Protein AF-0000000073386609 (afdb_homodimer)

InterPro domains:
  IPR027417 P-loop containing nucleoside triphosphate hydrolase [G3DSA:3.40.50.300] (13-223)
  IPR027417 P-loop containing nucleoside triphosphate hydrolase [SSF52540] (8-275)

Organism: NCBI:txid537011

Secondary structure (DSSP, 8-state):
-------SS--SS---STT--STHHHHHHHHHHHHHT--EEEE--TTSSHHHHHHHHHHHH-SSSEEEEEEEGGG--SHHHHHHHHHHHHHHHH-SSHHHHHHHHHHH-TT-EEEEEE-SSTTT-EEEEEE----TTHHHHHHHHHHHHHHHHT-EEEEEEETGGGGGGSTTHHHHHHHHHHHHTT-SSEEEEEEES-HHHHHHHHH-TTSTTTT-SEEEEPPPPPHHHHHHHHHHHHHHTT-B--HHHHHHHHHHHTT-HHHHHHHHHHHHHHSPTT-B--HHHHHHHHHHHHHHHHHHHHHHHTT--HHHHHHHHHHHTT--S-TTSHHHHHHHT---HHHHHHHHHHHHHTTSEEEEETTEEEES-HHHHHHIIIII--/-------SS-SSS---STT--STHHHHHHHHHHHHHT--EEEE--TTSSHHHHHHHHHHHH-SSSEEEEEEEGGG--SHHHHHHHHHHHHHHHH-SSHHHHHHHHHHH-TT-EEEEEE-SSTTT-EEEEEE----TTHHHHHHHHHHHHHHHHT-EEEEEEETGGGGGGSTTHHHHHHHHHHHHTT-SSEEEEEEES-HHHHHHHHH-TTSTTTT-SEEEEPPPPPHHHHHHHHHHHHHHTT-B--HHHHHHHHHHHTT-HHHHHHHHHHHHHHSPTT-B--HHHHHHHHHHHHHHHHHHHHHHHTT--HHHHHHHHHHHTT--S-TTSHHHHHHHT---HHHHHHHHHHHHHTTSEEEEETTEEEES-HHHHHHIIIII--

Structure (mmCIF, N/CA/C/O backbone):
data_AF-0000000073386609-model_v1
#
loop_
_entity.id
_entity.type
_entity.pdbx_description
1 polymer 'Uncharacterized protein'
#
loop_
_atom_site.group_PDB
_atom_site.id
_atom_site.type_symbol
_atom_site.label_atom_id
_atom_site.label_alt_id
_atom_site.label_comp_id
_atom_site.label_asym_id
_atom_site.label_entity_id
_atom_site.label_seq_id
_atom_site.pdbx_PDB_ins_code
_atom_site.Cartn_x
_atom_site.Cartn_y
_atom_site.Cartn_z
_atom_site.occupancy
_atom_site.B_iso_or_equiv
_atom_site.auth_seq_id
_atom_site.auth_comp_id
_atom_site.auth_asym_id
_atom_site.auth_atom_id
_atom_site.pdbx_PDB_model_num
ATOM 1 N N . MET A 1 1 ? -9.312 28 -28.734 1 21.03 1 MET A N 1
ATOM 2 C CA . MET A 1 1 ? -8.961 28.109 -27.328 1 21.03 1 MET A CA 1
ATOM 3 C C . MET A 1 1 ? -8.656 26.734 -26.734 1 21.03 1 MET A C 1
ATOM 5 O O . MET A 1 1 ? -9.562 25.906 -26.594 1 21.03 1 MET A O 1
ATOM 9 N N . ARG A 1 2 ? -7.5 26.078 -26.938 1 28.75 2 ARG A N 1
ATOM 10 C CA . ARG A 1 2 ? -7.066 24.75 -26.516 1 28.75 2 ARG A CA 1
ATOM 11 C C . ARG A 1 2 ? -7.285 24.562 -25.016 1 28.75 2 ARG A C 1
ATOM 13 O O . ARG A 1 2 ? -6.68 25.25 -24.203 1 28.75 2 ARG A O 1
ATOM 20 N N . LYS A 1 3 ? -8.523 24.172 -24.562 1 36.38 3 LYS A N 1
ATOM 21 C CA . LYS A 1 3 ? -8.938 23.922 -23.188 1 36.38 3 LYS A CA 1
ATOM 22 C C . LYS A 1 3 ? -7.859 23.156 -22.422 1 36.38 3 LYS A C 1
ATOM 24 O O . LYS A 1 3 ? -7.312 22.172 -22.922 1 36.38 3 LYS A O 1
ATOM 29 N N . SER A 1 4 ? -7.148 23.844 -21.672 1 39.84 4 SER A N 1
ATOM 30 C CA . SER A 1 4 ? -6.078 23.312 -20.828 1 39.84 4 SER A CA 1
ATOM 31 C C . SER A 1 4 ? -6.473 21.984 -20.203 1 39.84 4 SER A C 1
ATOM 33 O O . SER A 1 4 ? -7.52 21.875 -19.562 1 39.84 4 SER A O 1
ATOM 35 N N . LYS A 1 5 ? -6.309 20.844 -20.906 1 46.59 5 LYS A N 1
ATOM 36 C CA . LYS A 1 5 ? -6.633 19.453 -20.594 1 46.59 5 LYS A CA 1
ATOM 37 C C . LYS A 1 5 ? -6.27 19.125 -19.156 1 46.59 5 LYS A C 1
ATOM 39 O O . LYS A 1 5 ? -5.188 18.594 -18.875 1 46.59 5 LYS A O 1
ATOM 44 N N . GLU A 1 6 ? -6.668 20.047 -18.203 1 48.38 6 GLU A N 1
ATOM 45 C CA . GLU A 1 6 ? -6.516 19.688 -16.797 1 48.38 6 GLU A CA 1
ATOM 46 C C . GLU A 1 6 ? -7.203 18.359 -16.5 1 48.38 6 GLU A C 1
ATOM 48 O O . GLU A 1 6 ? -8.211 18.016 -17.125 1 48.38 6 GLU A O 1
ATOM 53 N N . ALA A 1 7 ? -6.531 17.5 -15.766 1 57.91 7 ALA A N 1
ATOM 54 C CA . ALA A 1 7 ? -7.062 16.188 -15.414 1 57.91 7 ALA A CA 1
ATOM 55 C C . ALA A 1 7 ? -8.414 16.312 -14.711 1 57.91 7 ALA A C 1
ATOM 57 O O . ALA A 1 7 ? -8.547 17.062 -13.742 1 57.91 7 ALA A O 1
ATOM 58 N N . PRO A 1 8 ? -9.445 15.82 -15.32 1 60.69 8 PRO A N 1
ATOM 59 C CA . PRO A 1 8 ? -10.797 15.945 -14.766 1 60.69 8 PRO A CA 1
ATOM 60 C C . PRO A 1 8 ? -10.898 15.414 -13.336 1 60.69 8 PRO A C 1
ATOM 62 O O . PRO A 1 8 ? -11.789 15.828 -12.586 1 60.69 8 PRO A O 1
ATOM 65 N N . PHE A 1 9 ? -10.109 14.422 -13.047 1 66.81 9 PHE A N 1
ATOM 66 C CA . PHE A 1 9 ? -10.125 13.844 -11.711 1 66.81 9 PHE A CA 1
ATOM 67 C C . PHE A 1 9 ? -8.742 13.891 -11.086 1 66.81 9 PHE A C 1
ATOM 69 O O . PHE A 1 9 ? -7.73 13.75 -11.773 1 66.81 9 PHE A O 1
ATOM 76 N N . VAL A 1 10 ? -8.672 14.492 -9.938 1 52.25 10 VAL A N 1
ATOM 77 C CA . VAL A 1 10 ? -7.383 14.578 -9.266 1 52.25 10 VAL A CA 1
ATOM 78 C C . VAL A 1 10 ? -7.273 13.484 -8.211 1 52.25 10 VAL A C 1
ATOM 80 O O . VAL A 1 10 ? -8.148 13.359 -7.344 1 52.25 10 VAL A O 1
ATOM 83 N N . PHE A 1 11 ? -6.629 12.453 -8.5 1 48.38 11 PHE A N 1
ATOM 84 C CA . PHE A 1 11 ? -6.387 11.422 -7.496 1 48.38 11 PHE A CA 1
ATOM 85 C C . PHE A 1 11 ? -4.945 11.477 -7 1 48.38 11 PHE A C 1
ATOM 87 O O . PHE A 1 11 ? -4.023 11.711 -7.785 1 48.38 11 PHE A O 1
ATOM 94 N N . GLY A 1 12 ? -4.797 11.359 -5.781 1 44.56 12 GLY A N 1
ATOM 95 C CA . GLY A 1 12 ? -3.498 11.391 -5.125 1 44.56 12 GLY A CA 1
ATOM 96 C C . GLY A 1 12 ? -2.965 12.797 -4.922 1 44.56 12 GLY A C 1
ATOM 97 O O . GLY A 1 12 ? -1.848 12.977 -4.434 1 44.56 12 GLY A O 1
ATOM 98 N N . VAL A 1 13 ? -3.609 13.75 -5.754 1 40.84 13 VAL A N 1
ATOM 99 C CA . VAL A 1 13 ? -3.162 15.133 -5.598 1 40.84 13 VAL A CA 1
ATOM 100 C C . VAL A 1 13 ? -4.188 15.914 -4.781 1 40.84 13 VAL A C 1
ATOM 102 O O . VAL A 1 13 ? -5.375 15.578 -4.777 1 40.84 13 VAL A O 1
ATOM 105 N N . ARG A 1 14 ? -3.562 16.75 -3.924 1 42.47 14 ARG A N 1
ATOM 106 C CA . ARG A 1 14 ? -4.363 17.75 -3.232 1 42.47 14 ARG A CA 1
ATOM 107 C C . ARG A 1 14 ? -5.25 18.516 -4.211 1 42.47 14 ARG A C 1
ATOM 109 O O . ARG A 1 14 ? -4.773 19.016 -5.23 1 42.47 14 ARG A O 1
ATOM 116 N N . VAL A 1 15 ? -6.508 18.109 -4.371 1 41.47 15 VAL A N 1
ATOM 117 C CA . VAL A 1 15 ? -7.473 18.75 -5.266 1 41.47 15 VAL A CA 1
ATOM 118 C C . VAL A 1 15 ? -7.48 20.25 -5.035 1 41.47 15 VAL A C 1
ATOM 120 O O . VAL A 1 15 ? -7.691 20.719 -3.91 1 41.47 15 VAL A O 1
ATOM 123 N N . GLU A 1 16 ? -6.781 20.906 -5.879 1 43.5 16 GLU A N 1
ATOM 124 C CA . GLU A 1 16 ? -6.914 22.359 -5.875 1 43.5 16 GLU A CA 1
ATOM 125 C C . GLU A 1 16 ? -8.086 22.812 -6.742 1 43.5 16 GLU A C 1
ATOM 127 O O . GLU A 1 16 ? -8.445 22.141 -7.707 1 43.5 16 GLU A O 1
ATOM 132 N N . GLY A 1 17 ? -8.945 23.781 -6.246 1 43.62 17 GLY A N 1
ATOM 133 C CA . GLY A 1 17 ? -9.969 24.547 -6.945 1 43.62 17 GLY A CA 1
ATOM 134 C C . GLY A 1 17 ? -11.375 24.047 -6.672 1 43.62 17 GLY A C 1
ATOM 135 O O . GLY A 1 17 ? -11.633 23.422 -5.637 1 43.62 17 GLY A O 1
ATOM 136 N N . ASP A 1 18 ? -12.297 24.359 -7.766 1 45.06 18 ASP A N 1
ATOM 137 C CA . ASP A 1 18 ? -13.75 24.219 -7.77 1 45.06 18 ASP A CA 1
ATOM 138 C C . ASP A 1 18 ? -14.148 22.734 -7.703 1 45.06 18 ASP A C 1
ATOM 140 O O . ASP A 1 18 ? -15.312 22.391 -7.918 1 45.06 18 ASP A O 1
ATOM 144 N N . SER A 1 19 ? -13.211 21.953 -7.613 1 46.84 19 SER A N 1
ATOM 145 C CA . SER A 1 19 ? -13.594 20.562 -7.902 1 46.84 19 SER A CA 1
ATOM 146 C C . SER A 1 19 ? -14.219 19.906 -6.68 1 46.84 19 SER A C 1
ATOM 148 O O . SER A 1 19 ? -14.523 18.703 -6.707 1 46.84 19 SER A O 1
ATOM 150 N N . PHE A 1 20 ? -13.961 20.516 -5.496 1 51.19 20 PHE A N 1
ATOM 151 C CA . PHE A 1 20 ? -14.562 19.781 -4.383 1 51.19 20 PHE A CA 1
ATOM 152 C C . PHE A 1 20 ? -16.078 19.984 -4.359 1 51.19 20 PHE A C 1
ATOM 154 O O . PHE A 1 20 ? -16.562 21.094 -4.113 1 51.19 20 PHE A O 1
ATOM 161 N N . THR A 1 21 ? -16.781 19.234 -5.125 1 54.78 21 THR A N 1
ATOM 162 C CA . THR A 1 21 ? -18.219 19.406 -5.355 1 54.78 21 THR A CA 1
ATOM 163 C C . THR A 1 21 ? -18.906 19.938 -4.102 1 54.78 21 THR A C 1
ATOM 165 O O . THR A 1 21 ? -19.703 20.875 -4.176 1 54.78 21 THR A O 1
ATOM 168 N N . ASP A 1 22 ? -19.047 19 -2.775 1 62.47 22 ASP A N 1
ATOM 169 C CA . ASP A 1 22 ? -20.266 19.016 -1.972 1 62.47 22 ASP A CA 1
ATOM 170 C C . ASP A 1 22 ? -19.953 19.297 -0.504 1 62.47 22 ASP A C 1
ATOM 172 O O . ASP A 1 22 ? -20.859 19.406 0.323 1 62.47 22 ASP A O 1
ATOM 176 N N . ARG A 1 23 ? -18.812 19.625 -0.14 1 83.88 23 ARG A N 1
ATOM 177 C CA . ARG A 1 23 ? -18.703 19.781 1.307 1 83.88 23 ARG A CA 1
ATOM 178 C C . ARG A 1 23 ? -18.906 21.234 1.723 1 83.88 23 ARG A C 1
ATOM 180 O O . ARG A 1 23 ? -18.094 21.797 2.471 1 83.88 23 ARG A O 1
ATOM 187 N N . ARG A 1 24 ? -20.047 21.734 1.227 1 84.75 24 ARG A N 1
ATOM 188 C CA . ARG A 1 24 ? -20.328 23.141 1.502 1 84.75 24 ARG A CA 1
ATOM 189 C C . ARG A 1 24 ? -20.547 23.375 2.994 1 84.75 24 ARG A C 1
ATOM 191 O O . ARG A 1 24 ? -19.938 24.266 3.584 1 84.75 24 ARG A O 1
ATOM 198 N N . GLU A 1 25 ? -21.375 22.516 3.559 1 88.38 25 GLU A N 1
ATOM 199 C CA . GLU A 1 25 ? -21.672 22.672 4.98 1 88.38 25 GLU A CA 1
ATOM 200 C C . GLU A 1 25 ? -20.422 22.469 5.832 1 88.38 25 GLU A C 1
ATOM 202 O O . GLU A 1 25 ? -20.156 23.234 6.762 1 88.38 25 GLU A O 1
ATOM 207 N N . GLU A 1 26 ? -19.656 21.422 5.52 1 92.5 26 GLU A N 1
ATOM 208 C CA . GLU A 1 26 ? -18.438 21.125 6.266 1 92.5 26 GLU A CA 1
ATOM 209 C C . GLU A 1 26 ? -17.406 22.25 6.102 1 92.5 26 GLU A C 1
ATOM 211 O O . GLU A 1 26 ? -16.734 22.625 7.062 1 92.5 26 GLU A O 1
ATOM 216 N N . THR A 1 27 ? -17.375 22.797 4.938 1 93.31 27 THR A N 1
ATOM 217 C CA . THR A 1 27 ? -16.453 23.875 4.656 1 93.31 27 THR A CA 1
ATOM 218 C C . THR A 1 27 ? -16.812 25.125 5.461 1 93.31 27 THR A C 1
ATOM 220 O O . THR A 1 27 ? -15.953 25.734 6.09 1 93.31 27 THR A O 1
ATOM 223 N N . GLU A 1 28 ? -18.094 25.422 5.484 1 92.69 28 GLU A N 1
ATOM 224 C CA . GLU A 1 28 ? -18.547 26.609 6.195 1 92.69 28 GLU A CA 1
ATOM 225 C C . GLU A 1 28 ? -18.328 26.469 7.703 1 92.69 28 GLU A C 1
ATOM 227 O O . GLU A 1 28 ? -17.938 27.422 8.375 1 92.69 28 GLU A O 1
ATOM 232 N N . ARG A 1 29 ? -18.562 25.328 8.117 1 93.31 29 ARG A N 1
ATOM 233 C CA . ARG A 1 29 ? -18.391 25.094 9.547 1 93.31 29 ARG A CA 1
ATOM 234 C C . ARG A 1 29 ? -16.938 25.188 9.953 1 93.31 29 ARG A C 1
ATOM 236 O O . ARG A 1 29 ? -16.594 25.859 10.938 1 93.31 29 ARG A O 1
ATOM 243 N N . LEU A 1 30 ? -16.094 24.547 9.219 1 95.31 30 LEU A N 1
ATOM 244 C CA . LEU A 1 30 ? -14.672 24.594 9.523 1 95.31 30 LEU A CA 1
ATOM 245 C C . LEU A 1 30 ? -14.117 26 9.367 1 95.31 30 LEU A C 1
ATOM 247 O O . LEU A 1 30 ? -13.273 26.438 10.148 1 95.31 30 LEU A O 1
ATOM 251 N N . LYS A 1 31 ? -14.625 26.688 8.383 1 95.31 31 LYS A N 1
ATOM 252 C CA . LYS A 1 31 ? -14.25 28.078 8.172 1 95.31 31 LYS A CA 1
ATOM 253 C C . LYS A 1 31 ? -14.617 28.938 9.383 1 95.31 31 LYS A C 1
ATOM 255 O O . LYS A 1 31 ? -13.828 29.781 9.812 1 95.31 31 LYS A O 1
ATOM 260 N N . ALA A 1 32 ? -15.758 28.703 9.852 1 94.44 32 ALA A N 1
ATOM 261 C CA . ALA A 1 32 ? -16.203 29.422 11.031 1 94.44 32 ALA A CA 1
ATOM 262 C C . ALA A 1 32 ? -15.297 29.156 12.227 1 94.44 32 ALA A C 1
ATOM 264 O O . ALA A 1 32 ? -14.922 30.062 12.961 1 94.44 32 ALA A O 1
ATOM 265 N N . ASN A 1 33 ? -14.953 27.891 12.391 1 95 33 ASN A N 1
ATOM 266 C CA . ASN A 1 33 ? -14.062 27.531 13.484 1 95 33 ASN A CA 1
ATOM 267 C C . ASN A 1 33 ? -12.719 28.234 13.383 1 95 33 ASN A C 1
ATOM 269 O O . ASN A 1 33 ? -12.211 28.766 14.375 1 95 33 ASN A O 1
ATOM 273 N N . PHE A 1 34 ? -12.18 28.266 12.188 1 95.44 34 PHE A N 1
ATOM 274 C CA . PHE A 1 34 ? -10.891 28.906 11.961 1 95.44 34 PHE A CA 1
ATOM 275 C C . PHE A 1 34 ? -10.992 30.422 12.195 1 95.44 34 PHE A C 1
ATOM 277 O O . PHE A 1 34 ? -10.117 31.016 12.836 1 95.44 34 PHE A O 1
ATOM 284 N N . THR A 1 35 ? -12.07 31.016 11.781 1 94.19 35 THR A N 1
ATOM 285 C CA . THR A 1 35 ? -12.266 32.469 11.844 1 94.19 35 THR A CA 1
ATOM 286 C C . THR A 1 35 ? -12.484 32.906 13.281 1 94.19 35 THR A C 1
ATOM 288 O O . THR A 1 35 ? -11.969 33.969 13.695 1 94.19 35 THR A O 1
ATOM 291 N N . TYR A 1 36 ? -13.172 32.094 14 1 92.75 36 TYR A N 1
ATOM 292 C CA . TYR A 1 36 ? -13.547 32.5 15.344 1 92.75 36 TYR A CA 1
ATOM 293 C C . TYR A 1 36 ? -12.602 31.906 16.391 1 92.75 36 TYR A C 1
ATOM 295 O O . TYR A 1 36 ? -12.82 32.062 17.594 1 92.75 36 TYR A O 1
ATOM 303 N N . GLY A 1 37 ? -11.586 31.188 15.945 1 92.88 37 GLY A N 1
ATOM 304 C CA . GLY A 1 37 ? -10.531 30.703 16.828 1 92.88 37 GLY A CA 1
ATOM 305 C C . GLY A 1 37 ? -10.953 29.516 17.672 1 92.88 37 GLY A C 1
ATOM 306 O O . GLY A 1 37 ? -10.562 29.406 18.828 1 92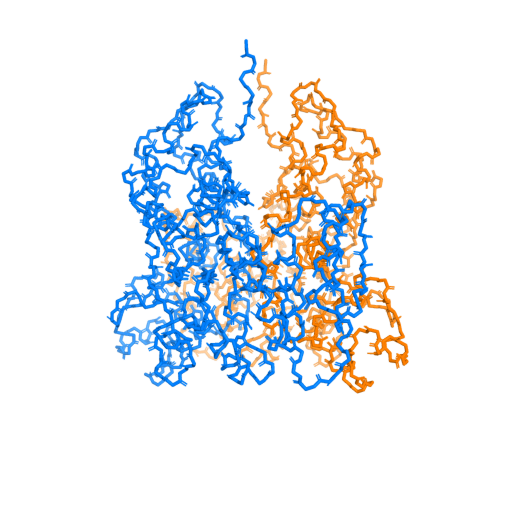.88 37 GLY A O 1
ATOM 307 N N . VAL A 1 38 ? -11.789 28.688 17.109 1 93.81 38 VAL A N 1
ATOM 308 C CA . VAL A 1 38 ? -12.258 27.5 17.828 1 93.81 38 VAL A CA 1
ATOM 309 C C . VAL A 1 38 ? -11.336 26.312 17.516 1 93.81 38 VAL A C 1
ATOM 311 O O . VAL A 1 38 ? -11.078 26 16.359 1 93.81 38 VAL A O 1
ATOM 314 N N . ASN A 1 39 ? -10.766 25.703 18.609 1 96.5 39 ASN A N 1
ATOM 315 C CA . ASN A 1 39 ? -10.023 24.469 18.406 1 96.5 39 ASN A CA 1
ATOM 316 C C . ASN A 1 39 ? -10.898 23.375 17.797 1 96.5 39 ASN A C 1
ATOM 318 O O . ASN A 1 39 ? -12.047 23.203 18.203 1 96.5 39 ASN A O 1
ATOM 322 N N . THR A 1 40 ? -10.383 22.719 16.781 1 96.75 40 THR A N 1
ATOM 323 C CA . THR A 1 40 ? -11.172 21.734 16.047 1 96.75 40 THR A CA 1
ATOM 324 C C . THR A 1 40 ? -10.438 20.391 15.977 1 96.75 40 THR A C 1
ATOM 326 O O . THR A 1 40 ? -9.25 20.344 15.664 1 96.75 40 THR A O 1
ATOM 329 N N . ILE A 1 41 ? -11.148 19.344 16.344 1 96.56 41 ILE A N 1
ATOM 330 C CA . ILE A 1 41 ? -10.664 17.969 16.203 1 96.56 41 ILE A CA 1
ATOM 331 C C . ILE A 1 41 ? -11.414 17.297 15.055 1 96.56 41 ILE A C 1
ATOM 333 O O . ILE A 1 41 ? -12.609 17 15.172 1 96.56 41 ILE A O 1
ATOM 337 N N . LEU A 1 42 ? -10.727 17.078 13.977 1 94.69 42 LEU A N 1
ATOM 338 C CA . LEU A 1 42 ? -11.336 16.484 12.797 1 94.69 42 LEU A CA 1
ATOM 339 C C . LEU A 1 42 ? -11.016 14.992 12.727 1 94.69 42 LEU A C 1
ATOM 341 O O . LEU A 1 42 ? -9.852 14.602 12.633 1 94.69 42 LEU A O 1
ATOM 345 N N . ILE A 1 43 ? -12.047 14.18 12.805 1 89.56 43 ILE A N 1
ATOM 346 C CA . ILE A 1 43 ? -11.898 12.727 12.875 1 89.56 43 ILE A CA 1
ATOM 347 C C . ILE A 1 43 ? -12.625 12.078 11.703 1 89.56 43 ILE A C 1
ATOM 349 O O . ILE A 1 43 ? -13.82 12.32 11.5 1 89.56 43 ILE A O 1
ATOM 353 N N . SER A 1 44 ? -11.891 11.32 10.961 1 87.62 44 SER A N 1
ATOM 354 C CA . SER A 1 44 ? -12.484 10.547 9.883 1 87.62 44 SER A CA 1
ATOM 355 C C . SER A 1 44 ? -11.57 9.406 9.453 1 87.62 44 SER A C 1
ATOM 357 O O . SER A 1 44 ? -10.359 9.445 9.688 1 87.62 44 SER A O 1
ATOM 359 N N . PRO A 1 45 ? -12.172 8.367 8.828 1 83.81 45 PRO A N 1
ATOM 360 C CA . PRO A 1 45 ? -11.32 7.324 8.25 1 83.81 45 PRO A CA 1
ATOM 361 C C . PRO A 1 45 ? -10.414 7.848 7.141 1 83.81 45 PRO A C 1
ATOM 363 O O . PRO A 1 45 ? -10.594 8.977 6.668 1 83.81 45 PRO A O 1
ATOM 366 N N . ARG A 1 46 ? -9.469 6.973 6.816 1 81.44 46 ARG A N 1
ATOM 367 C CA . ARG A 1 46 ? -8.578 7.316 5.711 1 81.44 46 ARG A CA 1
ATOM 368 C C . ARG A 1 46 ? -9.352 7.418 4.398 1 81.44 46 ARG A C 1
ATOM 370 O O . ARG A 1 46 ? -10.344 6.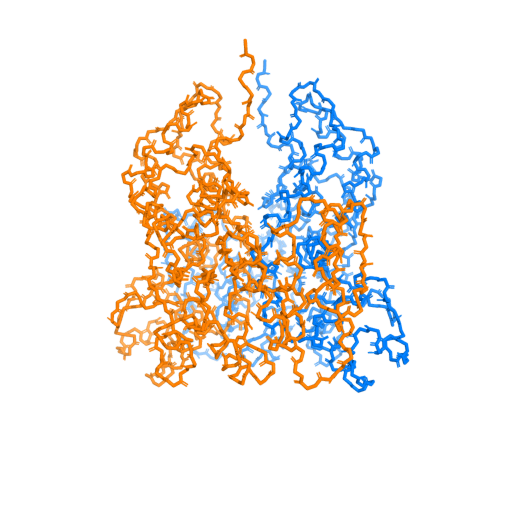711 4.195 1 81.44 46 ARG A O 1
ATOM 377 N N . ARG A 1 47 ? -8.93 8.344 3.59 1 84.88 47 ARG A N 1
ATOM 378 C CA . ARG A 1 47 ? -9.367 8.461 2.205 1 84.88 47 ARG A CA 1
ATOM 379 C C . ARG A 1 47 ? -10.727 9.156 2.119 1 84.88 47 ARG A C 1
ATOM 381 O O . ARG A 1 47 ? -11.422 9.039 1.112 1 84.88 47 ARG A O 1
ATOM 388 N N . MET A 1 48 ? -11.07 9.922 3.186 1 88.12 48 MET A N 1
ATOM 389 C CA . MET A 1 48 ? -12.367 10.602 3.203 1 88.12 48 MET A CA 1
ATOM 390 C C . MET A 1 48 ? -12.227 12.055 2.746 1 88.12 48 MET A C 1
ATOM 392 O O . MET A 1 48 ? -13.227 12.734 2.527 1 88.12 48 MET A O 1
ATOM 396 N N . GLY A 1 49 ? -10.977 12.523 2.688 1 87 49 GLY A N 1
ATOM 397 C CA . GLY A 1 49 ? -10.773 13.867 2.168 1 87 49 GLY A CA 1
ATOM 398 C C . GLY A 1 49 ? -10.516 14.898 3.254 1 87 49 GLY A C 1
ATOM 399 O O . GLY A 1 49 ? -10.703 16.094 3.041 1 87 49 GLY A O 1
ATOM 400 N N . LYS A 1 50 ? -10.094 14.492 4.406 1 89.88 50 LYS A N 1
ATOM 401 C CA . LYS A 1 50 ? -9.828 15.391 5.523 1 89.88 50 LYS A CA 1
ATOM 402 C C . LYS A 1 50 ? -8.789 16.438 5.145 1 89.88 50 LYS A C 1
ATOM 404 O O . LYS A 1 50 ? -9.008 17.641 5.352 1 89.88 50 LYS A O 1
ATOM 409 N N . THR A 1 51 ? -7.68 15.961 4.652 1 88.44 51 THR A N 1
ATOM 410 C CA . THR A 1 51 ? -6.578 16.859 4.309 1 88.44 51 THR A CA 1
ATOM 411 C C . THR A 1 51 ? -7.012 17.844 3.238 1 88.44 51 THR A C 1
ATOM 413 O O . THR A 1 51 ? -6.695 19.047 3.326 1 88.44 51 THR A O 1
ATOM 416 N N . SER A 1 52 ? -7.809 17.406 2.316 1 87.06 52 SER A N 1
ATOM 417 C CA . SER A 1 52 ? -8.297 18.281 1.253 1 87.06 52 SER A CA 1
ATOM 418 C C . SER A 1 52 ? -9.234 19.344 1.803 1 87.06 52 SER A C 1
ATOM 420 O O . SER A 1 52 ? -9.188 20.5 1.372 1 87.06 52 SER A O 1
ATOM 422 N N . LEU A 1 53 ? -10.102 18.953 2.707 1 91.62 53 LEU A N 1
ATOM 423 C CA . LEU A 1 53 ? -11.031 19.906 3.318 1 91.62 53 LEU A CA 1
ATOM 424 C C . LEU A 1 53 ? -10.273 20.984 4.082 1 91.62 53 LEU A C 1
ATOM 426 O O . LEU A 1 53 ? -10.539 22.172 3.908 1 91.62 53 LEU A O 1
ATOM 430 N N . VAL A 1 54 ? -9.297 20.547 4.859 1 94.06 54 VAL A N 1
ATOM 431 C CA . VAL A 1 54 ? -8.508 21.484 5.656 1 94.06 54 VAL A CA 1
ATOM 432 C C . VAL A 1 54 ? -7.738 22.422 4.73 1 94.06 54 VAL A C 1
ATOM 434 O O . VAL A 1 54 ? -7.707 23.641 4.957 1 94.06 54 VAL A O 1
ATOM 437 N N . ASP A 1 55 ? -7.184 21.891 3.695 1 92.44 55 ASP A N 1
ATOM 438 C CA . ASP A 1 55 ? -6.434 22.703 2.736 1 92.44 55 ASP A CA 1
ATOM 439 C C . ASP A 1 55 ? -7.332 23.75 2.086 1 92.44 55 ASP A C 1
ATOM 441 O O . ASP A 1 55 ? -6.938 24.906 1.938 1 92.44 55 ASP A O 1
ATOM 445 N N . LYS A 1 56 ? -8.477 23.359 1.718 1 91.31 56 LYS A N 1
ATOM 446 C CA . LYS A 1 56 ? -9.43 24.266 1.103 1 91.31 56 LYS A CA 1
ATOM 447 C C . LYS A 1 56 ? -9.805 25.406 2.057 1 91.31 56 LYS A C 1
ATOM 449 O O . LYS A 1 56 ? -9.766 26.578 1.68 1 91.31 56 LYS A O 1
ATOM 454 N N . VAL A 1 57 ? -10.125 25.062 3.213 1 94.5 57 VAL A N 1
ATOM 455 C CA . VAL A 1 57 ? -10.547 26.047 4.195 1 94.5 57 VAL A CA 1
ATOM 456 C C . VAL A 1 57 ? -9.375 26.984 4.516 1 94.5 57 VAL A C 1
ATOM 458 O O . VAL A 1 57 ? -9.562 28.203 4.656 1 94.5 57 VAL A O 1
ATOM 461 N N . CYS A 1 58 ? -8.18 26.406 4.605 1 95.12 58 CYS A N 1
ATOM 462 C CA . CYS A 1 58 ? -6.992 27.234 4.832 1 95.12 58 CYS A CA 1
ATOM 463 C C . CYS A 1 58 ? -6.836 28.281 3.738 1 95.12 58 CYS A C 1
ATOM 465 O O . CYS A 1 58 ? -6.566 29.453 4.023 1 95.12 58 CYS A O 1
ATOM 467 N N . SER A 1 59 ? -7.074 27.891 2.531 1 93 59 SER A N 1
ATOM 468 C CA . SER A 1 59 ? -6.938 28.812 1.403 1 93 59 SER A CA 1
ATOM 469 C C . SER A 1 59 ? -8.008 29.906 1.438 1 93 59 SER A C 1
ATOM 471 O O . SER A 1 59 ? -7.781 31.016 0.978 1 93 59 SER A O 1
ATOM 473 N N . LEU A 1 60 ? -9.109 29.641 1.984 1 92.19 60 LEU A N 1
ATOM 474 C CA . LEU A 1 60 ? -10.234 30.562 2.031 1 92.19 60 LEU A CA 1
ATOM 475 C C . LEU A 1 60 ? -10.055 31.578 3.154 1 92.19 60 LEU A C 1
ATOM 477 O O . LEU A 1 60 ? -10.516 32.719 3.045 1 92.19 60 LEU A O 1
ATOM 481 N N . VAL A 1 61 ? -9.383 31.172 4.18 1 94.44 61 VAL A N 1
ATOM 482 C CA . VAL A 1 61 ? -9.398 32 5.375 1 94.44 61 VAL A CA 1
ATOM 483 C C . VAL A 1 61 ? -8.062 32.75 5.504 1 94.44 61 VAL A C 1
ATOM 485 O O . VAL A 1 61 ? -7.965 33.75 6.207 1 94.44 61 VAL A O 1
ATOM 488 N N . GLU A 1 62 ? -7.039 32.188 4.91 1 93.69 62 GLU A N 1
ATOM 489 C CA . GLU A 1 62 ? -5.711 32.75 5.062 1 93.69 62 GLU A CA 1
ATOM 490 C C . GLU A 1 62 ? -5.699 34.219 4.645 1 93.69 62 GLU A C 1
ATOM 492 O O . GLU A 1 62 ? -6.227 34.562 3.586 1 93.69 62 GLU A O 1
ATOM 497 N N . SER A 1 63 ? -5.207 35.125 5.461 1 92.81 63 SER A N 1
ATOM 498 C CA . SER A 1 63 ? -5.117 36.562 5.281 1 92.81 63 SER A CA 1
ATOM 499 C C . SER A 1 63 ? -4.07 37.188 6.207 1 92.81 63 SER A C 1
ATOM 501 O O . SER A 1 63 ? -3.326 36.438 6.871 1 92.81 63 SER A O 1
ATOM 503 N N . GLU A 1 64 ? -3.996 38.438 6.195 1 90.44 64 GLU A N 1
ATOM 504 C CA . GLU A 1 64 ? -3.084 39.125 7.102 1 90.44 64 GLU A CA 1
ATOM 505 C C . GLU A 1 64 ? -3.551 39 8.555 1 90.44 64 GLU A C 1
ATOM 507 O O . GLU A 1 64 ? -2.73 38.969 9.469 1 90.44 64 GLU A O 1
ATOM 512 N N . ASP A 1 65 ? -4.809 38.844 8.68 1 93.62 65 ASP A N 1
ATOM 513 C CA . ASP A 1 65 ? -5.391 38.75 10.023 1 93.62 65 ASP A CA 1
ATOM 514 C C . ASP A 1 65 ? -5.375 37.312 10.547 1 93.62 65 ASP A C 1
ATOM 516 O O . ASP A 1 65 ? -5.418 37.094 11.758 1 93.62 65 ASP A O 1
ATOM 520 N N . ILE A 1 66 ? -5.359 36.406 9.555 1 96.62 66 ILE A N 1
ATOM 521 C CA . ILE A 1 66 ? -5.348 35 9.93 1 96.62 66 ILE A CA 1
ATOM 522 C C . ILE A 1 66 ? -4.215 34.281 9.203 1 96.62 66 ILE A C 1
ATOM 524 O O . ILE A 1 66 ? -4.25 34.125 7.977 1 96.62 66 ILE A O 1
ATOM 528 N N . ARG A 1 67 ? -3.258 33.812 9.961 1 95.31 67 ARG A N 1
ATOM 529 C CA . ARG A 1 67 ? -2.133 33.062 9.414 1 95.31 67 ARG A CA 1
ATOM 530 C C . ARG A 1 67 ? -2.275 31.578 9.711 1 95.31 67 ARG A C 1
ATOM 532 O O . ARG A 1 67 ? -2.768 31.188 10.773 1 95.31 67 ARG A O 1
ATOM 539 N N . ILE A 1 68 ? -1.816 30.75 8.75 1 96.88 68 ILE A N 1
ATOM 540 C CA . ILE A 1 68 ? -1.985 29.312 8.883 1 96.88 68 ILE A CA 1
ATOM 541 C C . ILE A 1 68 ? -0.619 28.641 9 1 96.88 68 ILE A C 1
ATOM 543 O O . ILE A 1 68 ? 0.248 28.828 8.148 1 96.88 68 ILE A O 1
ATOM 547 N N . ALA A 1 69 ? -0.379 27.938 10.055 1 95.31 69 ALA A N 1
ATOM 548 C CA . ALA A 1 69 ? 0.79 27.078 10.195 1 95.31 69 ALA A CA 1
ATOM 549 C C . ALA A 1 69 ? 0.416 25.609 10 1 95.31 69 ALA A C 1
ATOM 551 O O . ALA A 1 69 ? -0.422 25.078 10.734 1 95.31 69 ALA A O 1
ATOM 552 N N . ARG A 1 70 ? 1.035 24.984 9.078 1 95 70 ARG A N 1
ATOM 553 C CA . ARG A 1 70 ? 0.718 23.594 8.766 1 95 70 ARG A CA 1
ATOM 554 C C . ARG A 1 70 ? 1.854 22.672 9.188 1 95 70 ARG A C 1
ATOM 556 O O . ARG A 1 70 ? 3.018 22.922 8.867 1 95 70 ARG A O 1
ATOM 563 N N . ILE A 1 71 ? 1.477 21.641 9.898 1 94.5 71 ILE A N 1
ATOM 564 C CA . ILE A 1 71 ? 2.439 20.656 10.367 1 94.5 71 ILE A CA 1
ATOM 565 C C . ILE A 1 71 ? 1.949 19.25 10.016 1 94.5 71 ILE A C 1
ATOM 567 O O . ILE A 1 71 ? 0.773 18.938 10.203 1 94.5 71 ILE A O 1
ATOM 571 N N . ASP A 1 72 ? 2.771 18.438 9.43 1 92.44 72 ASP A N 1
ATOM 572 C CA . ASP A 1 72 ? 2.533 17.016 9.281 1 92.44 72 ASP A CA 1
ATOM 573 C C . ASP A 1 72 ? 3.324 16.219 10.32 1 92.44 72 ASP A C 1
ATOM 575 O O . ASP A 1 72 ? 4.551 16.125 10.227 1 92.44 72 ASP A O 1
ATOM 579 N N . ALA A 1 73 ? 2.611 15.625 11.203 1 94.25 73 ALA A N 1
ATOM 580 C CA . ALA A 1 73 ? 3.27 14.945 12.312 1 94.25 73 ALA A CA 1
ATOM 581 C C . ALA A 1 73 ? 3.623 13.508 11.945 1 94.25 73 ALA A C 1
ATOM 583 O O . ALA A 1 73 ? 4.242 12.789 12.727 1 94.25 73 ALA A O 1
ATOM 584 N N . PHE A 1 74 ? 3.354 13.062 10.797 1 91 74 PHE A N 1
ATOM 585 C CA . PHE A 1 74 ? 3.551 11.672 10.406 1 91 74 PHE A CA 1
ATOM 586 C C . PHE A 1 74 ? 4.996 11.25 10.633 1 91 74 PHE A C 1
ATOM 588 O O . PHE A 1 74 ? 5.258 10.148 11.125 1 91 74 PHE A O 1
ATOM 595 N N . GLY A 1 75 ? 5.922 12.141 10.281 1 90.06 75 GLY A N 1
ATOM 596 C CA . GLY A 1 75 ? 7.336 11.805 10.352 1 90.06 75 GLY A CA 1
ATOM 597 C C . GLY A 1 75 ? 7.922 11.961 11.734 1 90.06 75 GLY A C 1
ATOM 598 O O . GLY A 1 75 ? 9.062 11.562 11.984 1 90.06 75 GLY A O 1
ATOM 599 N N . CYS A 1 76 ? 7.188 12.484 12.664 1 91.69 76 CYS A N 1
ATOM 600 C CA . CYS A 1 76 ? 7.684 12.727 14.016 1 91.69 76 CYS A CA 1
ATOM 601 C C . CYS A 1 76 ? 7.641 11.453 14.852 1 91.69 76 CYS A C 1
ATOM 603 O O . CYS A 1 76 ? 6.656 10.711 14.812 1 91.69 76 CYS A O 1
ATOM 605 N N . ARG A 1 77 ? 8.781 11.258 15.562 1 92.31 77 ARG A N 1
ATOM 606 C CA . ARG A 1 77 ? 8.836 10.078 16.422 1 92.31 77 ARG A CA 1
ATOM 607 C C . ARG A 1 77 ? 9.227 10.453 17.844 1 92.31 77 ARG A C 1
ATOM 609 O O . ARG A 1 77 ? 9.336 9.586 18.719 1 92.31 77 ARG A O 1
ATOM 616 N N . SER A 1 78 ? 9.398 11.719 18.094 1 89.31 78 SER A N 1
ATOM 617 C CA . SER A 1 78 ? 9.781 12.188 19.422 1 89.31 78 SER A CA 1
ATOM 618 C C . SER A 1 78 ? 9.297 13.617 19.672 1 89.31 78 SER A C 1
ATOM 620 O O . SER A 1 78 ? 8.891 14.305 18.734 1 89.31 78 SER A O 1
ATOM 622 N N . GLU A 1 79 ? 9.359 13.953 20.938 1 90.94 79 GLU A N 1
ATOM 623 C CA . GLU A 1 79 ? 9.047 15.328 21.312 1 90.94 79 GLU A CA 1
ATOM 624 C C . GLU A 1 79 ? 9.914 16.328 20.562 1 90.94 79 GLU A C 1
ATOM 626 O O . GLU A 1 79 ? 9.414 17.328 20.062 1 90.94 79 GLU A O 1
ATOM 631 N N . ASN A 1 80 ? 11.117 15.953 20.422 1 85.12 80 ASN A N 1
ATOM 632 C CA . ASN A 1 80 ? 12.055 16.844 19.734 1 85.12 80 ASN A CA 1
ATOM 633 C C . ASN A 1 80 ? 11.695 17.016 18.266 1 85.12 80 ASN A C 1
ATOM 635 O O . ASN A 1 80 ? 11.742 18.125 17.734 1 85.12 80 ASN A O 1
ATOM 639 N N . ASP A 1 81 ? 11.359 15.938 17.609 1 86.81 81 ASP A N 1
ATOM 640 C CA . ASP A 1 81 ? 10.93 16 16.219 1 86.81 81 ASP A CA 1
ATOM 641 C C . ASP A 1 81 ? 9.734 16.938 16.047 1 86.81 81 ASP A C 1
ATOM 643 O O . ASP A 1 81 ? 9.703 17.766 15.133 1 86.81 81 ASP A O 1
ATOM 647 N N . PHE A 1 82 ? 8.82 16.797 16.953 1 92.5 82 PHE A N 1
ATOM 648 C CA . PHE A 1 82 ? 7.57 17.547 16.891 1 92.5 82 PHE A CA 1
ATOM 649 C C . PHE A 1 82 ? 7.82 19.031 17.109 1 92.5 82 PHE A C 1
ATOM 651 O O . PHE A 1 82 ? 7.32 19.875 16.375 1 92.5 82 PHE A O 1
ATOM 658 N N . ILE A 1 83 ? 8.609 19.297 18.125 1 90.44 83 ILE A N 1
ATOM 659 C CA . ILE A 1 83 ? 8.844 20.672 18.5 1 90.44 83 ILE A CA 1
ATOM 660 C C . ILE A 1 83 ? 9.602 21.391 17.391 1 90.44 83 ILE A C 1
ATOM 662 O O . ILE A 1 83 ? 9.344 22.578 17.109 1 90.44 83 ILE A O 1
ATOM 666 N N . ASN A 1 84 ? 10.469 20.75 16.734 1 84.94 84 ASN A N 1
ATOM 667 C CA . ASN A 1 84 ? 11.18 21.328 15.602 1 84.94 84 ASN A CA 1
ATOM 668 C C . ASN A 1 84 ? 10.25 21.609 14.43 1 84.94 84 ASN A C 1
ATOM 670 O O . ASN A 1 84 ? 10.305 22.672 13.812 1 84.94 84 ASN A O 1
ATOM 674 N N . ALA A 1 85 ? 9.438 20.641 14.164 1 89.19 85 ALA A N 1
ATOM 675 C CA . ALA A 1 85 ? 8.469 20.812 13.086 1 89.19 85 ALA A CA 1
ATOM 676 C C . ALA A 1 85 ? 7.492 21.938 13.406 1 89.19 85 ALA A C 1
ATOM 678 O O . ALA A 1 85 ? 7.145 22.734 12.531 1 89.19 85 ALA A O 1
ATOM 679 N N . PHE A 1 86 ? 7.102 21.984 14.656 1 92.69 86 PHE A N 1
ATOM 680 C CA . PHE A 1 86 ? 6.168 23 15.148 1 92.69 86 PHE A CA 1
ATOM 681 C C . PHE A 1 86 ? 6.758 24.391 15 1 92.69 86 PHE A C 1
ATOM 683 O O . PHE A 1 86 ? 6.129 25.281 14.422 1 92.69 86 PHE A O 1
ATOM 690 N N . ALA A 1 87 ? 7.934 24.531 15.461 1 86.06 87 ALA A N 1
ATOM 691 C CA . ALA A 1 87 ? 8.609 25.828 15.398 1 86.06 87 ALA A CA 1
ATOM 692 C C . ALA A 1 87 ? 8.789 26.281 13.953 1 86.06 87 ALA A C 1
ATOM 694 O O . ALA A 1 87 ? 8.523 27.438 13.625 1 86.06 87 ALA A O 1
ATOM 695 N N . THR A 1 88 ? 9.211 25.391 13.133 1 83.75 88 THR A N 1
ATOM 696 C CA . THR A 1 88 ? 9.445 25.688 11.719 1 83.75 88 THR A CA 1
ATOM 697 C C . THR A 1 88 ? 8.156 26.156 11.047 1 83.75 88 THR A C 1
ATOM 699 O O . THR A 1 88 ? 8.148 27.156 10.328 1 83.75 88 THR A O 1
ATOM 702 N N . ALA A 1 89 ? 7.098 25.438 11.297 1 89.62 89 ALA A N 1
ATOM 703 C CA . ALA A 1 89 ? 5.82 25.75 10.656 1 89.62 89 ALA A CA 1
ATOM 704 C C . ALA A 1 89 ? 5.293 27.109 11.109 1 89.62 89 ALA A C 1
ATOM 706 O O . ALA A 1 89 ? 4.785 27.875 10.297 1 89.62 89 ALA A O 1
ATOM 707 N N . VAL A 1 90 ? 5.422 27.391 12.359 1 89.56 90 VAL A N 1
ATOM 708 C CA . VAL A 1 90 ? 4.895 28.625 12.93 1 89.56 90 VAL A CA 1
ATOM 709 C C . VAL A 1 90 ? 5.684 29.812 12.391 1 89.56 90 VAL A C 1
ATOM 711 O O . VAL A 1 90 ? 5.098 30.828 11.992 1 89.56 90 VAL A O 1
ATOM 714 N N . VAL A 1 91 ? 6.938 29.641 12.352 1 81.62 91 VAL A N 1
ATOM 715 C CA . VAL A 1 91 ? 7.785 30.734 11.883 1 81.62 91 VAL A CA 1
ATOM 716 C C . VAL A 1 91 ? 7.547 30.969 10.391 1 81.62 91 VAL A C 1
ATOM 718 O O . VAL A 1 91 ? 7.461 32.125 9.945 1 81.62 91 VAL A O 1
ATOM 721 N N . ARG A 1 92 ? 7.383 29.938 9.672 1 82 92 ARG A N 1
ATOM 722 C CA . ARG A 1 92 ? 7.152 30.047 8.234 1 82 92 ARG A CA 1
ATOM 723 C C . ARG A 1 92 ? 5.809 30.703 7.938 1 82 92 ARG A C 1
ATOM 725 O O . ARG A 1 92 ? 5.664 31.422 6.949 1 82 92 ARG A O 1
ATOM 732 N N . ALA A 1 93 ? 4.867 30.422 8.711 1 86.31 93 ALA A N 1
ATOM 733 C CA . ALA A 1 93 ? 3.51 30.922 8.508 1 86.31 93 ALA A CA 1
ATOM 734 C C . ALA A 1 93 ? 3.443 32.438 8.75 1 86.31 93 ALA A C 1
ATOM 736 O O . ALA A 1 93 ? 2.533 33.094 8.258 1 86.31 93 ALA A O 1
ATOM 737 N N . THR A 1 94 ? 4.316 33.062 9.469 1 79.81 94 THR A N 1
ATOM 738 C CA . THR A 1 94 ? 4.168 34.438 9.93 1 79.81 94 THR A CA 1
ATOM 739 C C . THR A 1 94 ? 5.227 35.312 9.305 1 79.81 94 THR A C 1
ATOM 741 O O . THR A 1 94 ? 5.266 36.531 9.57 1 79.81 94 THR A O 1
ATOM 744 N N . SER A 1 95 ? 6.078 34.688 8.57 1 70.12 95 SER A N 1
ATOM 745 C CA . SER A 1 95 ? 7.125 35.5 7.98 1 70.12 95 SER A CA 1
ATOM 746 C C . SER A 1 95 ? 7.254 35.25 6.484 1 70.12 95 SER A C 1
ATOM 748 O O . SER A 1 95 ? 7.273 34.094 6.047 1 70.12 95 SER A O 1
ATOM 750 N N . SER A 1 96 ? 6.957 36.281 5.629 1 62.56 96 SER A N 1
ATOM 751 C CA . SER A 1 96 ? 7.098 36.156 4.184 1 62.56 96 SER A CA 1
ATOM 752 C C . SER A 1 96 ? 8.562 36.125 3.77 1 62.56 96 SER A C 1
ATOM 754 O O . SER A 1 96 ? 8.922 35.562 2.746 1 62.56 96 SER A O 1
ATOM 756 N N . LYS A 1 97 ? 9.445 36.938 4.488 1 62.06 97 LYS A N 1
ATOM 757 C CA . LYS A 1 97 ? 10.836 37.062 4.086 1 62.06 97 LYS A CA 1
ATOM 758 C C . LYS A 1 97 ? 11.766 36.375 5.086 1 62.06 97 LYS A C 1
ATOM 760 O O . LYS A 1 97 ? 11.492 36.375 6.289 1 62.06 97 LYS A O 1
ATOM 765 N N . TRP A 1 98 ? 12.68 35.688 4.566 1 58.28 98 TRP A N 1
ATOM 766 C CA . TRP A 1 98 ? 13.672 34.938 5.34 1 58.28 98 TRP A CA 1
ATOM 767 C C . TRP A 1 98 ? 14.25 35.812 6.453 1 58.28 98 TRP A C 1
ATOM 769 O O . TRP A 1 98 ? 14.484 35.312 7.566 1 58.28 98 TRP A O 1
ATOM 779 N N . GLU A 1 99 ? 14.492 37.031 6.203 1 57.38 99 GLU A N 1
ATOM 780 C CA . GLU A 1 99 ? 15.07 37.938 7.176 1 57.38 99 GLU A CA 1
ATOM 781 C C . GLU A 1 99 ? 14.141 38.156 8.367 1 57.38 99 GLU A C 1
ATOM 783 O O . GLU A 1 99 ? 14.586 38.156 9.516 1 57.38 99 GLU A O 1
ATOM 788 N N . GLU A 1 100 ? 12.938 38.188 8.078 1 62.16 100 GLU A N 1
ATOM 789 C CA . GLU A 1 100 ? 11.953 38.344 9.141 1 62.16 100 GLU A CA 1
ATOM 790 C C . GLU A 1 100 ? 11.82 37.094 9.984 1 62.16 100 GLU A C 1
ATOM 792 O O . GLU A 1 100 ? 11.609 37.156 11.195 1 62.16 100 GLU A O 1
ATOM 797 N N . TRP A 1 101 ? 12.07 36 9.352 1 61.5 101 TRP A N 1
ATOM 798 C CA . TRP A 1 101 ? 12.055 34.719 10.062 1 61.5 101 TRP A CA 1
ATOM 799 C C . TRP A 1 101 ? 13.156 34.688 11.117 1 61.5 101 TRP A C 1
ATOM 801 O O . TRP A 1 101 ? 12.914 34.281 12.266 1 61.5 101 TRP A O 1
ATOM 811 N N . MET A 1 102 ? 14.297 35.094 10.602 1 60.41 102 MET A N 1
ATOM 812 C CA . MET A 1 102 ? 15.469 35.094 11.477 1 60.41 102 MET A CA 1
ATOM 813 C C . MET A 1 102 ? 15.273 36.062 12.633 1 60.41 102 MET A C 1
ATOM 815 O O . MET A 1 102 ? 15.664 35.781 13.766 1 60.41 102 MET A O 1
ATOM 819 N N . GLU A 1 103 ? 14.734 37.156 12.305 1 63.5 103 GLU A N 1
ATOM 820 C CA . GLU A 1 103 ? 14.508 38.156 13.344 1 63.5 103 GLU A CA 1
ATOM 821 C C . GLU A 1 103 ? 13.492 37.656 14.375 1 63.5 103 GLU A C 1
ATOM 823 O O . GLU A 1 103 ? 13.695 37.812 15.578 1 63.5 103 GLU A O 1
ATOM 828 N N . ASN A 1 104 ? 12.492 37.031 13.891 1 63.72 104 ASN A N 1
ATOM 829 C CA . ASN A 1 104 ? 11.469 36.5 14.781 1 63.72 104 ASN A CA 1
ATOM 830 C C . ASN A 1 104 ? 12.023 35.344 15.641 1 63.72 104 ASN A C 1
ATOM 832 O O . ASN A 1 104 ? 11.734 35.281 16.844 1 63.72 104 ASN A O 1
ATOM 836 N N . ALA A 1 105 ? 12.727 34.5 14.961 1 62.06 105 ALA A N 1
ATOM 837 C CA . ALA A 1 105 ? 13.328 33.406 15.695 1 62.06 105 ALA A CA 1
ATOM 838 C C . ALA A 1 105 ? 14.281 33.906 16.766 1 62.06 105 ALA A C 1
ATOM 840 O O . ALA A 1 105 ? 14.305 33.375 17.891 1 62.06 105 ALA A O 1
ATOM 841 N N . LYS A 1 106 ? 15.023 34.906 16.406 1 62.28 106 LYS A N 1
ATOM 842 C CA . LYS A 1 106 ? 15.977 35.469 17.344 1 62.28 106 LYS A CA 1
ATOM 843 C C . LYS A 1 106 ? 15.258 36.156 18.516 1 62.28 106 LYS A C 1
ATOM 845 O O . LYS A 1 106 ? 15.688 36.031 19.672 1 62.28 106 LYS A O 1
ATOM 850 N N . VAL A 1 107 ? 14.281 36.781 18.141 1 63.12 107 VAL A N 1
ATOM 851 C CA . VAL A 1 107 ? 13.57 37.562 19.141 1 63.12 107 VAL A CA 1
ATOM 852 C C . VAL A 1 107 ? 12.805 36.656 20.078 1 63.12 107 VAL A C 1
ATOM 854 O O . VAL A 1 107 ? 12.789 36.844 21.297 1 63.12 107 VAL A O 1
ATOM 857 N N . PHE A 1 108 ? 12.297 35.562 19.406 1 61.62 108 PHE A N 1
ATOM 858 C CA . PHE A 1 108 ? 11.375 34.781 20.219 1 61.62 108 PHE A CA 1
ATOM 859 C C . PHE A 1 108 ? 12.047 33.531 20.719 1 61.62 108 PHE A C 1
ATOM 861 O O . PHE A 1 108 ? 11.617 32.938 21.719 1 61.62 108 PHE A O 1
ATOM 868 N N . LEU A 1 109 ? 13.078 33.125 19.891 1 60.66 109 LEU A N 1
ATOM 869 C CA . LEU A 1 109 ? 13.742 31.875 20.281 1 60.66 109 LEU A CA 1
ATOM 870 C C . LEU A 1 109 ? 15.195 32.156 20.656 1 60.66 109 LEU A C 1
ATOM 872 O O . LEU A 1 109 ? 16.094 31.391 20.266 1 60.66 109 LEU A O 1
ATOM 876 N N . SER A 1 110 ? 15.492 33.281 21.203 1 55.72 110 SER A N 1
ATOM 877 C CA . SER A 1 110 ? 16.875 33.656 21.484 1 55.72 110 SER A CA 1
ATOM 878 C C . SER A 1 110 ? 17.672 32.469 22.031 1 55.72 110 SER A C 1
ATOM 880 O O . SER A 1 110 ? 18.891 32.406 21.844 1 55.72 110 SER A O 1
ATOM 882 N N . ARG A 1 111 ? 16.969 31.594 22.547 1 53.03 111 ARG A N 1
ATOM 883 C CA . ARG A 1 111 ? 17.688 30.484 23.156 1 53.03 111 ARG A CA 1
ATOM 884 C C . ARG A 1 111 ? 17.906 29.359 22.141 1 53.03 111 ARG A C 1
ATOM 886 O O . ARG A 1 111 ? 18.484 28.328 22.484 1 53.03 111 ARG A O 1
ATOM 893 N N . PHE A 1 112 ? 17.359 29.578 20.953 1 52.38 112 PHE A N 1
ATOM 894 C CA . PHE A 1 112 ? 17.453 28.469 20 1 52.38 112 PHE A CA 1
ATOM 895 C C . PHE A 1 112 ? 18.453 28.766 18.906 1 52.38 112 PHE A C 1
ATOM 897 O O . PHE A 1 112 ? 18.453 29.859 18.344 1 52.38 112 PHE A O 1
ATOM 904 N N . VAL A 1 113 ? 19.609 28.219 19.062 1 51.62 113 VAL A N 1
ATOM 905 C CA . VAL A 1 113 ? 20.547 28.359 17.953 1 51.62 113 VAL A CA 1
ATOM 906 C C . VAL A 1 113 ? 19.984 27.672 16.719 1 51.62 113 VAL A C 1
ATOM 908 O O . VAL A 1 113 ? 19.844 26.453 16.703 1 51.62 113 VAL A O 1
ATOM 911 N N . PRO A 1 114 ? 19.328 28.391 15.859 1 52.53 114 PRO A N 1
ATOM 912 C CA . PRO A 1 114 ? 18.75 27.797 14.648 1 52.53 114 PRO A CA 1
ATOM 913 C C . PRO A 1 114 ? 19.797 27.172 13.734 1 52.53 114 PRO A C 1
ATOM 915 O O . PRO A 1 114 ? 20.812 27.797 13.438 1 52.53 114 PRO A O 1
ATOM 918 N N . LYS A 1 115 ? 20.078 25.984 13.883 1 57.41 115 LYS A N 1
ATOM 919 C CA . LYS A 1 115 ? 20.797 25.438 12.742 1 57.41 115 LYS A CA 1
ATOM 920 C C . LYS A 1 115 ? 19.891 25.297 11.523 1 57.41 115 LYS A C 1
ATOM 922 O O . LYS A 1 115 ? 18.906 24.562 11.562 1 57.41 115 LYS A O 1
ATOM 927 N N . ILE A 1 116 ? 20 26.312 10.719 1 53.66 116 ILE A N 1
ATOM 928 C CA . ILE A 1 116 ? 19.125 26.391 9.555 1 53.66 116 ILE A CA 1
ATOM 929 C C . ILE A 1 116 ? 19.734 25.594 8.406 1 53.66 116 ILE A C 1
ATOM 931 O O . ILE A 1 116 ? 20.891 25.797 8.031 1 53.66 116 ILE A O 1
ATOM 935 N N . SER A 1 117 ? 19.219 24.469 8.164 1 55.72 117 SER A N 1
ATOM 936 C CA . SER A 1 117 ? 19.609 23.781 6.934 1 55.72 117 SER A CA 1
ATOM 937 C C . SER A 1 117 ? 18.719 24.219 5.766 1 55.72 117 SER A C 1
ATOM 939 O O . SER A 1 117 ? 17.5 24.188 5.855 1 55.72 117 SER A O 1
ATOM 941 N N . ILE A 1 118 ? 19.359 24.984 4.852 1 51.97 118 ILE A N 1
ATOM 942 C CA . ILE A 1 118 ? 18.641 25.516 3.695 1 51.97 118 ILE A CA 1
ATOM 943 C C . ILE A 1 118 ? 18.797 24.562 2.514 1 51.97 118 ILE A C 1
ATOM 945 O O . ILE A 1 118 ? 19.922 24.188 2.158 1 51.97 118 ILE A O 1
ATOM 949 N N . GLY A 1 119 ? 17.781 23.938 2.125 1 53.31 119 GLY A N 1
ATOM 950 C CA . GLY A 1 119 ? 17.828 23.125 0.924 1 53.31 119 GLY A CA 1
ATOM 951 C C . GLY A 1 119 ? 17.922 23.938 -0.351 1 53.31 119 GLY A C 1
ATOM 952 O O . GLY A 1 119 ? 18.391 25.078 -0.332 1 53.31 119 GLY A O 1
ATOM 953 N N . GLN A 1 120 ? 17.656 23.453 -1.523 1 51.78 120 GLN A N 1
ATOM 954 C CA . GLN A 1 120 ? 17.828 24.062 -2.836 1 51.78 120 GLN A CA 1
ATOM 955 C C . GLN A 1 120 ? 16.984 25.328 -2.977 1 51.78 120 GLN A C 1
ATOM 957 O O . GLN A 1 120 ? 17.438 26.312 -3.557 1 51.78 120 GLN A O 1
ATOM 962 N N . ASP A 1 121 ? 15.758 25.25 -2.477 1 50.19 121 ASP A N 1
ATOM 963 C CA . ASP A 1 121 ? 14.906 26.438 -2.469 1 50.19 121 ASP A CA 1
ATOM 964 C C . ASP A 1 121 ? 14.789 27.016 -1.061 1 50.19 121 ASP A C 1
ATOM 966 O O . ASP A 1 121 ? 14.133 26.422 -0.197 1 50.19 121 ASP A O 1
ATOM 970 N N . PRO A 1 122 ? 15.516 28 -0.818 1 50.53 122 PRO A N 1
ATOM 971 C CA . PRO A 1 122 ? 15.578 28.594 0.521 1 50.53 122 PRO A CA 1
ATOM 972 C C . PRO A 1 122 ? 14.203 28.906 1.098 1 50.53 122 PRO A C 1
ATOM 974 O O . PRO A 1 122 ? 14.031 28.922 2.318 1 50.53 122 PRO A O 1
ATOM 977 N N . LEU A 1 123 ? 13.344 29.203 0.234 1 49.06 123 LEU A N 1
ATOM 978 C CA . LEU A 1 123 ? 12.023 29.609 0.701 1 49.06 123 LEU A CA 1
ATOM 979 C C . LEU A 1 123 ? 11.227 28.406 1.177 1 49.06 123 LEU A C 1
ATOM 981 O O . LEU A 1 123 ? 10.375 28.516 2.061 1 49.06 123 LEU A O 1
ATOM 985 N N . THR A 1 124 ? 11.625 27.375 0.562 1 51.59 124 THR A N 1
ATOM 986 C CA . THR A 1 124 ? 10.766 26.219 0.804 1 51.59 124 THR A CA 1
ATOM 987 C C . THR A 1 124 ? 11.531 25.125 1.565 1 51.59 124 THR A C 1
ATOM 989 O O . THR A 1 124 ? 10.922 24.312 2.27 1 51.59 124 THR A O 1
ATOM 992 N N . ASP A 1 125 ? 12.828 25.266 1.494 1 55.22 125 ASP A N 1
ATOM 993 C CA . ASP A 1 125 ? 13.602 24.109 1.958 1 55.22 125 ASP A CA 1
ATOM 994 C C . ASP A 1 125 ? 14.453 24.484 3.172 1 55.22 125 ASP A C 1
ATOM 996 O O . ASP A 1 125 ? 15.68 24.531 3.086 1 55.22 125 ASP A O 1
ATOM 1000 N N . PHE A 1 126 ? 13.852 25.109 4.184 1 52.91 126 PHE A N 1
ATOM 1001 C CA . PHE A 1 126 ? 14.656 25.359 5.375 1 52.91 126 PHE A CA 1
ATOM 1002 C C . PHE A 1 126 ? 14.094 24.609 6.574 1 52.91 126 PHE A C 1
ATOM 1004 O O . PHE A 1 126 ? 12.883 24.359 6.656 1 52.91 126 PHE A O 1
ATOM 1011 N N . SER A 1 127 ? 14.961 23.922 7.23 1 58.75 127 SER A N 1
ATOM 1012 C CA . SER A 1 127 ? 14.586 23.281 8.484 1 58.75 127 SER A CA 1
ATOM 1013 C C . SER A 1 127 ? 15.352 23.875 9.664 1 58.75 127 SER A C 1
ATOM 1015 O O . SER A 1 127 ? 16.484 24.328 9.5 1 58.75 127 SER A O 1
ATOM 1017 N N . LEU A 1 128 ? 14.672 24.281 10.703 1 55.94 128 LEU A N 1
ATOM 1018 C CA . LEU A 1 128 ? 15.273 24.766 11.945 1 55.94 128 LEU A CA 1
ATOM 1019 C C . LEU A 1 128 ? 15.664 23.594 12.852 1 55.94 128 LEU A C 1
ATOM 1021 O O . LEU A 1 128 ? 14.859 22.688 13.086 1 55.94 128 LEU A O 1
ATOM 1025 N N . ALA A 1 129 ? 16.891 23.281 12.836 1 56.75 129 ALA A N 1
ATOM 1026 C CA . ALA A 1 129 ? 17.312 22.344 13.875 1 56.75 129 ALA A CA 1
ATOM 1027 C C . ALA A 1 129 ? 17.594 23.078 15.188 1 56.75 129 ALA A C 1
ATOM 1029 O O . ALA A 1 129 ? 18.469 23.938 15.25 1 56.75 129 ALA A O 1
ATOM 1030 N N . LEU A 1 130 ? 16.625 23.188 16.016 1 52.84 130 LEU A N 1
ATOM 1031 C CA . LEU A 1 130 ? 16.812 23.781 17.328 1 52.84 130 LEU A CA 1
ATOM 1032 C C . LEU A 1 130 ? 17.672 22.891 18.219 1 52.84 130 LEU A C 1
ATOM 1034 O O . LEU A 1 130 ? 17.359 21.719 18.406 1 52.84 130 LEU A O 1
ATOM 1038 N N . GLU A 1 131 ? 19.016 22.969 17.938 1 50.59 131 GLU A N 1
ATOM 1039 C CA . GLU A 1 131 ? 19.812 22.219 18.891 1 50.59 131 GLU A CA 1
ATOM 1040 C C . GLU A 1 131 ? 19.422 22.547 20.328 1 50.59 131 GLU A C 1
ATOM 1042 O O . GLU A 1 131 ? 19.422 23.719 20.719 1 50.59 131 GLU A O 1
ATOM 1047 N N . TYR A 1 132 ? 18.547 21.781 20.656 1 47.22 132 TYR A N 1
ATOM 1048 C CA . TYR A 1 132 ? 18.078 21.828 22.031 1 47.22 132 TYR A CA 1
ATOM 1049 C C . TYR A 1 132 ? 19.25 21.859 23.016 1 47.22 132 TYR A C 1
ATOM 1051 O O . TYR A 1 132 ? 20.062 20.938 23.031 1 47.22 132 TYR A O 1
ATOM 1059 N N . ASN A 1 133 ? 19.797 22.875 23.266 1 43.31 133 ASN A N 1
ATOM 1060 C CA . ASN A 1 133 ? 20.469 22.672 24.547 1 43.31 133 ASN A CA 1
ATOM 1061 C C . ASN A 1 133 ? 19.484 22.172 25.609 1 43.31 133 ASN A C 1
ATOM 1063 O O . ASN A 1 133 ? 18.375 22.688 25.734 1 43.31 133 ASN A O 1
ATOM 1067 N N . ALA A 1 134 ? 19.547 20.953 25.875 1 44.41 134 ALA A N 1
ATOM 1068 C CA . ALA A 1 134 ? 18.797 20.219 26.891 1 44.41 134 ALA A CA 1
ATOM 1069 C C . ALA A 1 134 ? 18.344 21.156 28.016 1 44.41 134 ALA A C 1
ATOM 1071 O O . ALA A 1 134 ? 17.891 20.703 29.062 1 44.41 134 ALA A O 1
ATOM 1072 N N . GLY A 1 135 ? 18.578 22.266 28.031 1 46.44 135 GLY A N 1
ATOM 1073 C CA . GLY A 1 135 ? 17.969 22.844 29.234 1 46.44 135 GLY A CA 1
ATOM 1074 C C . GLY A 1 135 ? 16.469 22.688 29.266 1 46.44 135 GLY A C 1
ATOM 1075 O O . GLY A 1 135 ? 15.859 22.312 28.266 1 46.44 135 GLY A O 1
ATOM 1076 N N . ASN A 1 136 ? 15.711 22.562 30.484 1 54.44 136 ASN A N 1
ATOM 1077 C CA . ASN A 1 136 ? 14.492 22 31.047 1 54.44 136 ASN A CA 1
ATOM 1078 C C . ASN A 1 136 ? 13.25 22.562 30.359 1 54.44 136 ASN A C 1
ATOM 1080 O O . ASN A 1 136 ? 12.273 21.844 30.156 1 54.44 136 ASN A O 1
ATOM 1084 N N . ASN A 1 137 ? 13.18 23.906 29.859 1 63.28 137 ASN A N 1
ATOM 1085 C CA . ASN A 1 137 ? 11.867 24.438 29.531 1 63.28 137 ASN A CA 1
ATOM 1086 C C . ASN A 1 137 ? 11.758 24.766 28.047 1 63.28 137 ASN A C 1
ATOM 1088 O O . ASN A 1 137 ? 10.938 25.594 27.641 1 63.28 137 ASN A O 1
ATOM 1092 N N . THR A 1 138 ? 12.492 24.078 27.156 1 77.06 138 THR A N 1
ATOM 1093 C CA . THR A 1 138 ? 12.562 24.406 25.734 1 77.06 138 THR A CA 1
ATOM 1094 C C . THR A 1 138 ? 11.266 24.031 25.031 1 77.06 138 THR A C 1
ATOM 1096 O O . THR A 1 138 ? 10.758 24.797 24.203 1 77.06 138 THR A O 1
ATOM 1099 N N . THR A 1 139 ? 10.648 23.031 25.422 1 86.5 139 THR A N 1
ATOM 1100 C CA . THR A 1 139 ? 9.422 22.562 24.781 1 86.5 139 THR A CA 1
ATOM 1101 C C . THR A 1 139 ? 8.289 23.562 25 1 86.5 139 THR A C 1
ATOM 1103 O O . THR A 1 139 ? 7.629 23.984 24.062 1 86.5 139 THR A O 1
ATOM 1106 N N . GLU A 1 140 ? 8.195 24.031 26.188 1 88.06 140 GLU A N 1
ATOM 1107 C CA . GLU A 1 140 ? 7.109 24.953 26.531 1 88.06 140 GLU A CA 1
ATOM 1108 C C . GLU A 1 140 ? 7.297 26.297 25.844 1 88.06 140 GLU A C 1
ATOM 1110 O O . GLU A 1 140 ? 6.32 26.922 25.422 1 88.06 140 GLU A O 1
ATOM 1115 N N . GLU A 1 141 ? 8.477 26.656 25.734 1 84.5 141 GLU A N 1
ATOM 1116 C CA . GLU A 1 141 ? 8.766 27.922 25.078 1 84.5 141 GLU A CA 1
ATOM 1117 C C . GLU A 1 141 ? 8.391 27.891 23.609 1 84.5 141 GLU A C 1
ATOM 1119 O O . GLU A 1 141 ? 7.809 28.844 23.078 1 84.5 141 GLU A O 1
ATOM 1124 N N . VAL A 1 142 ? 8.742 26.828 23.016 1 87.38 142 VAL A N 1
ATOM 1125 C CA . VAL A 1 142 ? 8.422 26.672 21.594 1 87.38 142 VAL A CA 1
ATOM 1126 C C . VAL A 1 142 ? 6.902 26.625 21.422 1 87.38 142 VAL A C 1
ATOM 1128 O O . VAL A 1 142 ? 6.367 27.219 20.469 1 87.38 142 VAL A O 1
ATOM 1131 N N . LEU A 1 143 ? 6.246 26 22.312 1 93 143 LEU A N 1
ATOM 1132 C CA . LEU A 1 143 ? 4.797 25.828 22.219 1 93 143 LEU A CA 1
ATOM 1133 C C . LEU A 1 143 ? 4.09 27.172 22.422 1 93 143 LEU A C 1
ATOM 1135 O O . LEU A 1 143 ? 2.963 27.344 21.953 1 93 143 LEU A O 1
ATOM 1139 N N . ARG A 1 144 ? 4.762 28.141 23.047 1 91.69 144 ARG A N 1
ATOM 1140 C CA . ARG A 1 144 ? 4.184 29.469 23.297 1 91.69 144 ARG A CA 1
ATOM 1141 C C . ARG A 1 144 ? 4.438 30.406 22.125 1 91.69 144 ARG A C 1
ATOM 1143 O O . ARG A 1 144 ? 3.807 31.469 22.031 1 91.69 144 ARG A O 1
ATOM 1150 N N . LEU A 1 145 ? 5.27 30.016 21.281 1 88.56 145 LEU A N 1
ATOM 1151 C CA . LEU A 1 145 ? 5.77 30.859 20.203 1 88.56 145 LEU A CA 1
ATOM 1152 C C . LEU A 1 145 ? 4.621 31.406 19.359 1 88.56 145 LEU A C 1
ATOM 1154 O O . LEU A 1 145 ? 4.578 32.594 19.062 1 88.56 145 LEU A O 1
ATOM 1158 N N . PRO A 1 146 ? 3.668 30.578 19 1 93.19 146 PRO A N 1
ATOM 1159 C CA . PRO A 1 146 ? 2.602 31.109 18.156 1 93.19 146 PRO A CA 1
ATOM 1160 C C . PRO A 1 146 ? 1.803 32.219 18.828 1 93.19 146 PRO A C 1
ATOM 1162 O O . PRO A 1 146 ? 1.437 33.219 18.188 1 93.19 146 PRO A O 1
ATOM 1165 N N . GLU A 1 147 ? 1.58 32.094 20.094 1 94.19 147 GLU A N 1
ATOM 1166 C CA . GLU A 1 147 ? 0.85 33.125 20.828 1 94.19 147 GLU A CA 1
ATOM 1167 C C . GLU A 1 147 ? 1.638 34.438 20.906 1 94.19 147 GLU A C 1
ATOM 1169 O O . GLU A 1 147 ? 1.071 35.5 20.734 1 94.19 147 GLU A O 1
ATOM 1174 N N . MET A 1 148 ? 2.887 34.219 21.141 1 89.5 148 MET A N 1
ATOM 1175 C CA . MET A 1 148 ? 3.752 35.406 21.219 1 89.5 148 MET A CA 1
ATOM 1176 C C . MET A 1 148 ? 3.789 36.125 19.891 1 89.5 148 MET A C 1
ATOM 1178 O O . MET A 1 148 ? 3.672 37.344 19.859 1 89.5 148 MET A O 1
ATOM 1182 N N . ILE A 1 149 ? 3.906 35.438 18.859 1 88.12 149 ILE A N 1
ATOM 1183 C CA . ILE A 1 149 ? 3.982 36.031 17.531 1 88.12 149 ILE A CA 1
ATOM 1184 C C . ILE A 1 149 ? 2.635 36.656 17.156 1 88.12 149 ILE A C 1
ATOM 1186 O O . ILE A 1 149 ? 2.58 37.75 16.641 1 88.12 149 ILE A O 1
ATOM 1190 N N . ALA A 1 150 ? 1.579 35.969 17.438 1 93.06 150 ALA A N 1
ATOM 1191 C CA . ALA A 1 150 ? 0.239 36.438 17.109 1 93.06 150 ALA A CA 1
ATOM 1192 C C . ALA A 1 150 ? -0.047 37.781 17.797 1 93.06 150 ALA A C 1
ATOM 1194 O O . ALA A 1 150 ? -0.569 38.719 17.188 1 93.06 150 ALA A O 1
ATOM 1195 N N . ARG A 1 151 ? 0.313 37.906 19.016 1 92.19 151 ARG A N 1
ATOM 1196 C CA . ARG A 1 151 ? 0.115 39.125 19.781 1 92.19 151 ARG A CA 1
ATOM 1197 C C . ARG A 1 151 ? 0.943 40.281 19.203 1 92.19 151 ARG A C 1
ATOM 1199 O O . ARG A 1 151 ? 0.451 41.406 19.062 1 92.19 151 ARG A O 1
ATOM 1206 N N . SER A 1 152 ? 2.123 39.906 18.938 1 87.12 152 SER A N 1
ATOM 1207 C CA . SER A 1 152 ? 3.041 40.938 18.438 1 87.12 152 SER A CA 1
ATOM 1208 C C . SER A 1 152 ? 2.598 41.438 17.078 1 87.12 152 SER A C 1
ATOM 1210 O O . SER A 1 152 ? 2.719 42.656 16.781 1 87.12 152 SER A O 1
ATOM 1212 N N . LYS A 1 153 ? 2.066 40.625 16.281 1 87.81 153 LYS A N 1
ATOM 1213 C CA . LYS A 1 153 ? 1.725 41 14.914 1 87.81 153 LYS A CA 1
ATOM 1214 C C . LYS A 1 153 ? 0.254 41.375 14.797 1 87.81 153 LYS A C 1
ATOM 1216 O O . LYS A 1 153 ? -0.178 41.906 13.766 1 87.81 153 LYS A O 1
ATOM 1221 N N . GLY A 1 154 ? -0.431 41.156 15.828 1 91.19 154 GLY A N 1
ATOM 1222 C CA . GLY A 1 154 ? -1.846 41.469 15.812 1 91.19 154 GLY A CA 1
ATOM 1223 C C . GLY A 1 154 ? -2.656 40.625 14.867 1 91.19 154 GLY A C 1
ATOM 1224 O O . GLY A 1 154 ? -3.484 41.125 14.109 1 91.19 154 GLY A O 1
ATOM 1225 N N . CYS A 1 155 ? -2.32 39.406 14.805 1 93.94 155 CYS A N 1
ATOM 1226 C CA . CYS A 1 155 ? -3.041 38.469 13.945 1 93.94 155 CYS A CA 1
ATOM 1227 C C . CYS A 1 155 ? -3.467 37.219 14.719 1 93.94 155 CYS A C 1
ATOM 1229 O O . CYS A 1 155 ? -3.152 37.094 15.906 1 93.94 155 CYS A O 1
ATOM 1231 N N . HIS A 1 156 ? -4.293 36.438 14.125 1 96.44 156 HIS A N 1
ATOM 1232 C CA . HIS A 1 156 ? -4.66 35.125 14.641 1 96.44 156 HIS A CA 1
ATOM 1233 C C . HIS A 1 156 ? -3.939 34 13.891 1 96.44 156 HIS A C 1
ATOM 1235 O O . HIS A 1 156 ? -3.811 34.062 12.664 1 96.44 156 HIS A O 1
ATOM 1241 N N . ILE A 1 157 ? -3.383 33.062 14.602 1 96.75 157 ILE A N 1
ATOM 1242 C CA . ILE A 1 157 ? -2.684 31.953 13.953 1 96.75 157 ILE A CA 1
ATOM 1243 C C . ILE A 1 157 ? -3.482 30.656 14.133 1 96.75 157 ILE A C 1
ATOM 1245 O O . ILE A 1 157 ? -3.904 30.328 15.242 1 96.75 157 ILE A O 1
ATOM 1249 N N . VAL A 1 158 ? -3.83 29.984 13.078 1 98 158 VAL A N 1
ATOM 1250 C CA . VAL A 1 158 ? -4.414 28.641 13.109 1 98 158 VAL A CA 1
ATOM 1251 C C . VAL A 1 158 ? -3.338 27.609 12.82 1 98 158 VAL A C 1
ATOM 1253 O O . VAL A 1 158 ? -2.717 27.625 11.75 1 98 158 VAL A O 1
ATOM 1256 N N . VAL A 1 159 ? -3.064 26.75 13.758 1 98 159 VAL A N 1
ATOM 1257 C CA . VAL A 1 159 ? -2.084 25.672 13.586 1 98 159 VAL A CA 1
ATOM 1258 C C . VAL A 1 159 ? -2.793 24.391 13.195 1 98 159 VAL A C 1
ATOM 1260 O O . VAL A 1 159 ? -3.57 23.828 13.977 1 98 159 VAL A O 1
ATOM 1263 N N . CYS A 1 160 ? -2.564 23.922 11.992 1 97.94 160 CYS A N 1
ATOM 1264 C CA . CYS A 1 160 ? -3.133 22.672 11.492 1 97.94 160 CYS A CA 1
ATOM 1265 C C . CYS A 1 160 ? -2.121 21.531 11.586 1 97.94 160 CYS A C 1
ATOM 1267 O O . CYS A 1 160 ? -1.062 21.594 10.961 1 97.94 160 CYS A O 1
ATOM 1269 N N . ILE A 1 161 ? -2.441 20.547 12.359 1 97.62 161 ILE A N 1
ATOM 1270 C CA . ILE A 1 161 ? -1.521 19.438 12.547 1 97.62 161 ILE A CA 1
ATOM 1271 C C . ILE A 1 161 ? -2.154 18.141 12.016 1 97.62 161 ILE A C 1
ATOM 1273 O O . ILE A 1 161 ? -3.107 17.625 12.602 1 97.62 161 ILE A O 1
ATOM 1277 N N . ASP A 1 162 ? -1.591 17.656 10.93 1 94.5 162 ASP A N 1
ATOM 1278 C CA . ASP A 1 162 ? -2.027 16.391 10.328 1 94.5 162 ASP A CA 1
ATOM 1279 C C . ASP A 1 162 ? -1.371 15.203 11.016 1 94.5 162 ASP A C 1
ATOM 1281 O O . ASP A 1 162 ? -0.261 15.312 11.539 1 94.5 162 ASP A O 1
ATOM 1285 N N . GLU A 1 163 ? -2.045 14.078 11.039 1 93.62 163 GLU A N 1
ATOM 1286 C CA . GLU A 1 163 ? -1.603 12.828 11.664 1 93.62 163 GLU A CA 1
ATOM 1287 C C . GLU A 1 163 ? -1.197 13.055 13.117 1 93.62 163 GLU A C 1
ATOM 1289 O O . GLU A 1 163 ? -0.115 12.641 13.539 1 93.62 163 GLU A O 1
ATOM 1294 N N . PHE A 1 164 ? -2.066 13.781 13.883 1 96 164 PHE A N 1
ATOM 1295 C CA . PHE A 1 164 ? -1.794 14.164 15.266 1 96 164 PHE A CA 1
ATOM 1296 C C . PHE A 1 164 ? -1.662 12.938 16.156 1 96 164 PHE A C 1
ATOM 1298 O O . PHE A 1 164 ? -0.956 12.969 17.172 1 96 164 PHE A O 1
ATOM 1305 N N . GLN A 1 165 ? -2.311 11.789 15.719 1 92.25 165 GLN A N 1
ATOM 1306 C CA . GLN A 1 165 ? -2.291 10.594 16.562 1 92.25 165 GLN A CA 1
ATOM 1307 C C . GLN A 1 165 ? -0.872 10.055 16.703 1 92.25 165 GLN A C 1
ATOM 1309 O O . GLN A 1 165 ? -0.6 9.25 17.609 1 92.25 165 GLN A O 1
ATOM 1314 N N . GLN A 1 166 ? 0.026 10.477 15.852 1 92 166 GLN A N 1
ATOM 1315 C CA . GLN A 1 166 ? 1.416 10.031 15.914 1 92 166 GLN A CA 1
ATOM 1316 C C . GLN A 1 166 ? 2.035 10.367 17.266 1 92 166 GLN A C 1
ATOM 1318 O O . GLN A 1 166 ? 2.898 9.633 17.766 1 92 166 GLN A O 1
ATOM 1323 N N . ILE A 1 167 ? 1.612 11.414 17.891 1 94.12 167 ILE A N 1
ATOM 1324 C CA . ILE A 1 167 ? 2.143 11.875 19.172 1 94.12 167 ILE A CA 1
ATOM 1325 C C . ILE A 1 167 ? 1.904 10.805 20.25 1 94.12 167 ILE A C 1
ATOM 1327 O O . ILE A 1 167 ? 2.697 10.664 21.172 1 94.12 167 ILE A O 1
ATOM 1331 N N . GLY A 1 168 ? 0.858 10.047 20.047 1 91.38 168 GLY A N 1
ATOM 1332 C CA . GLY A 1 168 ? 0.536 8.977 20.984 1 91.38 168 GLY A CA 1
ATOM 1333 C C . GLY A 1 168 ? 1.579 7.875 21 1 91.38 168 GLY A C 1
ATOM 1334 O O . GLY A 1 168 ? 1.658 7.109 21.969 1 91.38 168 GLY A O 1
ATOM 1335 N N . GLY A 1 169 ? 2.4 7.801 20.016 1 88.56 169 GLY A N 1
ATOM 1336 C CA . GLY A 1 169 ? 3.402 6.75 19.922 1 88.56 169 GLY A CA 1
ATOM 1337 C C . GLY A 1 169 ? 4.773 7.191 20.406 1 88.56 169 GLY A C 1
ATOM 1338 O O . GLY A 1 169 ? 5.723 6.406 20.391 1 88.56 169 GLY A O 1
ATOM 1339 N N . PHE A 1 170 ? 4.867 8.445 20.906 1 91.38 170 PHE A N 1
ATOM 1340 C CA . PHE A 1 170 ? 6.145 8.961 21.391 1 91.38 170 PHE A CA 1
ATOM 1341 C C . PHE A 1 170 ? 6.523 8.305 22.719 1 91.38 170 PHE A C 1
ATOM 1343 O O . PHE A 1 170 ? 5.652 7.844 23.453 1 91.38 170 PHE A O 1
ATOM 1350 N N . PRO A 1 171 ? 7.902 8.297 22.922 1 87.81 171 PRO A N 1
ATOM 1351 C CA . PRO A 1 171 ? 8.266 7.984 24.297 1 87.81 171 PRO A CA 1
ATOM 1352 C C . PRO A 1 171 ? 7.672 8.969 25.297 1 87.81 171 PRO A C 1
ATOM 1354 O O . PRO A 1 171 ? 7.676 10.18 25.062 1 87.81 171 PRO A O 1
ATOM 1357 N N . ASP A 1 172 ? 7.094 8.562 26.312 1 90.62 172 ASP A N 1
ATOM 1358 C CA . ASP A 1 172 ? 6.473 9.398 27.344 1 90.62 172 ASP A CA 1
ATOM 1359 C C . ASP A 1 172 ? 5.41 10.312 26.734 1 90.62 172 ASP A C 1
ATOM 1361 O O . ASP A 1 172 ? 5.43 11.523 26.953 1 90.62 172 ASP A O 1
ATOM 1365 N N . SER A 1 173 ? 4.566 9.703 25.922 1 92.75 173 SER A N 1
ATOM 1366 C CA . SER A 1 173 ? 3.584 10.43 25.109 1 92.75 173 SER A CA 1
ATOM 1367 C C . SER A 1 173 ? 2.594 11.18 26 1 92.75 173 SER A C 1
ATOM 1369 O O . SER A 1 173 ? 2.215 12.312 25.688 1 92.75 173 SER A O 1
ATOM 1371 N N . LEU A 1 174 ? 2.199 10.609 27.109 1 94.31 174 LEU A N 1
ATOM 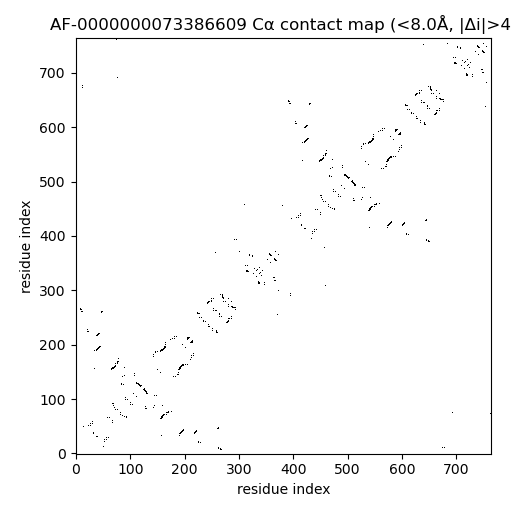1372 C CA . LEU A 1 174 ? 1.21 11.242 27.984 1 94.31 174 LEU A CA 1
ATOM 1373 C C . LEU A 1 174 ? 1.766 12.523 28.594 1 94.31 174 LEU A C 1
ATOM 1375 O O . LEU A 1 174 ? 1.057 13.523 28.688 1 94.31 174 LEU A O 1
ATOM 1379 N N . THR A 1 175 ? 2.979 12.453 29.031 1 94.38 175 THR A N 1
ATOM 1380 C CA . THR A 1 175 ? 3.635 13.633 29.578 1 94.38 175 THR A CA 1
ATOM 1381 C C . THR A 1 175 ? 3.717 14.742 28.531 1 94.38 175 THR A C 1
ATOM 1383 O O . THR A 1 175 ? 3.473 15.906 28.828 1 94.38 175 THR A O 1
ATOM 1386 N N . PHE A 1 176 ? 4.035 14.375 27.375 1 94.88 176 PHE A N 1
ATOM 1387 C CA . PHE A 1 176 ? 4.125 15.344 26.281 1 94.88 176 PHE A CA 1
ATOM 1388 C C . PHE A 1 176 ? 2.756 15.938 25.984 1 94.88 176 PHE A C 1
ATOM 1390 O O . PHE A 1 176 ? 2.627 17.141 25.781 1 94.88 176 PHE A O 1
ATOM 1397 N N . GLN A 1 177 ? 1.755 15.117 25.922 1 96.38 177 GLN A N 1
ATOM 1398 C CA . GLN A 1 177 ? 0.395 15.586 25.688 1 96.38 177 GLN A CA 1
ATOM 1399 C C . GLN A 1 177 ? -0.053 16.562 26.766 1 96.38 177 GLN A C 1
ATOM 1401 O O . GLN A 1 177 ? -0.73 17.547 26.484 1 96.38 177 GLN A O 1
ATOM 1406 N N . LYS A 1 178 ? 0.333 16.281 27.953 1 95.75 178 LYS A N 1
ATOM 1407 C CA . LYS A 1 178 ? 0.022 17.188 29.062 1 95.75 178 LYS A CA 1
ATOM 1408 C C . LYS A 1 178 ? 0.682 18.547 28.875 1 95.75 178 LYS A C 1
ATOM 1410 O O . LYS A 1 178 ? 0.071 19.578 29.141 1 95.75 178 LYS A O 1
ATOM 1415 N N . LYS A 1 179 ? 1.913 18.5 28.406 1 95 179 LYS A N 1
ATOM 1416 C CA . LYS A 1 179 ? 2.617 19.734 28.109 1 95 179 LYS A CA 1
ATOM 1417 C C . LYS A 1 179 ? 1.894 20.547 27.031 1 95 179 LYS A C 1
ATOM 1419 O O . LYS A 1 179 ? 1.694 21.75 27.172 1 95 179 LYS A O 1
ATOM 1424 N N . LEU A 1 180 ? 1.517 19.859 25.984 1 97 180 LEU A N 1
ATOM 1425 C CA . LEU A 1 180 ? 0.794 20.5 24.891 1 97 180 LEU A CA 1
ATOM 1426 C C . LEU A 1 180 ? -0.48 21.172 25.406 1 97 180 LEU A C 1
ATOM 1428 O O . LEU A 1 180 ? -0.704 22.359 25.172 1 97 180 LEU A O 1
ATOM 1432 N N . ARG A 1 181 ? -1.25 20.391 26.125 1 96.25 181 ARG A N 1
ATOM 1433 C CA . ARG A 1 181 ? -2.531 20.859 26.641 1 96.25 181 ARG A CA 1
ATOM 1434 C C . ARG A 1 181 ? -2.344 22.062 27.562 1 96.25 181 ARG A C 1
ATOM 1436 O O . ARG A 1 181 ? -3.066 23.047 27.469 1 96.25 181 ARG A O 1
ATOM 1443 N N . SER A 1 182 ? -1.389 21.953 28.406 1 95.88 182 SER A N 1
ATOM 1444 C CA . SER A 1 182 ? -1.168 22.984 29.422 1 95.88 182 SER A CA 1
ATOM 1445 C C . SER A 1 182 ? -0.817 24.328 28.766 1 95.88 182 SER A C 1
ATOM 1447 O O . SER A 1 182 ? -1.224 25.375 29.25 1 95.88 182 SER A O 1
ATOM 1449 N N . VAL A 1 183 ? -0.162 24.266 27.688 1 96.25 183 VAL A N 1
ATOM 1450 C CA . VAL A 1 183 ? 0.267 25.484 27.031 1 96.25 183 VAL A CA 1
ATOM 1451 C C . VAL A 1 183 ? -0.824 25.969 26.062 1 96.25 183 VAL A C 1
ATOM 1453 O O . VAL A 1 183 ? -1.187 27.156 26.078 1 96.25 183 VAL A O 1
ATOM 1456 N N . TRP A 1 184 ? -1.367 25.078 25.281 1 97.25 184 TRP A N 1
ATOM 1457 C CA . TRP A 1 184 ? -2.271 25.438 24.188 1 97.25 184 TRP A CA 1
ATOM 1458 C C . TRP A 1 184 ? -3.594 25.969 24.734 1 97.25 184 TRP A C 1
ATOM 1460 O O . TRP A 1 184 ? -4.207 26.844 24.141 1 97.25 184 TRP A O 1
ATOM 1470 N N . GLN A 1 185 ? -4.023 25.469 25.906 1 93.88 185 GLN A N 1
ATOM 1471 C CA . GLN A 1 185 ? -5.32 25.844 26.453 1 93.88 185 GLN A CA 1
ATOM 1472 C C . GLN A 1 185 ? -5.32 27.312 26.891 1 93.88 185 GLN A C 1
ATOM 1474 O O . GLN A 1 185 ? -6.379 27.922 27.047 1 93.88 185 GLN A O 1
ATOM 1479 N N . LEU A 1 186 ? -4.137 27.922 27.047 1 94.75 186 LEU A N 1
ATOM 1480 C CA . LEU A 1 186 ? -4.02 29.281 27.562 1 94.75 186 LEU A CA 1
ATOM 1481 C C . LEU A 1 186 ? -3.908 30.281 26.422 1 94.75 186 LEU A C 1
ATOM 1483 O O . LEU A 1 186 ? -3.881 31.484 26.656 1 94.75 186 LEU A O 1
ATOM 1487 N N . GLN A 1 187 ? -3.895 29.828 25.281 1 96.19 187 GLN A N 1
ATOM 1488 C CA . GLN A 1 187 ? -3.676 30.703 24.141 1 96.19 187 GLN A CA 1
ATOM 1489 C C . GLN A 1 187 ? -4.996 31.266 23.609 1 96.19 187 GLN A C 1
ATOM 1491 O O . GLN A 1 187 ? -5.984 30.531 23.516 1 96.19 187 GLN A O 1
ATOM 1496 N N . ASN A 1 188 ? -4.953 32.594 23.312 1 94.62 188 ASN A N 1
ATOM 1497 C CA . ASN A 1 188 ? -6.188 33.25 22.922 1 94.62 188 ASN A CA 1
ATOM 1498 C C . ASN A 1 188 ? -6.133 33.75 21.469 1 94.62 188 ASN A C 1
ATOM 1500 O O . ASN A 1 188 ? -7.164 34.062 20.891 1 94.62 188 ASN A O 1
ATOM 1504 N N . HIS A 1 189 ? -4.949 33.812 20.969 1 96.38 189 HIS A N 1
ATOM 1505 C CA . HIS A 1 189 ? -4.793 34.281 19.594 1 96.38 189 HIS A CA 1
ATOM 1506 C C . HIS A 1 189 ? -4.344 33.156 18.672 1 96.38 189 HIS A C 1
ATOM 1508 O O . HIS A 1 189 ? -3.93 33.438 17.531 1 96.38 189 HIS A O 1
ATOM 1514 N N . VAL A 1 190 ? -4.379 31.969 19.188 1 97.56 190 VAL A N 1
ATOM 1515 C CA . VAL A 1 190 ? -3.988 30.781 18.422 1 97.56 190 VAL A CA 1
ATOM 1516 C C . VAL A 1 190 ? -5.059 29.703 18.562 1 97.56 190 VAL A C 1
ATOM 1518 O O . VAL A 1 190 ? -5.59 29.484 19.656 1 97.56 190 VAL A O 1
ATOM 1521 N N . SER A 1 191 ? -5.465 29.156 17.516 1 97.31 191 SER A N 1
ATOM 1522 C CA . SER A 1 191 ? -6.355 28 17.531 1 97.31 191 SER A CA 1
ATOM 1523 C C . SER A 1 191 ? -5.742 26.812 16.797 1 97.31 191 SER A C 1
ATOM 1525 O O . SER A 1 191 ? -4.844 26.984 15.977 1 97.31 191 SER A O 1
ATOM 1527 N N . TYR A 1 192 ? -6.195 25.641 17.141 1 98 192 TYR A N 1
ATOM 1528 C CA . TYR A 1 192 ? -5.594 24.406 16.625 1 98 192 TYR A CA 1
ATOM 1529 C C . TYR A 1 192 ? -6.617 23.578 15.875 1 98 192 TYR A C 1
ATOM 1531 O O . TYR A 1 192 ? -7.77 23.453 16.297 1 98 192 TYR A O 1
ATOM 1539 N N . CYS A 1 193 ? -6.25 23.109 14.719 1 97.94 193 CYS A N 1
ATOM 1540 C CA . CYS A 1 193 ? -6.961 22.062 13.992 1 97.94 193 CYS A CA 1
ATOM 1541 C C . CYS A 1 193 ? -6.164 20.766 13.969 1 97.94 193 CYS A C 1
ATOM 1543 O O . CYS A 1 193 ? -5.18 20.656 13.242 1 97.94 193 CYS A O 1
ATOM 1545 N N . LEU A 1 194 ? -6.609 19.844 14.789 1 97.44 194 LEU A N 1
ATOM 1546 C CA . LEU A 1 194 ? -5.926 18.562 14.938 1 97.44 194 LEU A CA 1
ATOM 1547 C C . LEU A 1 194 ? -6.684 17.453 14.219 1 97.44 194 LEU A C 1
ATOM 1549 O O . LEU A 1 194 ? -7.867 17.234 14.484 1 97.44 194 LEU A O 1
ATOM 1553 N N . TYR A 1 195 ? -6.039 16.844 13.219 1 94.62 195 TYR A N 1
ATOM 1554 C CA . TYR A 1 195 ? -6.754 15.812 12.469 1 94.62 195 TYR A CA 1
ATOM 1555 C C . TYR A 1 195 ? -5.836 14.648 12.125 1 94.62 195 TYR A C 1
ATOM 1557 O O . TYR A 1 195 ? -4.609 14.773 12.203 1 94.62 195 TYR A O 1
ATOM 1565 N N . GLY A 1 196 ? -6.441 13.484 11.945 1 90.06 196 GLY A N 1
ATOM 1566 C CA . GLY A 1 196 ? -5.688 12.266 11.719 1 90.06 196 GLY A CA 1
ATOM 1567 C C . GLY A 1 196 ? -6.527 11.141 11.156 1 90.06 196 GLY A C 1
ATOM 1568 O O . GLY A 1 196 ? -7.758 11.234 11.117 1 90.06 196 GLY A O 1
ATOM 1569 N N . SER A 1 197 ? -5.812 10.055 10.805 1 84.06 197 SER A N 1
ATOM 1570 C CA . SER A 1 197 ? -6.469 9 10.039 1 84.06 197 SER A CA 1
ATOM 1571 C C . SER A 1 197 ? -6.785 7.797 10.914 1 84.06 197 SER A C 1
ATOM 1573 O O . SER A 1 197 ? -7.559 6.918 10.516 1 84.06 197 SER A O 1
ATOM 1575 N N . LYS A 1 198 ? -6.145 7.707 12.023 1 84.69 198 LYS A N 1
ATOM 1576 C CA . LYS A 1 198 ? -6.461 6.605 12.93 1 84.69 198 LYS A CA 1
ATOM 1577 C C . LYS A 1 198 ? -7.594 6.984 13.875 1 84.69 198 LYS A C 1
ATOM 1579 O O . LYS A 1 198 ? -7.348 7.477 14.977 1 84.69 198 LYS A O 1
ATOM 1584 N N . LYS A 1 199 ? -8.75 6.66 13.438 1 82.5 199 LYS A N 1
ATOM 1585 C CA . LYS A 1 199 ? -9.969 7.09 14.117 1 82.5 199 LYS A CA 1
ATOM 1586 C C . LYS A 1 199 ? -9.969 6.664 15.578 1 82.5 199 LYS A C 1
ATOM 1588 O O . LYS A 1 199 ? -10.234 7.473 16.469 1 82.5 199 LYS A O 1
ATOM 1593 N N . HIS A 1 200 ? -9.617 5.449 15.812 1 79.38 200 HIS A N 1
ATOM 1594 C CA . HIS A 1 200 ? -9.68 4.914 17.172 1 79.38 200 HIS A CA 1
ATOM 1595 C C . HIS A 1 200 ? -8.688 5.633 18.078 1 79.38 200 HIS A C 1
ATOM 1597 O O . HIS A 1 200 ? -9.008 5.934 19.234 1 79.38 200 HIS A O 1
ATOM 1603 N N . MET A 1 201 ? -7.562 5.984 17.594 1 85.44 201 MET A N 1
ATOM 1604 C CA . MET A 1 201 ? -6.547 6.676 18.391 1 85.44 201 MET A CA 1
ATOM 1605 C C . MET A 1 201 ? -6.961 8.117 18.672 1 85.44 201 MET A C 1
ATOM 1607 O O . MET A 1 201 ? -6.797 8.617 19.781 1 85.44 201 MET A O 1
ATOM 1611 N N . MET A 1 202 ? -7.523 8.711 17.688 1 89.56 202 MET A N 1
ATOM 1612 C CA . MET A 1 202 ? -7.992 10.086 17.844 1 89.56 202 MET A CA 1
ATOM 1613 C C . MET A 1 202 ? -9.117 10.156 18.875 1 89.56 202 MET A C 1
ATOM 1615 O O . MET A 1 202 ? -9.117 11.031 19.734 1 89.56 202 MET A O 1
ATOM 1619 N N . GLU A 1 203 ? -9.938 9.195 18.797 1 87.06 203 GLU A N 1
ATOM 1620 C CA . GLU A 1 203 ? -11.039 9.148 19.75 1 87.06 203 GLU A CA 1
ATOM 1621 C C . GLU A 1 203 ? -10.531 8.914 21.156 1 87.06 203 GLU A C 1
ATOM 1623 O O . GLU A 1 203 ? -11.008 9.539 22.109 1 87.06 203 GLU A O 1
ATOM 1628 N N . GLN A 1 204 ? -9.617 8.07 21.25 1 87.88 204 GLN A N 1
ATOM 1629 C CA . GLN A 1 204 ? -9.039 7.789 22.562 1 87.88 204 GLN A CA 1
ATOM 1630 C C . GLN A 1 204 ? -8.359 9.031 23.141 1 87.88 204 GLN A C 1
ATOM 1632 O O . GLN A 1 204 ? -8.547 9.359 24.312 1 87.88 204 GLN A O 1
ATOM 1637 N N . MET A 1 205 ? -7.66 9.734 22.375 1 92.38 205 MET A N 1
ATOM 1638 C CA . MET A 1 205 ? -6.887 10.891 22.812 1 92.38 205 MET A CA 1
ATOM 1639 C C . MET A 1 205 ? -7.801 12.039 23.219 1 92.38 205 MET A C 1
ATOM 1641 O O . MET A 1 205 ? -7.504 12.773 24.172 1 92.38 205 MET A O 1
ATOM 1645 N N . PHE A 1 206 ? -9.008 12.133 22.625 1 93.88 206 PHE A N 1
ATOM 1646 C CA . PHE A 1 206 ? -9.75 13.383 22.781 1 93.88 206 PHE A CA 1
ATOM 1647 C C . PHE A 1 206 ? -11.07 13.133 23.5 1 93.88 206 PHE A C 1
ATOM 1649 O O . PHE A 1 206 ? -11.719 14.078 23.969 1 93.88 206 PHE A O 1
ATOM 1656 N N . GLN A 1 207 ? -11.43 11.898 23.578 1 90.31 207 GLN A N 1
ATOM 1657 C CA . GLN A 1 207 ? -12.742 11.641 24.156 1 90.31 207 GLN A CA 1
ATOM 1658 C C . GLN A 1 207 ? -12.617 10.906 25.484 1 90.31 207 GLN A C 1
ATOM 1660 O O . GLN A 1 207 ? -13.578 10.836 26.266 1 90.31 207 GLN A O 1
ATOM 1665 N N . ASN A 1 208 ? -11.508 10.359 25.734 1 91.44 208 ASN A N 1
ATOM 1666 C CA . ASN A 1 208 ? -11.273 9.688 27.016 1 91.44 208 ASN A CA 1
ATOM 1667 C C . ASN A 1 208 ? -10.891 10.68 28.094 1 91.44 208 ASN A C 1
ATOM 1669 O O . ASN A 1 208 ? -9.93 11.438 27.953 1 91.44 208 ASN A O 1
ATOM 1673 N N . ALA A 1 209 ? -11.5 10.633 29.203 1 91.19 209 ALA A N 1
ATOM 1674 C CA . ALA A 1 209 ? -11.328 11.586 30.297 1 91.19 209 ALA A CA 1
ATOM 1675 C C . ALA A 1 209 ? -9.953 11.438 30.953 1 91.19 209 ALA A C 1
ATOM 1677 O O . ALA A 1 209 ? -9.461 12.367 31.594 1 91.19 209 ALA A O 1
ATOM 1678 N N . SER A 1 210 ? -9.352 10.328 30.766 1 92.81 210 SER A N 1
ATOM 1679 C CA . SER A 1 210 ? -8.055 10.078 31.375 1 92.81 210 SER A CA 1
ATOM 1680 C C . SER A 1 210 ? -6.93 10.711 30.562 1 92.81 210 SER A C 1
ATOM 1682 O O . SER A 1 210 ? -5.777 10.75 31.016 1 92.81 210 SER A O 1
ATOM 1684 N N . TYR A 1 211 ? -7.305 11.211 29.406 1 93.75 211 TYR A N 1
ATOM 1685 C CA . TYR A 1 211 ? -6.281 11.797 28.547 1 93.75 211 TYR A CA 1
ATOM 1686 C C . TYR A 1 211 ? -6.273 13.312 28.672 1 93.75 211 TYR A C 1
ATOM 1688 O O . TYR A 1 211 ? -7.316 13.93 28.906 1 93.75 211 TYR A O 1
ATOM 1696 N N . PRO A 1 212 ? -5.121 13.875 28.406 1 93.88 212 PRO A N 1
ATOM 1697 C CA . PRO A 1 212 ? -4.965 15.312 28.594 1 93.88 212 PRO A CA 1
ATOM 1698 C C . PRO A 1 212 ? -5.84 16.125 27.641 1 93.88 212 PRO A C 1
ATOM 1700 O O . PRO A 1 212 ? -6.332 17.203 28.016 1 93.88 212 PRO A O 1
ATOM 1703 N N . PHE A 1 213 ? -6.094 15.672 26.469 1 94.12 213 PHE A N 1
ATOM 1704 C CA . PHE A 1 213 ? -6.766 16.453 25.438 1 94.12 213 PHE A CA 1
ATOM 1705 C C . PHE A 1 213 ? -8.281 16.281 25.531 1 94.12 213 PHE A C 1
ATOM 1707 O O . PHE A 1 213 ? -9.008 16.703 24.625 1 94.12 213 PHE A O 1
ATOM 1714 N N . TYR A 1 214 ? -8.695 15.734 26.656 1 91.88 214 TYR A N 1
ATOM 1715 C CA . TYR A 1 214 ? -10.133 15.57 26.859 1 91.88 214 TYR A CA 1
ATOM 1716 C C . TYR A 1 214 ? -10.852 16.906 26.734 1 91.88 214 TYR A C 1
ATOM 1718 O O . TYR A 1 214 ? -10.469 17.891 27.391 1 91.88 214 TYR A O 1
ATOM 1726 N N . ARG A 1 215 ? -11.797 17.047 25.812 1 87.94 215 ARG A N 1
ATOM 1727 C CA . ARG A 1 215 ? -12.641 18.203 25.578 1 87.94 215 ARG A CA 1
ATOM 1728 C C . ARG A 1 215 ? -11.805 19.406 25.141 1 87.94 215 ARG A C 1
ATOM 1730 O O . ARG A 1 215 ? -12.047 20.531 25.578 1 87.94 215 ARG A O 1
ATOM 1737 N N . PHE A 1 216 ? -10.828 19.234 24.391 1 93.38 216 PHE A N 1
ATOM 1738 C CA . PHE A 1 216 ? -9.906 20.281 23.953 1 93.38 216 PHE A CA 1
ATOM 1739 C C . PHE A 1 216 ? -10.508 21.094 22.828 1 93.38 216 PHE A C 1
ATOM 1741 O O . PHE A 1 216 ? -10.086 22.234 22.578 1 93.38 216 PHE A O 1
ATOM 1748 N N . GLY A 1 217 ? -11.516 20.531 22.172 1 92.25 217 GLY A N 1
ATOM 1749 C CA . GLY A 1 217 ? -12.047 21.281 21.047 1 92.25 217 GLY A CA 1
ATOM 1750 C C . GLY A 1 217 ? -13.336 20.703 20.516 1 92.25 217 GLY A C 1
ATOM 1751 O O . GLY A 1 217 ? -13.922 19.797 21.109 1 92.25 217 GLY A O 1
ATOM 1752 N N . ASP A 1 218 ? -13.773 21.344 19.375 1 93.25 218 ASP A N 1
ATOM 1753 C CA . ASP A 1 218 ? -14.977 20.922 18.672 1 93.25 218 ASP A CA 1
ATOM 1754 C C . ASP A 1 218 ? -14.719 19.656 17.859 1 93.25 218 ASP A C 1
ATOM 1756 O O . ASP A 1 218 ? -13.805 19.609 17.031 1 93.25 218 ASP A O 1
ATOM 1760 N N . PHE A 1 219 ? -15.516 18.656 18.141 1 91.75 219 PHE A N 1
ATOM 1761 C CA . PHE A 1 219 ? -15.406 17.406 17.406 1 91.75 219 PHE A CA 1
ATOM 1762 C C . PHE A 1 219 ? -16.094 17.516 16.047 1 91.75 219 PHE A C 1
ATOM 1764 O O . PHE A 1 219 ? -17.281 17.844 15.977 1 91.75 219 PHE A O 1
ATOM 1771 N N . PHE A 1 220 ? -15.375 17.297 15.078 1 91.19 220 PHE A N 1
ATOM 1772 C CA . PHE A 1 220 ? -15.82 17.391 13.688 1 91.19 220 PHE A CA 1
ATOM 1773 C C . PHE A 1 220 ? -15.664 16.062 12.977 1 91.19 220 PHE A C 1
ATOM 1775 O O . PHE A 1 220 ? -14.57 15.727 12.516 1 91.19 220 PHE A O 1
ATOM 1782 N N . TYR A 1 221 ? -16.75 15.25 12.867 1 88.94 221 TYR A N 1
ATOM 1783 C CA . TYR A 1 221 ? -16.719 13.992 12.141 1 88.94 221 TYR A CA 1
ATOM 1784 C C . TYR A 1 221 ? -17.031 14.211 10.664 1 88.94 221 TYR A C 1
ATOM 1786 O O . TYR A 1 221 ? -18.062 14.797 10.312 1 88.94 221 TYR A O 1
ATOM 1794 N N . LEU A 1 222 ? -16.125 13.852 9.867 1 89.19 222 LEU A N 1
ATOM 1795 C CA . LEU A 1 222 ? -16.344 14 8.43 1 89.19 222 LEU A CA 1
ATOM 1796 C C . LEU A 1 222 ? -17.031 12.766 7.852 1 89.19 222 LEU A C 1
ATOM 1798 O O . LEU A 1 222 ? -16.453 11.672 7.848 1 89.19 222 LEU A O 1
ATOM 1802 N N . ASN A 1 223 ? -18.219 12.953 7.355 1 87.62 223 ASN A N 1
ATOM 1803 C CA . ASN A 1 223 ? -19 11.859 6.781 1 87.62 223 ASN A CA 1
ATOM 1804 C C . ASN A 1 223 ? -18.766 11.734 5.277 1 87.62 223 ASN A C 1
ATOM 1806 O O . ASN A 1 223 ? -18.125 12.602 4.668 1 87.62 223 ASN A O 1
ATOM 1810 N N . LYS A 1 224 ? -19.266 10.672 4.766 1 91.38 224 LYS A N 1
ATOM 1811 C CA . LYS A 1 224 ? -19.156 10.453 3.326 1 91.38 224 LYS A CA 1
ATOM 1812 C C . LYS A 1 224 ? -20 11.461 2.553 1 91.38 224 LYS A C 1
ATOM 1814 O O . LYS A 1 224 ? -21.062 11.875 3.018 1 91.38 224 LYS A O 1
ATOM 1819 N N . ILE A 1 225 ? -19.562 11.883 1.441 1 92.38 225 ILE A N 1
ATOM 1820 C CA . ILE A 1 225 ? -20.328 12.734 0.539 1 92.38 225 ILE A CA 1
ATOM 1821 C C . ILE A 1 225 ? -21.516 11.961 -0.021 1 92.38 225 ILE A C 1
ATOM 1823 O O . ILE A 1 225 ? -21.406 10.758 -0.28 1 92.38 225 ILE A O 1
ATOM 1827 N N . SER A 1 226 ? -22.625 12.602 -0.187 1 93.69 226 SER A N 1
ATOM 1828 C CA . SER A 1 226 ? -23.844 11.93 -0.627 1 93.69 226 SER A CA 1
ATOM 1829 C C . SER A 1 226 ? -23.688 11.359 -2.031 1 93.69 226 SER A C 1
ATOM 1831 O O . SER A 1 226 ? -22.922 11.891 -2.838 1 93.69 226 SER A O 1
ATOM 1833 N N . GLU A 1 227 ? -24.375 10.305 -2.262 1 95.88 227 GLU A N 1
ATOM 1834 C CA . GLU A 1 227 ? -24.359 9.703 -3.59 1 95.88 227 GLU A CA 1
ATOM 1835 C C . GLU A 1 227 ? -24.797 10.695 -4.66 1 95.88 227 GLU A C 1
ATOM 1837 O O . GLU A 1 227 ? -24.188 10.773 -5.73 1 95.88 227 GLU A O 1
ATOM 1842 N N . LYS A 1 228 ? -25.859 11.469 -4.367 1 94.94 228 LYS A N 1
ATOM 1843 C CA . LYS A 1 228 ? -26.391 12.453 -5.305 1 94.94 228 LYS A CA 1
ATOM 1844 C C . LYS A 1 228 ? -25.312 13.461 -5.711 1 94.94 228 LYS A C 1
ATOM 1846 O O . LYS A 1 228 ? -25.141 13.742 -6.898 1 94.94 228 LYS A O 1
ATOM 1851 N N . ASP A 1 229 ? -24.594 13.93 -4.738 1 93.31 229 ASP A N 1
ATOM 1852 C CA . ASP A 1 229 ? -23.547 14.914 -5 1 93.31 229 ASP A CA 1
ATOM 1853 C C . ASP A 1 229 ? -22.422 14.312 -5.824 1 93.31 229 ASP A C 1
ATOM 1855 O O . ASP A 1 229 ? -21.891 14.953 -6.738 1 93.31 229 ASP A O 1
ATOM 1859 N N . TRP A 1 230 ? -22.047 13.078 -5.559 1 94.62 230 TRP A N 1
ATOM 1860 C CA . TRP A 1 230 ? -20.984 12.414 -6.309 1 94.62 230 TRP A CA 1
ATOM 1861 C C . TRP A 1 230 ? -21.406 12.18 -7.758 1 94.62 230 TRP A C 1
ATOM 1863 O O . TRP A 1 230 ? -20.609 12.406 -8.68 1 94.62 230 TRP A O 1
ATOM 1873 N N . VAL A 1 231 ? -22.609 11.734 -7.891 1 96.5 231 VAL A N 1
ATOM 1874 C CA . VAL A 1 231 ? -23.109 11.445 -9.234 1 96.5 231 VAL A CA 1
ATOM 1875 C C . VAL A 1 231 ? -23.078 12.719 -10.078 1 96.5 231 VAL A C 1
ATOM 1877 O O . VAL A 1 231 ? -22.609 12.703 -11.219 1 96.5 231 VAL A O 1
ATOM 1880 N N . GLU A 1 232 ? -23.562 13.805 -9.539 1 94.31 232 GLU A N 1
ATOM 1881 C CA . GLU A 1 232 ? -23.547 15.086 -10.234 1 94.31 232 GLU A CA 1
ATOM 1882 C C . GLU A 1 232 ? -22.125 15.5 -10.578 1 94.31 232 GLU A C 1
ATOM 1884 O O . GLU A 1 232 ? -21.859 15.938 -11.703 1 94.31 232 GLU A O 1
ATOM 1889 N N . TYR A 1 233 ? -21.234 15.375 -9.641 1 92.38 233 TYR A N 1
ATOM 1890 C CA . TYR A 1 233 ? -19.828 15.75 -9.812 1 92.38 233 TYR A CA 1
ATOM 1891 C C . TYR A 1 233 ? -19.188 14.945 -10.93 1 92.38 233 TYR A C 1
ATOM 1893 O O . TYR A 1 233 ? -18.531 15.508 -11.812 1 92.38 233 TYR A O 1
ATOM 1901 N N . ILE A 1 234 ? -19.344 13.625 -10.859 1 95.12 234 ILE A N 1
ATOM 1902 C CA . ILE A 1 234 ? -18.734 12.727 -11.828 1 95.12 234 ILE A CA 1
ATOM 1903 C C . ILE A 1 234 ? -19.25 13.055 -13.234 1 95.12 234 ILE A C 1
ATOM 1905 O O . ILE A 1 234 ? -18.453 13.227 -14.164 1 95.12 234 ILE A O 1
ATOM 1909 N N . CYS A 1 235 ? -20.531 13.211 -13.398 1 95.56 235 CYS A N 1
ATOM 1910 C CA . CYS A 1 235 ? -21.141 13.508 -14.695 1 95.56 235 CYS A CA 1
ATOM 1911 C C . CYS A 1 235 ? -20.641 14.836 -15.242 1 95.56 235 CYS A C 1
ATOM 1913 O O . CYS A 1 235 ? -20.281 14.938 -16.422 1 95.56 235 CYS A O 1
ATOM 1915 N N . GLN A 1 236 ? -20.578 15.82 -14.438 1 92.69 236 GLN A N 1
ATOM 1916 C CA . GLN A 1 236 ? -20.141 17.141 -14.852 1 92.69 236 GLN A CA 1
ATOM 1917 C C . GLN A 1 236 ? -18.688 17.125 -15.32 1 92.69 236 GLN A C 1
ATOM 1919 O O . GLN A 1 236 ? -18.328 17.781 -16.297 1 92.69 236 GLN A O 1
ATOM 1924 N N . ARG A 1 237 ? -17.859 16.391 -14.625 1 90.88 237 ARG A N 1
ATOM 1925 C CA . ARG A 1 237 ? -16.438 16.328 -14.977 1 90.88 237 ARG A CA 1
ATOM 1926 C C . ARG A 1 237 ? -16.234 15.625 -16.312 1 90.88 237 ARG A C 1
ATOM 1928 O O . ARG A 1 237 ? -15.375 16.016 -17.109 1 90.88 237 ARG A O 1
ATOM 1935 N N . PHE A 1 238 ? -17.016 14.586 -16.5 1 93.06 238 PHE A N 1
ATOM 1936 C CA . PHE A 1 238 ? -16.969 13.93 -17.797 1 93.06 238 PHE A CA 1
ATOM 1937 C C . PHE A 1 238 ? -17.406 14.883 -18.906 1 93.06 238 PHE A C 1
ATOM 1939 O O . PHE A 1 238 ? -16.688 15.047 -19.906 1 93.06 238 PHE A O 1
ATOM 1946 N N . GLU A 1 239 ? -18.406 15.625 -18.703 1 92.31 239 GLU A N 1
ATOM 1947 C CA . GLU A 1 239 ? -18.969 16.531 -19.703 1 92.31 239 GLU A CA 1
ATOM 1948 C C . GLU A 1 239 ? -18.016 17.672 -20.016 1 92.31 239 GLU A C 1
ATOM 1950 O O . GLU A 1 239 ? -17.875 18.078 -21.156 1 92.31 239 GLU A O 1
ATOM 1955 N N . SER A 1 240 ? -17.391 18.109 -19.062 1 90.06 240 SER A N 1
ATOM 1956 C CA . SER A 1 240 ? -16.5 19.25 -19.203 1 90.06 240 SER A CA 1
ATOM 1957 C C . SER A 1 240 ? -15.281 18.906 -20.062 1 90.06 240 SER A C 1
ATOM 1959 O O . SER A 1 240 ? -14.594 19.797 -20.562 1 90.06 240 SER A O 1
ATOM 1961 N N . THR A 1 241 ? -15.062 17.672 -20.266 1 87.31 241 THR A N 1
ATOM 1962 C CA . THR A 1 241 ? -13.898 17.25 -21.047 1 87.31 241 THR A CA 1
ATOM 1963 C C . THR A 1 241 ? -14.32 16.562 -22.344 1 87.31 241 THR A C 1
ATOM 1965 O O . THR A 1 241 ? -13.508 15.898 -22.984 1 87.31 241 THR A O 1
ATOM 1968 N N . GLY A 1 242 ? -15.609 16.656 -22.625 1 90.69 242 GLY A N 1
ATOM 1969 C CA . GLY A 1 242 ? -16.109 16.141 -23.891 1 90.69 242 GLY A CA 1
ATOM 1970 C C . GLY A 1 242 ? -16.438 14.664 -23.859 1 90.69 242 GLY A C 1
ATOM 1971 O O . GLY A 1 242 ? -16.562 14.023 -24.906 1 90.69 242 GLY A O 1
ATOM 1972 N N . LYS A 1 243 ? -16.438 14.102 -22.719 1 93.69 243 LYS A N 1
ATOM 1973 C CA . LYS A 1 243 ? -16.844 12.711 -22.531 1 93.69 243 LYS A CA 1
ATOM 1974 C C . LYS A 1 243 ? -18.172 12.625 -21.781 1 93.69 243 LYS A C 1
ATOM 1976 O O . LYS A 1 243 ? -18.641 13.617 -21.234 1 93.69 243 LYS A O 1
ATOM 1981 N N . HIS A 1 244 ? -18.766 11.43 -21.859 1 96.44 244 HIS A N 1
ATOM 1982 C CA . HIS A 1 244 ? -20.078 11.305 -21.234 1 96.44 244 HIS A CA 1
ATOM 1983 C C . HIS A 1 244 ? -20.172 10.031 -20.406 1 96.44 244 HIS A C 1
ATOM 1985 O O . HIS A 1 244 ? -19.531 9.031 -20.719 1 96.44 244 HIS A O 1
ATOM 1991 N N . ILE A 1 245 ? -20.922 10.125 -19.297 1 97.62 245 ILE A N 1
ATOM 1992 C CA . ILE A 1 245 ? -21.219 8.977 -18.438 1 97.62 245 ILE A CA 1
ATOM 1993 C C . ILE A 1 245 ? -22.656 9.086 -17.922 1 97.62 245 ILE A C 1
ATOM 1995 O O . ILE A 1 245 ? -23.109 10.172 -17.562 1 97.62 245 ILE A O 1
ATOM 1999 N N . SER A 1 246 ? -23.344 8.023 -17.984 1 98 246 SER A N 1
ATOM 2000 C CA . SER A 1 246 ? -24.719 8.031 -17.484 1 98 246 SER A CA 1
ATOM 2001 C C . SER A 1 246 ? -24.766 8.141 -15.969 1 98 246 SER A C 1
ATOM 2003 O O . SER A 1 246 ? -23.797 7.766 -15.289 1 98 246 SER A O 1
ATOM 2005 N N . GLU A 1 247 ? -25.859 8.602 -15.414 1 97.81 247 GLU A N 1
ATOM 2006 C CA . GLU A 1 247 ? -26.047 8.664 -13.969 1 97.81 247 GLU A CA 1
ATOM 2007 C C . GLU A 1 247 ? -25.984 7.277 -13.336 1 97.81 247 GLU A C 1
ATOM 2009 O O . GLU A 1 247 ? -25.5 7.117 -12.219 1 97.81 247 GLU A O 1
ATOM 2014 N N . GLU A 1 248 ? -26.469 6.359 -14.031 1 97.88 248 GLU A N 1
ATOM 2015 C CA . GLU A 1 248 ? -26.484 4.984 -13.539 1 97.88 248 GLU A CA 1
ATOM 2016 C C . GLU A 1 248 ? -25.062 4.457 -13.344 1 97.88 248 GLU A C 1
ATOM 2018 O O . GLU A 1 248 ? -24.766 3.855 -12.312 1 97.88 248 GLU A O 1
ATOM 2023 N N . LEU A 1 249 ? -24.234 4.668 -14.297 1 98.06 249 LEU A N 1
ATOM 2024 C CA . LEU A 1 249 ? -22.859 4.211 -14.18 1 98.06 249 LEU A CA 1
ATOM 2025 C C . LEU A 1 249 ? -22.109 4.996 -13.109 1 98.06 249 LEU A C 1
ATOM 2027 O O . LEU A 1 249 ? -21.266 4.441 -12.398 1 98.06 249 LEU A O 1
ATOM 2031 N N . ALA A 1 250 ? -22.391 6.281 -13.016 1 97.94 250 ALA A N 1
ATOM 2032 C CA . ALA A 1 250 ? -21.812 7.094 -11.953 1 97.94 250 ALA A CA 1
ATOM 2033 C C . ALA A 1 250 ? -22.219 6.57 -10.578 1 97.94 250 ALA A C 1
ATOM 2035 O O . ALA A 1 250 ? -21.406 6.559 -9.648 1 97.94 250 ALA A O 1
ATOM 2036 N N . ARG A 1 251 ? -23.453 6.16 -10.453 1 98.25 251 ARG A N 1
ATOM 2037 C CA . ARG A 1 251 ? -23.938 5.582 -9.203 1 98.25 251 ARG A CA 1
ATOM 2038 C C . ARG A 1 251 ? -23.203 4.285 -8.875 1 98.25 251 ARG A C 1
ATOM 2040 O O . ARG A 1 251 ? -22.938 3.994 -7.711 1 98.25 251 ARG A O 1
ATOM 2047 N N . GLU A 1 252 ? -22.906 3.531 -9.867 1 98.44 252 GLU A N 1
ATOM 2048 C CA . GLU A 1 252 ? -22.172 2.289 -9.648 1 98.44 252 GLU A CA 1
ATOM 2049 C C . GLU A 1 252 ? -20.766 2.566 -9.117 1 98.44 252 GLU A C 1
ATOM 2051 O O . GLU A 1 252 ? -20.25 1.812 -8.289 1 98.44 252 GLU A O 1
ATOM 2056 N N . ILE A 1 253 ? -20.156 3.607 -9.625 1 98.06 253 ILE A N 1
ATOM 2057 C CA . ILE A 1 253 ? -18.844 4.012 -9.102 1 98.06 253 ILE A CA 1
ATOM 2058 C C . ILE A 1 253 ? -18.953 4.297 -7.609 1 98.06 253 ILE A C 1
ATOM 2060 O O . ILE A 1 253 ? -18.125 3.855 -6.82 1 98.06 253 ILE A O 1
ATOM 2064 N N . CYS A 1 254 ? -20.031 4.98 -7.211 1 97.62 254 CYS A N 1
ATOM 2065 C CA . CYS A 1 254 ? -20.266 5.312 -5.809 1 97.62 254 CYS A CA 1
ATOM 2066 C C . CYS A 1 254 ? -20.5 4.055 -4.98 1 97.62 254 CYS A C 1
ATOM 2068 O O . CYS A 1 254 ? -19.984 3.939 -3.863 1 97.62 254 CYS A O 1
ATOM 2070 N N . LEU A 1 255 ? -21.156 3.131 -5.539 1 97.62 255 LEU A N 1
ATOM 2071 C CA . LEU A 1 255 ? -21.5 1.9 -4.832 1 97.62 255 LEU A CA 1
ATOM 2072 C C . LEU A 1 255 ? -20.266 1.041 -4.613 1 97.62 255 LEU A C 1
ATOM 2074 O O . LEU A 1 255 ? -20.016 0.573 -3.5 1 97.62 255 LEU A O 1
ATOM 2078 N N . VAL A 1 256 ? -19.469 0.885 -5.621 1 97.5 256 VAL A N 1
ATOM 2079 C CA . VAL A 1 256 ? -18.266 0.049 -5.566 1 97.5 256 VAL A CA 1
ATOM 2080 C C . VAL A 1 256 ? -17.297 0.609 -4.535 1 97.5 256 VAL A C 1
ATOM 2082 O O . VAL A 1 256 ? -16.672 -0.147 -3.781 1 97.5 256 VAL A O 1
ATOM 2085 N N . THR A 1 257 ? -17.234 1.905 -4.438 1 97.12 257 THR A N 1
ATOM 2086 C CA . THR A 1 257 ? -16.219 2.555 -3.6 1 97.12 257 THR A CA 1
ATOM 2087 C C . THR A 1 257 ? -16.797 2.879 -2.223 1 97.12 257 THR A C 1
ATOM 2089 O O . THR A 1 257 ? -16.078 3.379 -1.351 1 97.12 257 THR A O 1
ATOM 2092 N N . ASP A 1 258 ? -18.109 2.613 -2.062 1 95.88 258 ASP A N 1
ATOM 2093 C CA . ASP A 1 258 ? -18.828 3.012 -0.855 1 95.88 258 ASP A CA 1
ATOM 2094 C C . ASP A 1 258 ? -18.609 4.492 -0.549 1 95.88 258 ASP A C 1
ATOM 2096 O O . ASP A 1 258 ? -18.484 4.879 0.615 1 95.88 258 ASP A O 1
ATOM 2100 N N . ARG A 1 259 ? -18.328 5.266 -1.603 1 94.62 259 ARG A N 1
ATOM 2101 C CA . ARG A 1 259 ? -18.266 6.723 -1.595 1 94.62 259 ARG A CA 1
ATOM 2102 C C . ARG A 1 259 ? -17.062 7.207 -0.773 1 94.62 259 ARG A C 1
ATOM 2104 O O . ARG A 1 259 ? -17.125 8.281 -0.17 1 94.62 259 ARG A O 1
ATOM 2111 N N . TYR A 1 260 ? -16.062 6.324 -0.626 1 93.38 260 TYR A N 1
ATOM 2112 C CA . TYR A 1 260 ? -14.789 6.875 -0.167 1 93.38 260 TYR A CA 1
ATOM 2113 C C . TYR A 1 260 ? -14.203 7.824 -1.204 1 93.38 260 TYR A C 1
ATOM 2115 O O . TYR A 1 260 ? -13.938 7.426 -2.342 1 93.38 260 TYR A O 1
ATOM 2123 N N . SER A 1 261 ? -13.969 9.008 -0.833 1 91.31 261 SER A N 1
ATOM 2124 C CA . SER A 1 261 ? -13.688 10.102 -1.759 1 91.31 261 SER A CA 1
ATOM 2125 C C . SER A 1 261 ? -12.508 9.773 -2.664 1 91.31 261 SER A C 1
ATOM 2127 O O . SER A 1 261 ? -12.586 9.945 -3.883 1 91.31 261 SER A O 1
ATOM 2129 N N . SER A 1 262 ? -11.398 9.297 -2.105 1 89.94 262 SER A N 1
ATOM 2130 C CA . SER A 1 262 ? -10.211 8.992 -2.896 1 89.94 262 SER A CA 1
ATOM 2131 C C . SER A 1 262 ? -10.492 7.887 -3.91 1 89.94 262 SER A C 1
ATOM 2133 O O . SER A 1 262 ? -10.039 7.957 -5.055 1 89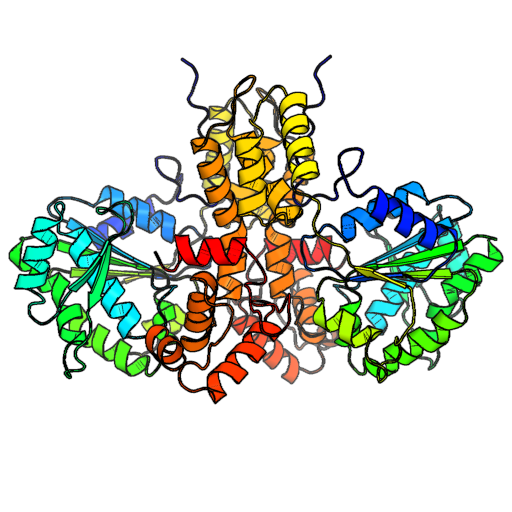.94 262 SER A O 1
ATOM 2135 N N . TYR A 1 263 ? -11.266 6.867 -3.51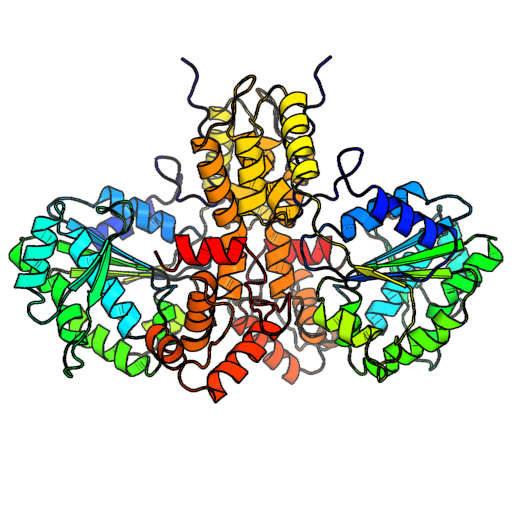4 1 93.94 263 TYR A N 1
ATOM 2136 C CA . TYR A 1 263 ? -11.562 5.746 -4.398 1 93.94 263 TYR A CA 1
ATOM 2137 C C . TYR A 1 263 ? -12.531 6.164 -5.5 1 93.94 263 TYR A C 1
ATOM 2139 O O . TYR A 1 263 ? -12.414 5.703 -6.641 1 93.94 263 TYR A O 1
ATOM 2147 N N . VAL A 1 264 ? -13.484 7.066 -5.141 1 94.44 264 VAL A N 1
ATOM 2148 C CA . VAL A 1 264 ? -14.422 7.559 -6.148 1 94.44 264 VAL A CA 1
ATOM 2149 C C . VAL A 1 264 ? -13.656 8.281 -7.254 1 94.44 264 VAL A C 1
ATOM 2151 O O . VAL A 1 264 ? -13.859 8.008 -8.438 1 94.44 264 VAL A O 1
ATOM 2154 N N . GLN A 1 265 ? -12.797 9.141 -6.844 1 91.06 265 GLN A N 1
ATOM 2155 C CA . GLN A 1 265 ? -12.023 9.93 -7.801 1 91.06 265 GLN A CA 1
ATOM 2156 C C . GLN A 1 265 ? -11.109 9.039 -8.633 1 91.06 265 GLN A C 1
ATOM 2158 O O . GLN A 1 265 ? -11.008 9.203 -9.852 1 91.06 265 GLN A O 1
ATOM 2163 N N . GLN A 1 266 ? -10.5 8.102 -7.992 1 90.25 266 GLN A N 1
ATOM 2164 C CA . GLN A 1 266 ? -9.562 7.219 -8.68 1 90.25 266 GLN A CA 1
ATOM 2165 C C . GLN A 1 266 ? -10.289 6.328 -9.688 1 90.25 266 GLN A C 1
ATOM 2167 O O . GLN A 1 266 ? -9.852 6.199 -10.836 1 90.25 266 GLN A O 1
ATOM 2172 N N . LEU A 1 267 ? -11.328 5.707 -9.25 1 94.75 267 LEU A N 1
ATOM 2173 C CA . LEU A 1 267 ? -12.086 4.84 -10.141 1 94.75 267 LEU A CA 1
ATOM 2174 C C . LEU A 1 267 ? -12.68 5.633 -11.305 1 94.75 267 LEU A C 1
ATOM 2176 O O . LEU A 1 267 ? -12.602 5.203 -12.453 1 94.75 267 LEU A O 1
ATOM 2180 N N . ALA A 1 268 ? -13.258 6.801 -10.977 1 93.75 268 ALA A N 1
ATOM 2181 C CA . ALA A 1 268 ? -13.789 7.656 -12.031 1 93.75 268 ALA A CA 1
ATOM 2182 C C . ALA A 1 268 ? -12.703 8.039 -13.031 1 93.75 268 ALA A C 1
ATOM 2184 O O . ALA A 1 268 ? -12.953 8.078 -14.242 1 93.75 268 ALA A O 1
ATOM 2185 N N . TRP A 1 269 ? -11.586 8.297 -12.523 1 88.5 269 TRP A N 1
ATOM 2186 C CA . TRP A 1 269 ? -10.445 8.641 -13.375 1 88.5 269 TRP A CA 1
ATOM 2187 C C . TRP A 1 269 ? -10.109 7.496 -14.32 1 88.5 2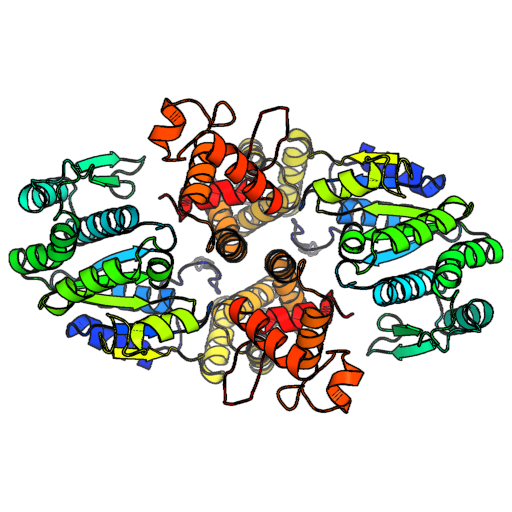69 TRP A C 1
ATOM 2189 O O . TRP A 1 269 ? -9.891 7.715 -15.516 1 88.5 269 TRP A O 1
ATOM 2199 N N . PHE A 1 270 ? -10.031 6.273 -13.82 1 88.94 270 PHE A N 1
ATOM 2200 C CA . PHE A 1 270 ? -9.695 5.117 -14.648 1 88.94 270 PHE A CA 1
ATOM 2201 C C . PHE A 1 270 ? -10.75 4.91 -15.734 1 88.94 270 PHE A C 1
ATOM 2203 O O . PHE A 1 270 ? -10.406 4.594 -16.875 1 88.94 270 PHE A O 1
ATOM 2210 N N . VAL A 1 271 ? -11.977 5.125 -15.359 1 92.75 271 VAL A N 1
ATOM 2211 C CA . VAL A 1 271 ? -13.055 4.992 -16.344 1 92.75 271 VAL A CA 1
ATOM 2212 C C . VAL A 1 271 ? -12.906 6.074 -17.406 1 92.75 271 VAL A C 1
ATOM 2214 O O . VAL A 1 271 ? -13 5.789 -18.609 1 92.75 271 VAL A O 1
ATOM 2217 N N . TRP A 1 272 ? -12.688 7.273 -16.984 1 89.75 272 TRP A N 1
ATOM 2218 C CA . TRP A 1 272 ? -12.523 8.422 -17.875 1 89.75 272 TRP A CA 1
ATOM 2219 C C . TRP A 1 272 ? -11.406 8.18 -18.875 1 89.75 272 TRP A C 1
ATOM 2221 O O . TRP A 1 272 ? -11.539 8.5 -20.062 1 89.75 272 TRP A O 1
ATOM 2231 N N . LEU A 1 273 ? -10.312 7.574 -18.438 1 83.62 273 LEU A N 1
ATOM 2232 C CA . LEU A 1 273 ? -9.156 7.301 -19.281 1 83.62 273 LEU A CA 1
ATOM 2233 C C . LEU A 1 273 ? -9.516 6.332 -20.406 1 83.62 273 LEU A C 1
ATOM 2235 O O . LEU A 1 273 ? -8.969 6.418 -21.5 1 83.62 273 LEU A O 1
ATOM 2239 N N . ARG A 1 274 ? -10.391 5.438 -20.062 1 87.44 274 ARG A N 1
ATOM 2240 C CA . ARG A 1 274 ? -10.742 4.375 -21 1 87.44 274 ARG A CA 1
ATOM 2241 C C . ARG A 1 274 ? -11.719 4.879 -22.062 1 87.44 274 ARG A C 1
ATOM 2243 O O . ARG A 1 274 ? -11.695 4.414 -23.203 1 87.44 274 ARG A O 1
ATOM 2250 N N . VAL A 1 275 ? -12.492 5.855 -21.719 1 90.25 275 VAL A N 1
ATOM 2251 C CA . VAL A 1 275 ? -13.531 6.379 -22.609 1 90.25 275 VAL A CA 1
ATOM 2252 C C . VAL A 1 275 ? -12.898 7.266 -23.672 1 90.25 275 VAL A C 1
ATOM 2254 O O . VAL A 1 275 ? -12.062 8.117 -23.375 1 90.25 275 VAL A O 1
ATOM 2257 N N . GLN A 1 276 ? -13.32 7.07 -24.891 1 87.38 276 GLN A N 1
ATOM 2258 C CA . GLN A 1 276 ? -12.82 7.887 -25.984 1 87.38 276 GLN A CA 1
ATOM 2259 C C . GLN A 1 276 ? -13.484 9.266 -26 1 87.38 276 GLN A C 1
ATOM 2261 O O . GLN A 1 276 ? -14.555 9.445 -25.422 1 87.38 276 GLN A O 1
ATOM 2266 N N . ASP A 1 277 ? -12.805 10.156 -26.672 1 86.12 277 ASP A N 1
ATOM 2267 C CA . ASP A 1 277 ? -13.352 11.5 -26.766 1 86.12 277 ASP A CA 1
ATOM 2268 C C . ASP A 1 277 ? -14.719 11.492 -27.453 1 86.12 277 ASP A C 1
ATOM 2270 O O . ASP A 1 277 ? -14.922 10.758 -28.422 1 86.12 277 ASP A O 1
ATOM 2274 N N . ASP A 1 278 ? -15.547 12.234 -26.922 1 88.88 278 ASP A N 1
ATOM 2275 C CA . ASP A 1 278 ? -16.891 12.438 -27.453 1 88.88 278 ASP A CA 1
ATOM 2276 C C . ASP A 1 278 ? -17.688 11.133 -27.438 1 88.88 278 ASP A C 1
ATOM 2278 O O . ASP A 1 278 ? -18.5 10.883 -28.328 1 88.88 278 ASP A O 1
ATOM 2282 N N . SER A 1 279 ? -17.328 10.281 -26.516 1 93.44 279 SER A N 1
ATOM 2283 C CA . SER A 1 279 ? -18.031 9.008 -26.391 1 93.44 279 SER A CA 1
ATOM 2284 C C . SER A 1 279 ? -18.656 8.852 -25.016 1 93.44 279 SER A C 1
ATOM 2286 O O . SER A 1 279 ? -18.422 9.68 -24.125 1 93.44 279 SER A O 1
ATOM 2288 N N . VAL A 1 280 ? -19.5 7.812 -24.922 1 96.5 280 VAL A N 1
ATOM 2289 C CA . VAL A 1 280 ? -20.219 7.539 -23.672 1 96.5 280 VAL A CA 1
ATOM 2290 C C . VAL A 1 280 ? -19.609 6.32 -22.984 1 96.5 280 VAL A C 1
ATOM 2292 O O . VAL A 1 280 ? -19.328 5.309 -23.641 1 96.5 280 VAL A O 1
ATOM 2295 N N . ALA A 1 281 ? -19.359 6.438 -21.656 1 96.94 281 ALA A N 1
ATOM 2296 C CA . ALA A 1 281 ? -18.812 5.336 -20.875 1 96.94 281 ALA A CA 1
ATOM 2297 C C . ALA A 1 281 ? -19.734 4.129 -20.891 1 96.94 281 ALA A C 1
ATOM 2299 O O . ALA A 1 281 ? -20.969 4.277 -20.828 1 96.94 281 ALA A O 1
ATOM 2300 N N . THR A 1 282 ? -19.188 2.979 -20.938 1 97.62 282 THR A N 1
ATOM 2301 C CA . THR A 1 282 ? -19.938 1.732 -20.922 1 97.62 282 THR A CA 1
ATOM 2302 C C . THR A 1 282 ? -19.625 0.912 -19.688 1 97.62 282 THR A C 1
ATOM 2304 O O . THR A 1 282 ? -18.719 1.254 -18.922 1 97.62 282 THR A O 1
ATOM 2307 N N . GLU A 1 283 ? -20.375 -0.167 -19.531 1 97.12 283 GLU A N 1
ATOM 2308 C CA . GLU A 1 283 ? -20.125 -1.09 -18.422 1 97.12 283 GLU A CA 1
ATOM 2309 C C . GLU A 1 283 ? -18.734 -1.72 -18.547 1 97.12 283 GLU A C 1
ATOM 2311 O O . GLU A 1 283 ? -18.094 -2.006 -17.531 1 97.12 283 GLU A O 1
ATOM 2316 N N . GLU A 1 284 ? -18.375 -1.914 -19.703 1 96.38 284 GLU A N 1
ATOM 2317 C CA . GLU A 1 284 ? -17.047 -2.475 -19.938 1 96.38 284 GLU A CA 1
ATOM 2318 C C . GLU A 1 284 ? -15.961 -1.515 -19.469 1 96.38 284 GLU A C 1
ATOM 2320 O O . GLU A 1 284 ? -14.93 -1.943 -18.953 1 96.38 284 GLU A O 1
ATOM 2325 N N . ASP A 1 285 ? -16.203 -0.204 -19.688 1 95.38 285 ASP A N 1
ATOM 2326 C CA . ASP A 1 285 ? -15.266 0.805 -19.203 1 95.38 285 ASP A CA 1
ATOM 2327 C C . ASP A 1 285 ? -15.18 0.791 -17.688 1 95.38 285 ASP A C 1
ATOM 2329 O O . ASP A 1 285 ? -14.086 0.934 -17.125 1 95.38 285 ASP A O 1
ATOM 2333 N N . LEU A 1 286 ? -16.312 0.617 -17.078 1 97.38 286 LEU A N 1
ATOM 2334 C CA . LEU A 1 286 ? -16.344 0.555 -15.617 1 97.38 286 LEU A CA 1
ATOM 2335 C C . LEU A 1 286 ? -15.602 -0.68 -15.117 1 97.38 286 LEU A C 1
ATOM 2337 O O . LEU A 1 286 ? -14.82 -0.597 -14.164 1 97.38 286 LEU A O 1
ATOM 2341 N N . LYS A 1 287 ? -15.859 -1.808 -15.75 1 96.75 287 LYS A N 1
ATOM 2342 C CA . LYS A 1 287 ? -15.164 -3.033 -15.367 1 96.75 287 LYS A CA 1
ATOM 2343 C C . LYS A 1 287 ? -13.656 -2.869 -15.5 1 96.75 287 LYS A C 1
ATOM 2345 O O . LYS A 1 287 ? -12.898 -3.287 -14.617 1 96.75 287 LYS A O 1
ATOM 2350 N N . TYR A 1 288 ? -13.328 -2.229 -16.531 1 92.25 288 TYR A N 1
ATOM 2351 C CA . TYR A 1 288 ? -11.914 -1.925 -16.734 1 92.25 288 TYR A CA 1
ATOM 2352 C C . TYR A 1 288 ? -11.375 -1.049 -15.609 1 92.25 288 TYR A C 1
ATOM 2354 O O . TYR A 1 288 ? -10.312 -1.323 -15.055 1 92.25 288 TYR A O 1
ATOM 2362 N N . GLY A 1 289 ? -12.094 -0.017 -15.305 1 93.56 289 GLY A N 1
ATOM 2363 C CA . GLY A 1 289 ? -11.695 0.876 -14.234 1 93.56 289 GLY A CA 1
ATOM 2364 C C . GLY A 1 289 ? -11.547 0.173 -12.898 1 93.56 289 GLY A C 1
ATOM 2365 O O . GLY A 1 289 ? -10.609 0.442 -12.148 1 93.56 289 GLY A O 1
ATOM 2366 N N . ILE A 1 290 ? -12.445 -0.722 -12.594 1 96.75 290 ILE A N 1
ATOM 2367 C CA . ILE A 1 290 ? -12.406 -1.466 -11.344 1 96.75 290 ILE A CA 1
ATOM 2368 C C . ILE A 1 290 ? -11.156 -2.352 -11.305 1 96.75 290 ILE A C 1
ATOM 2370 O O . ILE A 1 290 ? -10.453 -2.395 -10.297 1 96.75 290 ILE A O 1
ATOM 2374 N N . ASP A 1 291 ? -10.867 -2.982 -12.391 1 93.88 291 ASP A N 1
ATOM 2375 C CA . ASP A 1 291 ? -9.688 -3.834 -12.461 1 93.88 291 ASP A CA 1
ATOM 2376 C C . ASP A 1 291 ? -8.414 -3.021 -12.25 1 93.88 291 ASP A C 1
ATOM 2378 O O . ASP A 1 291 ? -7.508 -3.451 -11.531 1 93.88 291 ASP A O 1
ATOM 2382 N N . ARG A 1 292 ? -8.438 -1.852 -12.812 1 89 292 ARG A N 1
ATOM 2383 C CA . ARG A 1 292 ? -7.266 -0.989 -12.664 1 89 292 ARG A CA 1
ATOM 2384 C C . ARG A 1 292 ? -7.121 -0.5 -11.227 1 89 292 ARG A C 1
ATOM 2386 O O . ARG A 1 292 ? -6.008 -0.389 -10.711 1 89 292 ARG A O 1
ATOM 2393 N N . LEU A 1 293 ? -8.188 -0.186 -10.641 1 92.88 293 LEU A N 1
ATOM 2394 C CA . LEU A 1 293 ? -8.172 0.237 -9.242 1 92.88 293 LEU A CA 1
ATOM 2395 C C . LEU A 1 293 ? -7.637 -0.871 -8.344 1 92.88 293 LEU A C 1
ATOM 2397 O O . LEU A 1 293 ? -6.793 -0.622 -7.48 1 92.88 293 LEU A O 1
ATOM 2401 N N . LEU A 1 294 ? -8.062 -2.062 -8.57 1 94.88 294 LEU A N 1
ATOM 2402 C CA . LEU A 1 294 ? -7.598 -3.203 -7.789 1 94.88 294 LEU A CA 1
ATOM 2403 C C . LEU A 1 294 ? -6.105 -3.434 -8.008 1 94.88 294 LEU A C 1
ATOM 2405 O O . LEU A 1 294 ? -5.371 -3.711 -7.059 1 94.88 294 LEU A O 1
ATOM 2409 N N . ASP A 1 295 ? -5.707 -3.258 -9.227 1 88 295 ASP A N 1
ATOM 2410 C CA . ASP A 1 295 ? -4.289 -3.41 -9.539 1 88 295 ASP A CA 1
ATOM 2411 C C . ASP A 1 295 ? -3.447 -2.383 -8.789 1 88 295 ASP A C 1
ATOM 2413 O O . ASP A 1 295 ? -2.396 -2.715 -8.234 1 88 295 ASP A O 1
ATOM 2417 N N . ALA A 1 296 ? -3.961 -1.23 -8.766 1 87.25 296 ALA A N 1
ATOM 2418 C CA . ALA A 1 296 ? -3.238 -0.13 -8.133 1 87.25 296 ALA A CA 1
ATOM 2419 C C . ALA A 1 296 ? -3.129 -0.341 -6.629 1 87.25 296 ALA A C 1
ATOM 2421 O O . ALA A 1 296 ? -2.125 0.027 -6.016 1 87.25 296 ALA A O 1
ATOM 2422 N N . CYS A 1 297 ? -4.098 -0.951 -6.047 1 92.75 297 CYS A N 1
ATOM 2423 C CA . CYS A 1 297 ? -4.148 -1.088 -4.594 1 92.75 297 CYS A CA 1
ATOM 2424 C C . CYS A 1 297 ? -3.553 -2.42 -4.148 1 92.75 297 CYS A C 1
ATOM 2426 O O . CYS A 1 297 ? -3.297 -2.625 -2.963 1 92.75 297 CYS A O 1
ATOM 2428 N N . GLU A 1 298 ? -3.266 -3.27 -5.035 1 91.31 298 GLU A N 1
ATOM 2429 C CA . GLU A 1 298 ? -2.908 -4.652 -4.734 1 91.31 298 GLU A CA 1
ATOM 2430 C C . GLU A 1 298 ? -1.676 -4.723 -3.838 1 91.31 298 GLU A C 1
ATOM 2432 O O . GLU A 1 298 ? -1.661 -5.461 -2.852 1 91.31 298 GLU A O 1
ATOM 2437 N N . PRO A 1 299 ? -0.604 -3.91 -4.125 1 87.44 299 PRO A N 1
ATOM 2438 C CA . PRO A 1 299 ? 0.559 -4.008 -3.242 1 87.44 299 PRO A CA 1
ATOM 2439 C C . PRO A 1 299 ? 0.219 -3.703 -1.784 1 87.44 299 PRO A C 1
ATOM 2441 O O . PRO A 1 299 ? 0.711 -4.379 -0.877 1 87.44 299 PRO A O 1
ATOM 2444 N N . LEU A 1 300 ? -0.6 -2.752 -1.591 1 91.94 300 LEU A N 1
ATOM 2445 C CA . LEU A 1 300 ? -1.039 -2.404 -0.243 1 91.94 300 LEU A CA 1
ATOM 2446 C C . LEU A 1 300 ? -1.819 -3.553 0.387 1 91.94 300 LEU A C 1
ATOM 2448 O O . LEU A 1 300 ? -1.568 -3.924 1.536 1 91.94 300 LEU A O 1
ATOM 2452 N N . PHE A 1 301 ? -2.713 -4.133 -0.371 1 95.06 301 PHE A N 1
ATOM 2453 C CA . PHE A 1 301 ? -3.592 -5.172 0.155 1 95.06 301 PHE A CA 1
ATOM 2454 C C . PHE A 1 301 ? -2.809 -6.445 0.453 1 95.06 301 PHE A C 1
ATOM 2456 O O . PHE A 1 301 ? -3.084 -7.133 1.438 1 95.06 301 PHE A O 1
ATOM 2463 N N . ILE A 1 302 ? -1.828 -6.715 -0.367 1 90.94 302 ILE A N 1
ATOM 2464 C CA . ILE A 1 302 ? -0.941 -7.844 -0.106 1 90.94 302 ILE A CA 1
ATOM 2465 C C . ILE A 1 302 ? -0.211 -7.629 1.219 1 90.94 302 ILE A C 1
ATOM 2467 O O . ILE A 1 302 ? -0.202 -8.516 2.078 1 90.94 302 ILE A O 1
ATOM 2471 N N . GLN A 1 303 ? 0.275 -6.465 1.402 1 88.88 303 GLN A N 1
ATOM 2472 C CA . GLN A 1 303 ? 0.996 -6.152 2.631 1 88.88 303 GLN A CA 1
ATOM 2473 C C . GLN A 1 303 ? 0.082 -6.266 3.848 1 88.88 303 GLN A C 1
ATOM 2475 O O . GLN A 1 303 ? 0.502 -6.738 4.906 1 88.88 303 GLN A O 1
ATOM 2480 N N . GLN A 1 304 ? -1.094 -5.895 3.707 1 93.56 304 GLN A N 1
ATOM 2481 C CA . GLN A 1 304 ? -2.039 -5.859 4.816 1 93.56 304 GLN A CA 1
ATOM 2482 C C . GLN A 1 304 ? -2.49 -7.266 5.199 1 93.56 304 GLN A C 1
ATOM 2484 O O . GLN A 1 304 ? -2.898 -7.504 6.34 1 93.56 304 GLN A O 1
ATOM 2489 N N . THR A 1 305 ? -2.365 -8.234 4.238 1 94.19 305 THR A N 1
ATOM 2490 C CA . THR A 1 305 ? -3.053 -9.492 4.504 1 94.19 305 THR A CA 1
ATOM 2491 C C . THR A 1 305 ? -2.07 -10.664 4.484 1 94.19 305 THR A C 1
ATOM 2493 O O . THR A 1 305 ? -2.4 -11.766 4.93 1 94.19 305 THR A O 1
ATOM 2496 N N . GLU A 1 306 ? -0.873 -10.508 4 1 88.56 306 GLU A N 1
ATOM 2497 C CA . GLU A 1 306 ? 0.05 -11.609 3.742 1 88.56 306 GLU A CA 1
ATOM 2498 C C . GLU A 1 306 ? 0.39 -12.359 5.027 1 88.56 306 GLU A C 1
ATOM 2500 O O . GLU A 1 306 ? 0.621 -13.57 5.008 1 88.56 306 GLU A O 1
ATOM 2505 N N . ASP A 1 307 ? 0.33 -11.625 6.211 1 87.94 307 ASP A N 1
ATOM 2506 C CA . ASP A 1 307 ? 0.756 -12.258 7.453 1 87.94 307 ASP A CA 1
ATOM 2507 C C . ASP A 1 307 ? -0.444 -12.641 8.32 1 87.94 307 ASP A C 1
ATOM 2509 O O . ASP A 1 307 ? -0.286 -13.016 9.484 1 87.94 307 ASP A O 1
ATOM 2513 N N . LEU A 1 308 ? -1.6 -12.539 7.773 1 93.56 308 LEU A N 1
ATOM 2514 C CA . LEU A 1 308 ? -2.781 -12.93 8.539 1 93.56 308 LEU A CA 1
ATOM 2515 C C . LEU A 1 308 ? -2.85 -14.438 8.703 1 93.56 308 LEU A C 1
ATOM 2517 O O . LEU A 1 308 ? -2.531 -15.188 7.773 1 93.56 308 LEU A O 1
ATOM 2521 N N . SER A 1 309 ? -3.275 -14.859 9.852 1 91.62 309 SER A N 1
ATOM 2522 C CA . SER A 1 309 ? -3.486 -16.281 10.094 1 91.62 309 SER A CA 1
ATOM 2523 C C . SER A 1 309 ? -4.715 -16.797 9.352 1 91.62 309 SER A C 1
ATOM 2525 O O . SER A 1 309 ? -5.496 -16.016 8.812 1 91.62 309 SER A O 1
ATOM 2527 N N . ALA A 1 310 ? -4.879 -18.078 9.398 1 90.94 310 ALA A N 1
ATOM 2528 C CA . ALA A 1 310 ? -6.047 -18.688 8.773 1 90.94 310 ALA A CA 1
ATOM 2529 C C . ALA A 1 310 ? -7.34 -18.203 9.422 1 90.94 310 ALA A C 1
ATOM 2531 O O . ALA A 1 310 ? -8.305 -17.875 8.727 1 90.94 310 ALA A O 1
ATOM 2532 N N . TYR A 1 311 ? -7.27 -18.094 10.734 1 93.5 311 TYR A N 1
ATOM 2533 C CA . TYR A 1 311 ? -8.445 -17.641 11.469 1 93.5 311 TYR A CA 1
ATOM 2534 C C . TYR A 1 311 ? -8.812 -16.203 11.094 1 93.5 311 TYR A C 1
ATOM 2536 O O . TYR A 1 311 ? -9.984 -15.883 10.898 1 93.5 311 TYR A O 1
ATOM 2544 N N . GLN A 1 312 ? -7.801 -15.375 10.961 1 95.75 312 GLN A N 1
ATOM 2545 C CA . GLN A 1 312 ? -8.039 -13.977 10.617 1 95.75 312 GLN A CA 1
ATOM 2546 C C . GLN A 1 312 ? -8.602 -13.852 9.203 1 95.75 312 GLN A C 1
ATOM 2548 O O . GLN A 1 312 ? -9.555 -13.102 8.977 1 95.75 312 GLN A O 1
ATOM 2553 N N . MET A 1 313 ? -8.047 -14.641 8.32 1 94.62 313 MET A N 1
ATOM 2554 C CA . MET A 1 313 ? -8.523 -14.617 6.941 1 94.62 313 MET A CA 1
ATOM 2555 C C . MET A 1 313 ? -9.953 -15.141 6.848 1 94.62 313 MET A C 1
ATOM 2557 O O . MET A 1 313 ? -10.773 -14.578 6.121 1 94.62 313 MET A O 1
ATOM 2561 N N . ASN A 1 314 ? -10.188 -16.172 7.57 1 94.38 314 ASN A N 1
ATOM 2562 C CA . ASN A 1 314 ? -11.531 -16.75 7.582 1 94.38 314 ASN A CA 1
ATOM 2563 C C . ASN A 1 314 ? -12.555 -15.758 8.148 1 94.38 314 ASN A C 1
ATOM 2565 O O . ASN A 1 314 ? -13.695 -15.703 7.688 1 94.38 314 ASN A O 1
ATOM 2569 N N . PHE A 1 315 ? -12.125 -15.078 9.148 1 96.88 315 PHE A N 1
ATOM 2570 C CA . PHE A 1 315 ? -12.984 -14.07 9.742 1 96.88 315 PHE A CA 1
ATOM 2571 C C . PHE A 1 315 ? -13.336 -12.984 8.734 1 96.88 315 PHE A C 1
ATOM 2573 O O . PHE A 1 315 ? -14.5 -12.602 8.602 1 96.88 315 PHE A O 1
ATOM 2580 N N . LEU A 1 316 ? -12.336 -12.508 7.98 1 97.12 316 LEU A N 1
ATOM 2581 C CA . LEU A 1 316 ? -12.578 -11.523 6.93 1 97.12 316 LEU A CA 1
ATOM 2582 C C . LEU A 1 316 ? -13.484 -12.094 5.848 1 97.12 316 LEU A C 1
ATOM 2584 O O . LEU A 1 316 ? -14.328 -11.383 5.297 1 97.12 316 LEU A O 1
ATOM 2588 N N . HIS A 1 317 ? -13.289 -13.352 5.594 1 95.56 317 HIS A N 1
ATOM 2589 C CA . HIS A 1 317 ? -14.125 -14.023 4.605 1 95.56 317 HIS A CA 1
ATOM 2590 C C . HIS A 1 317 ? -15.586 -14.023 5.023 1 95.56 317 HIS A C 1
ATOM 2592 O O . HIS A 1 317 ? -16.469 -13.773 4.203 1 95.56 317 HIS A O 1
ATOM 2598 N N . ALA A 1 318 ? -15.82 -14.273 6.262 1 95.69 318 ALA A N 1
ATOM 2599 C CA . ALA A 1 318 ? -17.188 -14.234 6.797 1 95.69 318 ALA A CA 1
ATOM 2600 C C . ALA A 1 318 ? -17.797 -12.852 6.617 1 95.69 318 ALA A C 1
ATOM 2602 O O . ALA A 1 318 ? -18.922 -12.727 6.133 1 95.69 318 ALA A O 1
ATOM 2603 N N . ILE A 1 319 ? -17.062 -11.828 6.914 1 96.5 319 ILE A N 1
ATOM 2604 C CA . ILE A 1 319 ? -17.562 -10.461 6.828 1 96.5 319 ILE A CA 1
ATOM 2605 C C . ILE A 1 319 ? -17.859 -10.109 5.371 1 96.5 319 ILE A C 1
ATOM 2607 O O . ILE A 1 319 ? -18.922 -9.547 5.066 1 96.5 319 ILE A O 1
ATOM 2611 N N . THR A 1 320 ? -16.984 -10.492 4.492 1 95.19 320 THR A N 1
ATOM 2612 C CA . THR A 1 320 ? -17.141 -10.156 3.082 1 95.19 320 THR A CA 1
ATOM 2613 C C . THR A 1 320 ? -18.328 -10.922 2.479 1 95.19 320 THR A C 1
ATOM 2615 O O . THR A 1 320 ? -18.891 -10.5 1.466 1 95.19 320 THR A O 1
ATOM 2618 N N . ASN A 1 321 ? -18.688 -12 3.143 1 93.75 321 ASN A N 1
ATOM 2619 C CA . ASN A 1 321 ? -19.812 -12.797 2.662 1 93.75 321 ASN A CA 1
ATOM 2620 C C . ASN A 1 321 ? -21.109 -12.398 3.355 1 93.75 321 ASN A C 1
ATOM 2622 O O . ASN A 1 321 ? -22.094 -13.133 3.311 1 93.75 321 ASN A O 1
ATOM 2626 N N . GLY A 1 322 ? -21.125 -11.375 4.121 1 93.31 322 GLY A N 1
ATOM 2627 C CA . GLY A 1 322 ? -22.375 -10.789 4.59 1 93.31 322 GLY A CA 1
ATOM 2628 C C . GLY A 1 322 ? -22.625 -11.016 6.07 1 93.31 322 GLY A C 1
ATOM 2629 O O . GLY A 1 322 ? -23.688 -10.656 6.586 1 93.31 322 GLY A O 1
ATOM 2630 N N . VAL A 1 323 ? -21.719 -11.656 6.715 1 95.38 323 VAL A N 1
ATOM 2631 C CA . VAL A 1 323 ? -21.859 -11.797 8.156 1 95.38 323 VAL A CA 1
ATOM 2632 C C . VAL A 1 323 ? -21.438 -10.508 8.852 1 95.38 323 VAL A C 1
ATOM 2634 O O . VAL A 1 323 ? -20.281 -10.102 8.758 1 95.38 323 VAL A O 1
ATOM 2637 N N . HIS A 1 324 ? -22.344 -9.914 9.562 1 95.69 324 HIS A N 1
ATOM 2638 C CA . HIS A 1 324 ? -22 -8.648 10.211 1 95.69 324 HIS A CA 1
ATOM 2639 C C . HIS A 1 324 ? -22.234 -8.727 11.719 1 95.69 324 HIS A C 1
ATOM 2641 O O . HIS A 1 324 ? -21.797 -7.848 12.461 1 95.69 324 HIS A O 1
ATOM 2647 N N . THR A 1 325 ? -22.969 -9.781 12.062 1 94 325 THR A N 1
ATOM 2648 C CA . THR A 1 325 ? -23.25 -10.031 13.469 1 94 325 THR A CA 1
ATOM 2649 C C . THR A 1 325 ? -23.312 -11.531 13.75 1 94 325 THR A C 1
ATOM 2651 O O . THR A 1 325 ? -23.234 -12.344 12.828 1 94 325 THR A O 1
ATOM 2654 N N . GLY A 1 326 ? -23.297 -11.93 15.031 1 93.38 326 GLY A N 1
ATOM 2655 C CA . GLY A 1 326 ? -23.547 -13.305 15.43 1 93.38 326 GLY A CA 1
ATOM 2656 C C . GLY A 1 326 ? -22.406 -14.242 15.086 1 93.38 326 GLY A C 1
ATOM 2657 O O . GLY A 1 326 ? -22.641 -15.383 14.688 1 93.38 326 GLY A O 1
ATOM 2658 N N . PHE A 1 327 ? -21.234 -13.758 15.195 1 95.12 327 PHE A N 1
ATOM 2659 C CA . PHE A 1 327 ? -20.062 -14.531 14.781 1 95.12 327 PHE A CA 1
ATOM 2660 C C . PHE A 1 327 ? -19.859 -15.734 15.695 1 95.12 327 PHE A C 1
ATOM 2662 O O . PHE A 1 327 ? -19.156 -16.672 15.336 1 95.12 327 PHE A O 1
ATOM 2669 N N . THR A 1 328 ? -20.5 -15.703 16.891 1 94.31 328 THR A N 1
ATOM 2670 C CA . THR A 1 328 ? -20.281 -16.781 17.844 1 94.31 328 THR A CA 1
ATOM 2671 C C . THR A 1 328 ? -21.344 -17.875 17.672 1 94.31 328 THR A C 1
ATOM 2673 O O . THR A 1 328 ? -21.328 -18.875 18.391 1 94.31 328 THR A O 1
ATOM 2676 N N . GLN A 1 329 ? -22.25 -17.641 16.75 1 95.12 329 GLN A N 1
ATOM 2677 C CA . GLN A 1 329 ? -23.219 -18.688 16.438 1 95.12 329 GLN A CA 1
ATOM 2678 C C . GLN A 1 329 ? -22.531 -19.938 15.891 1 95.12 329 GLN A C 1
ATOM 2680 O O . GLN A 1 329 ? -21.609 -19.828 15.086 1 95.12 329 GLN A O 1
ATOM 2685 N N . THR A 1 330 ? -23 -21.031 16.25 1 93.56 330 THR A N 1
ATOM 2686 C CA . THR A 1 330 ? -22.391 -22.312 15.922 1 93.56 330 THR A CA 1
ATOM 2687 C C . THR A 1 330 ? -22.281 -22.484 14.414 1 93.56 330 THR A C 1
ATOM 2689 O O . THR A 1 330 ? -21.25 -22.938 13.898 1 93.56 330 THR A O 1
ATOM 2692 N N . ALA A 1 331 ? -23.281 -22.141 13.727 1 94.19 331 ALA A N 1
ATOM 2693 C CA . ALA A 1 331 ? -23.312 -22.312 12.273 1 94.19 331 ALA A CA 1
ATOM 2694 C C . ALA A 1 331 ? -22.203 -21.5 11.617 1 94.19 331 ALA A C 1
ATOM 2696 O O . ALA A 1 331 ? -21.547 -21.969 10.688 1 94.19 331 ALA A O 1
ATOM 2697 N N . ILE A 1 332 ? -21.984 -20.344 12.055 1 95.12 332 ILE A N 1
ATOM 2698 C CA . ILE A 1 332 ? -20.984 -19.453 11.484 1 95.12 332 ILE A CA 1
ATOM 2699 C C . ILE A 1 332 ? -19.594 -19.938 11.867 1 95.12 332 ILE A C 1
ATOM 2701 O O . ILE A 1 332 ? -18.688 -19.953 11.023 1 95.12 332 ILE A O 1
ATOM 2705 N N . LEU A 1 333 ? -19.422 -20.328 13.141 1 95.19 333 LEU A N 1
ATOM 2706 C CA . LEU A 1 333 ? -18.141 -20.844 13.617 1 95.19 333 LEU A CA 1
ATOM 2707 C C . LEU A 1 333 ? -17.703 -22.031 12.773 1 95.19 333 LEU A C 1
ATOM 2709 O O . LEU A 1 333 ? -16.516 -22.125 12.406 1 95.19 333 LEU A O 1
ATOM 2713 N N . GLU A 1 334 ? -18.625 -22.844 12.438 1 92.19 334 GLU A N 1
ATOM 2714 C CA . GLU A 1 334 ? -18.312 -24.047 11.695 1 92.19 334 GLU A CA 1
ATOM 2715 C C . GLU A 1 334 ? -18.109 -23.75 10.211 1 92.19 334 GLU A C 1
ATOM 2717 O O . GLU A 1 334 ? -17.156 -24.219 9.594 1 92.19 334 GLU A O 1
ATOM 2722 N N . THR A 1 335 ? -18.938 -22.969 9.688 1 91.19 335 THR A N 1
ATOM 2723 C CA . THR A 1 335 ? -18.906 -22.656 8.266 1 91.19 335 THR A CA 1
ATOM 2724 C C . THR A 1 335 ? -17.578 -21.984 7.887 1 91.19 335 THR A C 1
ATOM 2726 O O . THR A 1 335 ? -16.969 -22.328 6.871 1 91.19 335 THR A O 1
ATOM 2729 N N . TYR A 1 336 ? -17.125 -21.094 8.695 1 92.69 336 TYR A N 1
ATOM 2730 C CA . TYR A 1 336 ? -15.938 -20.312 8.352 1 92.69 336 TYR A CA 1
ATOM 2731 C C . TYR A 1 336 ? -14.734 -20.734 9.18 1 92.69 336 TYR A C 1
ATOM 2733 O O . TYR A 1 336 ? -13.664 -20.141 9.094 1 92.69 336 TYR A O 1
ATOM 2741 N N . ARG A 1 337 ? -14.938 -21.719 10.039 1 91.06 337 ARG A N 1
ATOM 2742 C CA . ARG A 1 337 ? -13.852 -22.328 10.812 1 91.06 337 ARG A CA 1
ATOM 2743 C C . ARG A 1 337 ? -13.164 -21.281 11.688 1 91.06 337 ARG A C 1
ATOM 2745 O O . ARG A 1 337 ? -11.945 -21.109 11.625 1 91.06 337 ARG A O 1
ATOM 2752 N N . LEU A 1 338 ? -13.906 -20.672 12.578 1 95.12 338 LEU A N 1
ATOM 2753 C CA . LEU A 1 338 ? -13.422 -19.578 13.391 1 95.12 338 LEU A CA 1
ATOM 2754 C C . LEU A 1 338 ? -12.969 -20.062 14.766 1 95.12 338 LEU A C 1
ATOM 2756 O O . LEU A 1 338 ? -12.445 -19.281 15.57 1 95.12 338 LEU A O 1
ATOM 2760 N N . GLY A 1 339 ? -13.172 -21.328 14.984 1 93.5 339 GLY A N 1
ATOM 2761 C CA . GLY A 1 339 ? -12.781 -21.891 16.266 1 93.5 339 GLY A CA 1
ATOM 2762 C C . GLY A 1 339 ? -13.828 -21.688 17.359 1 93.5 339 GLY A C 1
ATOM 2763 O O . GLY A 1 339 ? -15 -22.031 17.172 1 93.5 339 GLY A O 1
ATOM 2764 N N . THR A 1 340 ? -13.438 -21.062 18.469 1 93.31 340 THR A N 1
ATOM 2765 C CA . THR A 1 340 ? -14.312 -20.891 19.625 1 93.31 340 THR A CA 1
ATOM 2766 C C . THR A 1 340 ? -14.797 -19.453 19.734 1 93.31 340 THR A C 1
ATOM 2768 O O . THR A 1 340 ? -14.281 -18.562 19.047 1 93.31 340 THR A O 1
ATOM 2771 N N . ALA A 1 341 ? -15.758 -19.25 20.594 1 92.94 341 ALA A N 1
ATOM 2772 C CA . ALA A 1 341 ? -16.266 -17.906 20.859 1 92.94 341 ALA A CA 1
ATOM 2773 C C . ALA A 1 341 ? -15.164 -17.016 21.422 1 92.94 341 ALA A C 1
ATOM 2775 O O . ALA A 1 341 ? -15.094 -15.82 21.094 1 92.94 341 ALA A O 1
ATOM 2776 N N . ALA A 1 342 ? -14.406 -17.578 22.219 1 93.94 342 ALA A N 1
ATOM 2777 C CA . ALA A 1 342 ? -13.281 -16.828 22.797 1 93.94 342 ALA A CA 1
ATOM 2778 C C . ALA A 1 342 ? -12.312 -16.391 21.703 1 93.94 342 ALA A C 1
ATOM 2780 O O . ALA A 1 342 ? -11.789 -15.266 21.75 1 93.94 342 ALA A O 1
ATOM 2781 N N . ASN A 1 343 ? -12.133 -17.203 20.703 1 95.44 343 ASN A N 1
ATOM 2782 C CA . ASN A 1 343 ? -11.242 -16.859 19.594 1 95.44 343 ASN A CA 1
ATOM 2783 C C . ASN A 1 343 ? -11.812 -15.719 18.75 1 95.44 343 ASN A C 1
ATOM 2785 O O . ASN A 1 343 ? -11.055 -14.875 18.266 1 95.44 343 ASN A O 1
ATOM 2789 N N . VAL A 1 344 ? -13.07 -15.75 18.609 1 96.06 344 VAL A N 1
ATOM 2790 C CA . VAL A 1 344 ? -13.734 -14.703 17.844 1 96.06 344 VAL A CA 1
ATOM 2791 C C . VAL A 1 344 ? -13.453 -13.336 18.469 1 96.06 344 VAL A C 1
ATOM 2793 O O . VAL A 1 344 ? -13.18 -12.367 17.766 1 96.06 344 VAL A O 1
ATOM 2796 N N . THR A 1 345 ? -13.508 -13.258 19.734 1 94.62 345 THR A N 1
ATOM 2797 C CA . THR A 1 345 ? -13.227 -12.016 20.453 1 94.62 345 THR A CA 1
ATOM 2798 C C . THR A 1 345 ? -11.789 -11.555 20.203 1 94.62 345 THR A C 1
ATOM 2800 O O . THR A 1 345 ? -11.539 -10.367 19.969 1 94.62 345 THR A O 1
ATOM 2803 N N . ARG A 1 346 ? -10.93 -12.492 20.203 1 95.56 346 ARG A N 1
ATOM 2804 C CA . ARG A 1 346 ? -9.531 -12.18 19.953 1 95.56 346 ARG A CA 1
ATOM 2805 C C . ARG A 1 346 ? -9.32 -11.734 18.516 1 95.56 346 ARG A C 1
ATOM 2807 O O . ARG A 1 346 ? -8.555 -10.805 18.25 1 95.56 346 ARG A O 1
ATOM 2814 N N . LEU A 1 347 ? -10 -12.43 17.594 1 96.31 347 LEU A N 1
ATOM 2815 C CA . LEU A 1 347 ? -9.914 -12.078 16.172 1 96.31 347 LEU A CA 1
ATOM 2816 C C . LEU A 1 347 ? -10.414 -10.656 15.938 1 96.31 347 LEU A C 1
ATOM 2818 O O . LEU A 1 347 ? -9.773 -9.883 15.219 1 96.31 347 LEU A O 1
ATOM 2822 N N . LYS A 1 348 ? -11.531 -10.328 16.531 1 94.62 348 LYS A N 1
ATOM 2823 C CA . LYS A 1 348 ? -12.102 -8.992 16.406 1 94.62 348 LYS A CA 1
ATOM 2824 C C . LYS A 1 348 ? -11.117 -7.926 16.859 1 94.62 348 LYS A C 1
ATOM 2826 O O . LYS A 1 348 ? -10.883 -6.945 16.156 1 94.62 348 LYS A O 1
ATOM 2831 N N . LYS A 1 349 ? -10.586 -8.148 18 1 92.94 349 LYS A N 1
ATOM 2832 C CA . LYS A 1 349 ? -9.648 -7.184 18.562 1 92.94 349 LYS A CA 1
ATOM 2833 C C . LYS A 1 349 ? -8.414 -7.027 17.688 1 92.94 349 LYS A C 1
ATOM 2835 O O . LYS A 1 349 ? -8 -5.906 17.375 1 92.94 349 LYS A O 1
ATOM 2840 N N . SER A 1 350 ? -7.859 -8.141 17.266 1 94.38 350 SER A N 1
ATOM 2841 C CA . SER A 1 350 ? -6.652 -8.141 16.438 1 94.38 350 SER A CA 1
ATOM 2842 C C . SER A 1 350 ? -6.883 -7.426 15.117 1 94.38 350 SER A C 1
ATOM 2844 O O . SER A 1 350 ? -6.062 -6.605 14.695 1 94.38 350 SER A O 1
ATOM 2846 N N . LEU A 1 351 ? -7.977 -7.711 14.477 1 95 351 LEU A N 1
ATOM 2847 C CA . LEU A 1 351 ? -8.258 -7.152 13.156 1 95 351 LEU A CA 1
ATOM 2848 C C . LEU A 1 351 ? -8.648 -5.68 13.266 1 95 351 LEU A C 1
ATOM 2850 O O . LEU A 1 351 ? -8.414 -4.902 12.336 1 95 351 LEU A O 1
ATOM 2854 N N . MET A 1 352 ? -9.195 -5.25 14.398 1 90 352 MET A N 1
ATOM 2855 C CA . MET A 1 352 ? -9.484 -3.842 14.656 1 90 352 MET A CA 1
ATOM 2856 C C . MET A 1 352 ? -8.203 -3.039 14.828 1 90 352 MET A C 1
ATOM 2858 O O . MET A 1 352 ? -8.07 -1.942 14.281 1 90 352 MET A O 1
ATOM 2862 N N . VAL A 1 353 ? -7.32 -3.635 15.508 1 84.56 353 VAL A N 1
ATOM 2863 C CA . VAL A 1 353 ? -6.035 -2.98 15.734 1 84.56 353 VAL A CA 1
ATOM 2864 C C . VAL A 1 353 ? -5.297 -2.812 14.414 1 84.56 353 VAL A C 1
ATOM 2866 O O . VAL A 1 353 ? -4.609 -1.811 14.203 1 84.56 353 VAL A O 1
ATOM 2869 N N . LYS A 1 354 ? -5.488 -3.76 13.492 1 89.19 354 LYS A N 1
ATOM 2870 C CA . LYS A 1 354 ? -4.852 -3.711 12.18 1 89.19 354 LYS A CA 1
ATOM 2871 C C . LYS A 1 354 ? -5.645 -2.832 11.219 1 89.19 354 LYS A C 1
ATOM 2873 O O . LYS A 1 354 ? -5.262 -2.666 10.055 1 89.19 354 LYS A O 1
ATOM 2878 N N . ASP A 1 355 ? -6.75 -2.322 11.688 1 87.19 355 ASP A N 1
ATOM 2879 C CA . ASP A 1 355 ? -7.617 -1.425 10.922 1 87.19 355 ASP A CA 1
ATOM 2880 C C . ASP A 1 355 ? -8.188 -2.123 9.695 1 87.19 355 ASP A C 1
ATOM 2882 O O . ASP A 1 355 ? -8.297 -1.515 8.625 1 87.19 355 ASP A O 1
ATOM 2886 N N . LEU A 1 356 ? -8.438 -3.408 9.812 1 94.56 356 LEU A N 1
ATOM 2887 C CA . LEU A 1 356 ? -8.992 -4.168 8.695 1 94.56 356 LEU A CA 1
ATOM 2888 C C . LEU A 1 356 ? -10.508 -4.254 8.797 1 94.56 356 LEU A C 1
ATOM 2890 O O . LEU A 1 356 ? -11.195 -4.465 7.793 1 94.56 356 LEU A O 1
ATOM 2894 N N . ILE A 1 357 ? -10.977 -4.102 10.062 1 94.25 357 ILE A N 1
ATOM 2895 C CA . ILE A 1 357 ? -12.422 -4.086 10.281 1 94.25 357 ILE A CA 1
ATOM 2896 C C . ILE A 1 357 ? -12.797 -2.889 11.148 1 94.25 357 ILE A C 1
ATOM 2898 O O . ILE A 1 357 ? -11.938 -2.285 11.797 1 94.25 357 ILE A O 1
ATOM 2902 N N . THR A 1 358 ? -14.039 -2.486 11.086 1 88.94 358 THR A N 1
ATOM 2903 C CA . THR A 1 358 ? -14.555 -1.369 11.867 1 88.94 358 THR A CA 1
ATOM 2904 C C . THR A 1 358 ? -15.945 -1.685 12.406 1 88.94 358 THR A C 1
ATOM 2906 O O . THR A 1 358 ? -16.578 -2.65 11.977 1 88.94 358 THR A O 1
ATOM 2909 N N . ILE A 1 359 ? -16.312 -0.939 13.359 1 87.25 359 ILE A N 1
ATOM 2910 C CA . ILE A 1 359 ? -17.625 -1.062 13.984 1 87.25 359 ILE A CA 1
ATOM 2911 C C . ILE A 1 359 ? -18.422 0.215 13.75 1 87.25 359 ILE A C 1
ATOM 2913 O O . ILE A 1 359 ? -18.453 1.105 14.602 1 87.25 359 ILE A O 1
ATOM 2917 N N . PRO A 1 360 ? -19.141 0.269 12.633 1 81 360 PRO A N 1
ATOM 2918 C CA . PRO A 1 360 ? -19.891 1.489 12.336 1 81 360 PRO A CA 1
ATOM 2919 C C . PRO A 1 360 ? -21.109 1.66 13.242 1 81 360 PRO A C 1
ATOM 2921 O O . PRO A 1 360 ? -21.594 2.781 13.438 1 81 360 PRO A O 1
ATOM 2924 N N . ALA A 1 361 ? -21.641 0.543 13.703 1 82.5 361 ALA A N 1
ATOM 2925 C CA . ALA A 1 361 ? -22.766 0.492 14.625 1 82.5 361 ALA A CA 1
ATOM 2926 C C . ALA A 1 361 ? -22.578 -0.604 15.672 1 82.5 361 ALA A C 1
ATOM 2928 O O . ALA A 1 361 ? -21.734 -1.497 15.492 1 82.5 361 ALA A O 1
ATOM 2929 N N . PRO A 1 362 ? -23.25 -0.459 16.703 1 83.81 362 PRO A N 1
ATOM 2930 C CA . PRO A 1 362 ? -23.047 -1.45 17.766 1 83.81 362 PRO A CA 1
ATOM 2931 C C . PRO A 1 362 ? -23.203 -2.887 17.266 1 83.81 362 PRO A C 1
ATOM 2933 O O . PRO A 1 362 ? -24.219 -3.221 16.656 1 83.81 362 PRO A O 1
ATOM 2936 N N . LYS A 1 363 ? -22.281 -3.664 17.484 1 85.56 363 LYS A N 1
ATOM 2937 C CA . LYS A 1 363 ? -22.25 -5.102 17.234 1 85.56 363 LYS A CA 1
ATOM 2938 C C . LYS A 1 363 ? -22.219 -5.406 15.742 1 85.56 363 LYS A C 1
ATOM 2940 O O . LYS A 1 363 ? -22.469 -6.543 15.328 1 85.56 363 LYS A O 1
ATOM 2945 N N . HIS A 1 364 ? -22.078 -4.328 14.984 1 92.69 364 HIS A N 1
ATOM 2946 C CA . HIS A 1 364 ? -22.016 -4.516 13.539 1 92.69 364 HIS A CA 1
ATOM 2947 C C . HIS A 1 364 ? -20.578 -4.344 13.023 1 92.69 364 HIS A C 1
ATOM 2949 O O . HIS A 1 364 ? -19.969 -3.291 13.219 1 92.69 364 HIS A O 1
ATOM 2955 N N . LEU A 1 365 ? -20.125 -5.406 12.391 1 94.5 365 LEU A N 1
ATOM 2956 C CA . LEU A 1 365 ? -18.75 -5.371 11.883 1 94.5 365 LEU A CA 1
ATOM 2957 C C . LEU A 1 365 ? -18.75 -5.273 10.359 1 94.5 365 LEU A C 1
ATOM 2959 O O . LEU A 1 365 ? -19.562 -5.898 9.688 1 94.5 365 LEU A O 1
ATOM 2963 N N . GLU A 1 366 ? -17.875 -4.465 9.859 1 94.38 366 GLU A N 1
ATOM 2964 C CA . GLU A 1 366 ? -17.656 -4.34 8.422 1 94.38 366 GLU A CA 1
ATOM 2965 C C . GLU A 1 366 ? -16.156 -4.207 8.102 1 94.38 366 GLU A C 1
ATOM 2967 O O . GLU A 1 366 ? -15.359 -3.916 8.984 1 94.38 366 GLU A O 1
ATOM 2972 N N . MET A 1 367 ? -15.898 -4.52 6.859 1 95.38 367 MET A N 1
ATOM 2973 C CA . MET A 1 367 ? -14.539 -4.242 6.406 1 95.38 367 MET A CA 1
ATOM 2974 C C . MET A 1 367 ? -14.234 -2.748 6.488 1 95.38 367 MET A C 1
ATOM 2976 O O . MET A 1 367 ? -15.094 -1.918 6.168 1 95.38 367 MET A O 1
ATOM 2980 N N . SER A 1 368 ? -13.055 -2.336 6.902 1 92.25 368 SER A N 1
ATOM 2981 C CA . SER A 1 368 ? -12.664 -0.933 6.973 1 92.25 368 SER A CA 1
ATOM 2982 C C . SER A 1 368 ? -12.508 -0.33 5.582 1 92.25 368 SER A C 1
ATOM 2984 O O . SER A 1 368 ? -12.742 0.864 5.387 1 92.25 368 SER A O 1
ATOM 2986 N N . ASP A 1 369 ? -12.117 -1.118 4.625 1 94.62 369 ASP A N 1
ATOM 2987 C CA . ASP A 1 369 ? -11.852 -0.697 3.254 1 94.62 369 ASP A CA 1
ATOM 2988 C C . ASP A 1 369 ? -12.664 -1.52 2.258 1 94.62 369 ASP A C 1
ATOM 2990 O O . ASP A 1 369 ? -12.406 -2.711 2.072 1 94.62 369 ASP A O 1
ATOM 2994 N N . PRO A 1 370 ? -13.57 -0.858 1.588 1 95.81 370 PRO A N 1
ATOM 2995 C CA . PRO A 1 370 ? -14.43 -1.598 0.659 1 95.81 370 PRO A CA 1
ATOM 2996 C C . PRO A 1 370 ? -13.656 -2.166 -0.53 1 95.81 370 PRO A C 1
ATOM 2998 O O . PRO A 1 370 ? -14.055 -3.191 -1.093 1 95.81 370 PRO A O 1
ATOM 3001 N N . ILE A 1 371 ? -12.625 -1.519 -0.939 1 97.12 371 ILE A N 1
ATOM 3002 C CA . ILE A 1 371 ? -11.859 -1.989 -2.088 1 97.12 371 ILE A CA 1
ATOM 3003 C C . ILE A 1 371 ? -11.023 -3.203 -1.689 1 97.12 371 ILE A C 1
ATOM 3005 O O . ILE A 1 371 ? -10.82 -4.117 -2.492 1 97.12 371 ILE A O 1
ATOM 3009 N N . LEU A 1 372 ? -10.547 -3.229 -0.431 1 96.94 372 LEU A N 1
ATOM 3010 C CA . LEU A 1 372 ? -9.906 -4.434 0.083 1 96.94 372 LEU A CA 1
ATOM 3011 C C . LEU A 1 372 ? -10.867 -5.617 0.055 1 96.94 372 LEU A C 1
ATOM 3013 O O . LEU A 1 372 ? -10.484 -6.719 -0.342 1 96.94 372 LEU A O 1
ATOM 3017 N N . ALA A 1 373 ? -12.094 -5.363 0.491 1 96.75 373 ALA A N 1
ATOM 3018 C CA . ALA A 1 373 ? -13.109 -6.41 0.463 1 96.75 373 ALA A CA 1
ATOM 3019 C C . ALA A 1 373 ? -13.305 -6.941 -0.954 1 96.75 373 ALA A C 1
ATOM 3021 O O . ALA A 1 373 ? -13.352 -8.156 -1.167 1 96.75 373 ALA A O 1
ATOM 3022 N N . LEU A 1 374 ? -13.398 -6.047 -1.872 1 96.56 374 LEU A N 1
ATOM 3023 C CA . LEU A 1 374 ? -13.578 -6.414 -3.271 1 96.56 374 LEU A CA 1
ATOM 3024 C C . LEU A 1 374 ? -12.375 -7.191 -3.793 1 96.56 374 LEU A C 1
ATOM 3026 O O . LEU A 1 374 ? -12.539 -8.172 -4.52 1 96.56 374 LEU A O 1
ATOM 3030 N N . TRP A 1 375 ? -11.195 -6.773 -3.455 1 96.5 375 TRP A N 1
ATOM 3031 C CA . TRP A 1 375 ? -9.953 -7.426 -3.879 1 96.5 375 TRP A CA 1
ATOM 3032 C C . TRP A 1 375 ? -9.883 -8.852 -3.342 1 96.5 375 TRP A C 1
ATOM 3034 O O . TRP A 1 375 ? -9.57 -9.781 -4.082 1 96.5 375 TRP A O 1
ATOM 3044 N N . LEU A 1 376 ? -10.219 -9.023 -2.068 1 95.94 376 LEU A N 1
ATOM 3045 C CA . LEU A 1 376 ? -10.211 -10.352 -1.461 1 95.94 376 LEU A CA 1
ATOM 3046 C C . LEU A 1 376 ? -11.18 -11.281 -2.182 1 95.94 376 LEU A C 1
ATOM 3048 O O . LEU A 1 376 ? -10.836 -12.422 -2.5 1 95.94 376 LEU A O 1
ATOM 3052 N N . LYS A 1 377 ? -12.281 -10.789 -2.527 1 92.81 377 LYS A N 1
ATOM 3053 C CA . LYS A 1 377 ? -13.336 -11.594 -3.154 1 92.81 377 LYS A CA 1
ATOM 3054 C C . LYS A 1 377 ? -12.961 -11.953 -4.59 1 92.81 377 LYS A C 1
ATOM 3056 O O . LYS A 1 377 ? -13.172 -13.086 -5.023 1 92.81 377 LYS A O 1
ATOM 3061 N N . ARG A 1 378 ? -12.367 -11.023 -5.266 1 91.19 378 ARG A N 1
ATOM 3062 C CA . ARG A 1 378 ? -12.188 -11.188 -6.703 1 91.19 378 ARG A CA 1
ATOM 3063 C C . ARG A 1 378 ? -10.82 -11.797 -7.016 1 91.19 378 ARG A C 1
ATOM 3065 O O . ARG A 1 378 ? -10.656 -12.469 -8.039 1 91.19 378 ARG A O 1
ATOM 3072 N N . ARG A 1 379 ? -9.891 -11.492 -6.148 1 89.69 379 ARG A N 1
ATOM 3073 C CA . ARG A 1 379 ? -8.523 -11.859 -6.52 1 89.69 379 ARG A CA 1
ATOM 3074 C C . ARG A 1 379 ? -7.984 -12.953 -5.602 1 89.69 379 ARG A C 1
ATOM 3076 O O . ARG A 1 379 ? -7.117 -13.727 -6.004 1 89.69 379 ARG A O 1
ATOM 3083 N N . VAL A 1 380 ? -8.484 -13.031 -4.434 1 88.81 380 VAL A N 1
ATOM 3084 C CA . VAL A 1 380 ? -7.895 -13.953 -3.469 1 88.81 380 VAL A CA 1
ATOM 3085 C C . VAL A 1 380 ? -8.773 -15.195 -3.336 1 88.81 380 VAL A C 1
ATOM 3087 O O . VAL A 1 380 ? -8.289 -16.328 -3.439 1 88.81 380 VAL A O 1
ATOM 3090 N N . TRP A 1 381 ? -10.102 -15.008 -3.025 1 81.88 381 TRP A N 1
ATOM 3091 C CA . TRP A 1 381 ? -11.008 -16.125 -2.783 1 81.88 381 TRP A CA 1
ATOM 3092 C C . TRP A 1 381 ? -11.727 -16.531 -4.062 1 81.88 381 TRP A C 1
ATOM 3094 O O . TRP A 1 381 ? -12.695 -17.297 -4.023 1 81.88 381 TRP A O 1
ATOM 3104 N N . LYS A 1 382 ? -11.039 -16.359 -5.242 1 69.06 382 LYS A N 1
ATOM 3105 C CA . LYS A 1 382 ? -11.656 -16.656 -6.535 1 69.06 382 LYS A CA 1
ATOM 3106 C C . LYS A 1 382 ? -12.414 -17.984 -6.488 1 69.06 382 LYS A C 1
ATOM 3108 O O . LYS A 1 382 ? -11.984 -18.922 -5.82 1 69.06 382 LYS A O 1
ATOM 3113 N N . MET B 1 1 ? -7.051 4.109 -40.625 1 20.98 1 MET B N 1
ATOM 3114 C CA . MET B 1 1 ? -6.902 2.93 -39.781 1 20.98 1 MET B CA 1
ATOM 3115 C C . MET B 1 1 ? -6.648 3.328 -38.344 1 20.98 1 MET B C 1
ATOM 3117 O O . MET B 1 1 ? -5.602 3.896 -38 1 20.98 1 MET B O 1
ATOM 3121 N N . ARG B 1 2 ? -7.637 3.727 -37.469 1 29.06 2 ARG B N 1
ATOM 3122 C CA . ARG B 1 2 ? -7.602 4.207 -36.062 1 29.06 2 ARG B CA 1
ATOM 3123 C C . ARG B 1 2 ? -6.828 3.246 -35.188 1 29.06 2 ARG B C 1
ATOM 3125 O O . ARG B 1 2 ? -7.234 2.094 -35 1 29.06 2 ARG B O 1
ATOM 3132 N N . LYS B 1 3 ? -5.465 3.336 -35.156 1 37.25 3 LYS B N 1
ATOM 3133 C CA . LYS B 1 3 ? -4.535 2.543 -34.344 1 37.25 3 LYS B CA 1
ATOM 3134 C C . LYS B 1 3 ? -5.078 2.32 -32.938 1 37.25 3 LYS B C 1
ATOM 3136 O O . LYS B 1 3 ? -5.547 3.258 -32.281 1 37.25 3 LYS B O 1
ATOM 3141 N N . SER B 1 4 ? -5.559 1.221 -32.688 1 40.06 4 SER B N 1
ATOM 3142 C CA . SER B 1 4 ? -6.125 0.792 -31.422 1 40.06 4 SER B CA 1
ATOM 3143 C C . SER B 1 4 ? -5.285 1.288 -30.25 1 40.06 4 SER B C 1
ATOM 3145 O O . SER B 1 4 ? -4.074 1.061 -30.203 1 40.06 4 SER B O 1
ATOM 3147 N N . LYS B 1 5 ? -5.508 2.494 -29.75 1 47.06 5 LYS B N 1
ATOM 3148 C CA . LYS B 1 5 ? -4.863 3.232 -28.672 1 47.06 5 LYS B CA 1
ATOM 3149 C C . LYS B 1 5 ? -4.582 2.324 -27.469 1 47.06 5 LYS B C 1
ATOM 3151 O O . LYS B 1 5 ? -5.363 2.285 -26.516 1 47.06 5 LYS B O 1
ATOM 3156 N N . GLU B 1 6 ? -4.012 1.09 -27.766 1 48.72 6 GLU B N 1
ATOM 3157 C CA . GLU B 1 6 ? -3.561 0.264 -26.656 1 48.72 6 GLU B CA 1
ATOM 3158 C C . GLU B 1 6 ? -2.578 1.023 -25.766 1 48.72 6 GLU B C 1
ATOM 3160 O O . GLU B 1 6 ? -1.829 1.876 -26.25 1 48.72 6 GLU B O 1
ATOM 3165 N N . ALA B 1 7 ? -2.762 0.913 -24.469 1 58.03 7 ALA B N 1
ATOM 3166 C CA . ALA B 1 7 ? -1.902 1.6 -23.5 1 58.03 7 ALA B CA 1
ATOM 3167 C C . ALA B 1 7 ? -0.438 1.219 -23.703 1 58.03 7 ALA B C 1
ATOM 3169 O O . ALA B 1 7 ? -0.099 0.034 -23.75 1 58.03 7 ALA B O 1
ATOM 3170 N N . PRO B 1 8 ? 0.375 2.174 -24.078 1 61.12 8 PRO B N 1
ATOM 3171 C CA . PRO B 1 8 ? 1.784 1.904 -24.375 1 61.12 8 PRO B CA 1
ATOM 3172 C C . PRO B 1 8 ? 2.508 1.221 -23.219 1 61.12 8 PRO B C 1
ATOM 3174 O O . PRO B 1 8 ? 3.52 0.547 -23.422 1 61.12 8 PRO B O 1
ATOM 3177 N N . PHE B 1 9 ? 2.086 1.518 -22.016 1 67.44 9 PHE B N 1
ATOM 3178 C CA . PHE B 1 9 ? 2.707 0.921 -20.844 1 67.44 9 PHE B CA 1
ATOM 3179 C C . PHE B 1 9 ? 1.672 0.187 -20 1 67.44 9 PHE B C 1
ATOM 3181 O O . PHE B 1 9 ? 0.521 0.618 -19.906 1 67.44 9 PHE B O 1
ATOM 3188 N N . VAL B 1 10 ? 1.923 -1.06 -19.781 1 52.75 10 VAL B N 1
ATOM 3189 C CA . VAL B 1 10 ? 0.977 -1.835 -18.984 1 52.75 10 VAL B CA 1
ATOM 3190 C C . VAL B 1 10 ? 1.466 -1.923 -17.547 1 52.75 10 VAL B C 1
ATOM 3192 O O . VAL B 1 10 ? 2.594 -2.354 -17.297 1 52.75 10 VAL B O 1
ATOM 3195 N N . PHE B 1 11 ? 0.977 -1.12 -16.703 1 48.97 11 PHE B N 1
ATOM 3196 C CA . PHE B 1 11 ? 1.31 -1.23 -15.297 1 48.97 11 PHE B CA 1
ATOM 3197 C C . PHE B 1 11 ? 0.176 -1.893 -14.523 1 48.97 11 PHE B C 1
ATOM 3199 O O . PHE B 1 11 ? -1 -1.642 -14.797 1 48.97 11 PHE B O 1
ATOM 3206 N N . GLY B 1 12 ? 0.517 -2.74 -13.68 1 44.97 12 GLY B N 1
ATOM 3207 C CA . GLY B 1 12 ? -0.423 -3.48 -12.852 1 44.97 12 GLY B CA 1
ATOM 3208 C C . GLY B 1 12 ? -1.072 -4.641 -13.578 1 44.97 12 GLY B C 1
ATOM 3209 O O . GLY B 1 12 ? -1.938 -5.324 -13.031 1 44.97 12 GLY B O 1
ATOM 3210 N N . VAL B 1 13 ? -0.969 -4.547 -14.984 1 40.88 13 VAL B N 1
ATOM 3211 C CA . VAL B 1 13 ? -1.558 -5.641 -15.75 1 40.88 13 VAL B CA 1
ATOM 3212 C C . VAL B 1 13 ? -0.458 -6.574 -16.25 1 40.88 13 VAL B C 1
ATOM 3214 O O . VAL B 1 13 ? 0.684 -6.152 -16.453 1 40.88 13 VAL B O 1
ATOM 3217 N N . ARG B 1 14 ? -0.854 -7.863 -16.125 1 42.75 14 ARG B N 1
ATOM 3218 C CA . ARG B 1 14 ? -0.047 -8.891 -16.781 1 42.75 14 ARG B CA 1
ATOM 3219 C C . ARG B 1 14 ? 0.261 -8.508 -18.219 1 42.75 14 ARG B C 1
ATOM 3221 O O . ARG B 1 14 ? -0.645 -8.172 -18.984 1 42.75 14 ARG B O 1
ATOM 3228 N N . VAL B 1 15 ? 1.421 -7.918 -18.484 1 41.78 15 VAL B N 1
ATOM 3229 C CA . VAL B 1 15 ? 1.845 -7.512 -19.828 1 41.78 15 VAL B CA 1
ATOM 3230 C C . VAL B 1 15 ? 1.656 -8.672 -20.797 1 41.78 15 VAL B C 1
ATOM 3232 O O . VAL B 1 15 ? 2.199 -9.758 -20.594 1 41.78 15 VAL B O 1
ATOM 3235 N N . GLU B 1 16 ? 0.584 -8.609 -21.484 1 43.56 16 GLU B N 1
ATOM 3236 C CA . GLU B 1 16 ? 0.425 -9.547 -22.594 1 43.56 16 GLU B CA 1
ATOM 3237 C C . GLU B 1 16 ? 1.072 -9.016 -23.859 1 43.56 16 GLU B C 1
ATOM 3239 O O . GLU B 1 16 ? 1.156 -7.801 -24.062 1 43.56 16 GLU B O 1
ATOM 3244 N N . GLY B 1 17 ? 1.854 -9.859 -24.625 1 43.72 17 GLY B N 1
ATOM 3245 C CA . GLY B 1 17 ? 2.369 -9.688 -25.969 1 43.72 17 GLY B CA 1
ATOM 3246 C C . GLY B 1 17 ? 3.836 -9.297 -26 1 43.72 17 GLY B C 1
ATOM 3247 O O . GLY B 1 17 ? 4.586 -9.609 -25.078 1 43.72 17 GLY B O 1
ATOM 3248 N N . ASP B 1 18 ? 4.195 -8.516 -27.203 1 45.38 18 ASP B N 1
ATOM 3249 C CA . ASP B 1 18 ? 5.527 -8.164 -27.688 1 45.38 18 ASP B CA 1
ATOM 3250 C C . ASP B 1 18 ? 6.211 -7.191 -26.719 1 45.38 18 ASP B C 1
ATOM 3252 O O . ASP B 1 18 ? 7.266 -6.637 -27.047 1 45.38 18 ASP B O 1
ATOM 3256 N N . SER B 1 19 ? 5.578 -6.879 -25.719 1 46.28 19 SER B N 1
ATOM 3257 C CA . SER B 1 19 ? 6.078 -5.684 -25.047 1 46.28 19 SER B CA 1
ATOM 3258 C C . SER B 1 19 ? 7.242 -6.02 -24.125 1 46.28 19 SER B C 1
ATOM 3260 O O . SER B 1 19 ? 7.773 -5.141 -23.438 1 46.28 19 SER B O 1
ATOM 3262 N N . PHE B 1 20 ? 7.32 -7.332 -23.719 1 51.38 20 PHE B N 1
ATOM 3263 C CA . PHE B 1 20 ? 8.406 -7.531 -22.766 1 51.38 20 PHE B CA 1
ATOM 3264 C C . PHE B 1 20 ? 9.75 -7.535 -23.469 1 51.38 20 PHE B C 1
ATOM 3266 O O . PHE B 1 20 ? 10.055 -8.445 -24.234 1 51.38 20 PHE B O 1
ATOM 3273 N N . THR B 1 21 ? 10.258 -6.371 -23.719 1 53.47 21 THR B N 1
ATOM 3274 C CA . THR B 1 21 ? 11.43 -6.098 -24.547 1 53.47 21 THR B CA 1
ATOM 3275 C C . THR B 1 21 ? 12.461 -7.211 -24.406 1 53.47 21 THR B C 1
ATOM 3277 O O . THR B 1 21 ? 13.023 -7.668 -25.406 1 53.47 21 THR B O 1
ATOM 3280 N N . ASP B 1 22 ? 13.188 -7.5 -22.984 1 61.88 22 ASP B N 1
ATOM 3281 C CA . ASP B 1 22 ? 14.609 -7.816 -22.953 1 61.88 22 ASP B CA 1
ATOM 3282 C C . ASP B 1 22 ? 14.859 -9.148 -22.25 1 61.88 22 ASP B C 1
ATOM 3284 O O . ASP B 1 22 ? 16 -9.609 -22.188 1 61.88 22 ASP B O 1
ATOM 3288 N N . ARG B 1 23 ? 13.891 -9.867 -21.891 1 83.94 23 ARG B N 1
ATOM 3289 C CA . ARG B 1 23 ? 14.328 -11.047 -21.156 1 83.94 23 ARG B CA 1
ATOM 3290 C C . ARG B 1 23 ? 14.422 -12.266 -22.062 1 83.94 23 ARG B C 1
ATOM 3292 O O . ARG B 1 23 ? 13.883 -13.32 -21.75 1 83.94 23 ARG B O 1
ATOM 3299 N N . ARG B 1 24 ? 15.195 -12.008 -23.125 1 84.69 24 ARG B N 1
ATOM 3300 C CA . ARG B 1 24 ? 15.305 -13.086 -24.109 1 84.69 24 ARG B CA 1
ATOM 3301 C C . ARG B 1 24 ? 16.016 -14.289 -23.531 1 84.69 24 ARG B C 1
ATOM 3303 O O . ARG B 1 24 ? 15.539 -15.422 -23.625 1 84.69 24 ARG B O 1
ATOM 3310 N N . GLU B 1 25 ? 17.141 -14.008 -22.875 1 88.5 25 GLU B N 1
ATOM 3311 C CA . GLU B 1 25 ? 17.922 -15.102 -22.312 1 88.5 25 GLU B CA 1
ATOM 3312 C C . GLU B 1 25 ? 17.141 -15.82 -21.203 1 88.5 25 GLU B C 1
ATOM 3314 O O . GLU B 1 25 ? 17.109 -17.047 -21.156 1 88.5 25 GLU B O 1
ATOM 3319 N N . GLU B 1 26 ? 16.516 -15.047 -20.344 1 92.5 26 GLU B N 1
ATOM 3320 C CA . GLU B 1 26 ? 15.734 -15.617 -19.25 1 92.5 26 GLU B CA 1
ATOM 3321 C C . GLU B 1 26 ? 14.539 -16.406 -19.766 1 92.5 26 GLU B C 1
ATOM 3323 O O . GLU B 1 26 ? 14.219 -17.484 -19.25 1 92.5 26 GLU B O 1
ATOM 3328 N N . THR B 1 27 ? 13.977 -15.914 -20.812 1 93.38 27 THR B N 1
ATOM 3329 C CA . THR B 1 27 ? 12.828 -16.578 -21.422 1 93.38 27 THR B CA 1
ATOM 3330 C C . THR B 1 27 ? 13.25 -17.922 -22.016 1 93.38 27 THR B C 1
ATOM 3332 O O . THR B 1 27 ? 12.586 -18.938 -21.797 1 93.38 27 THR B O 1
ATOM 3335 N N . GLU B 1 28 ? 14.359 -17.906 -22.703 1 92.75 28 GLU B N 1
ATOM 3336 C CA . GLU B 1 28 ? 14.828 -19.125 -23.344 1 92.75 28 GLU B CA 1
ATOM 3337 C C . GLU B 1 28 ? 15.234 -20.172 -22.312 1 92.75 28 GLU B C 1
ATOM 3339 O O . GLU B 1 28 ? 14.953 -21.359 -22.484 1 92.75 28 GLU B O 1
ATOM 3344 N N . ARG B 1 29 ? 15.805 -19.703 -21.328 1 93.38 29 ARG B N 1
ATOM 3345 C CA . ARG B 1 29 ? 16.234 -20.625 -20.281 1 93.38 29 ARG B CA 1
ATOM 3346 C C . ARG B 1 29 ? 15.031 -21.25 -19.578 1 93.38 29 ARG B C 1
ATOM 3348 O O . ARG B 1 29 ? 14.984 -22.469 -19.391 1 93.38 29 ARG B O 1
ATOM 3355 N N . LEU B 1 30 ? 14.109 -20.453 -19.203 1 95.38 30 LEU B N 1
ATOM 3356 C CA . LEU B 1 30 ? 12.922 -20.953 -18.531 1 95.38 30 LEU B CA 1
ATOM 3357 C C . LEU B 1 30 ? 12.109 -21.859 -19.453 1 95.38 30 LEU B C 1
ATOM 3359 O O . LEU B 1 30 ? 11.57 -22.875 -19.016 1 95.38 30 LEU B O 1
ATOM 3363 N N . LYS B 1 31 ? 12.086 -21.484 -20.688 1 95.38 31 LYS B N 1
ATOM 3364 C CA . LYS B 1 31 ? 11.414 -22.312 -21.703 1 95.38 31 LYS B CA 1
ATOM 3365 C C . LYS B 1 31 ? 12.047 -23.703 -21.781 1 95.38 31 LYS B C 1
ATOM 3367 O O . LYS B 1 31 ? 11.344 -24.703 -21.844 1 95.38 31 LYS B O 1
ATOM 3372 N N . ALA B 1 32 ? 13.305 -23.688 -21.781 1 94.5 32 ALA B N 1
ATOM 3373 C CA . ALA B 1 32 ? 14.031 -24.953 -21.812 1 94.5 32 ALA B CA 1
ATOM 3374 C C . ALA B 1 32 ? 13.703 -25.812 -20.594 1 94.5 32 ALA B C 1
ATOM 3376 O O . ALA B 1 32 ? 13.469 -27.016 -20.719 1 94.5 32 ALA B O 1
ATOM 3377 N N . ASN B 1 33 ? 13.664 -25.156 -19.453 1 95 33 ASN B N 1
ATOM 3378 C CA . ASN B 1 33 ? 13.336 -25.891 -18.234 1 95 33 ASN B CA 1
ATOM 3379 C C . ASN B 1 33 ? 11.945 -26.516 -18.312 1 95 33 ASN B C 1
ATOM 3381 O O . ASN B 1 33 ? 11.766 -27.672 -17.938 1 95 33 ASN B O 1
ATOM 3385 N N . PHE B 1 34 ? 11 -25.766 -18.781 1 95.44 34 PHE B N 1
ATOM 3386 C CA . PHE B 1 34 ? 9.625 -26.234 -18.906 1 95.44 34 PHE B CA 1
ATOM 3387 C C . PHE B 1 34 ? 9.539 -27.375 -19.922 1 95.44 34 PHE B C 1
ATOM 3389 O O . PHE B 1 34 ? 8.883 -28.391 -19.672 1 95.44 34 PHE B O 1
ATOM 3396 N N . THR B 1 35 ? 10.273 -27.281 -20.984 1 94.19 35 THR B N 1
ATOM 3397 C CA . THR B 1 35 ? 10.219 -28.234 -22.094 1 94.19 35 THR B CA 1
ATOM 3398 C C . THR B 1 35 ? 10.867 -29.547 -21.688 1 94.19 35 THR B C 1
ATOM 3400 O O . THR B 1 35 ? 10.367 -30.625 -22.031 1 94.19 35 THR B O 1
ATOM 3403 N N . TYR B 1 36 ? 11.914 -29.422 -20.953 1 92.88 36 TYR B N 1
ATOM 3404 C CA . TYR B 1 36 ? 12.68 -30.625 -20.641 1 92.88 36 TYR B CA 1
ATOM 3405 C C . TYR B 1 36 ? 12.32 -31.156 -19.266 1 92.88 36 TYR B C 1
ATOM 3407 O O . TYR B 1 36 ? 12.945 -32.094 -18.766 1 92.88 36 TYR B O 1
ATOM 3415 N N . GLY B 1 37 ? 11.375 -30.531 -18.594 1 93 37 GLY B N 1
ATOM 3416 C CA . GLY B 1 37 ? 10.828 -31.047 -17.344 1 93 37 GLY B CA 1
ATOM 3417 C C . GLY B 1 37 ? 11.734 -30.812 -16.156 1 93 37 GLY B C 1
ATOM 3418 O O . GLY B 1 37 ? 11.836 -31.672 -15.273 1 93 37 GLY B O 1
ATOM 3419 N N . VAL B 1 38 ? 12.438 -29.719 -16.172 1 93.94 38 VAL B N 1
ATOM 3420 C CA . VAL B 1 38 ? 13.336 -29.375 -15.07 1 93.94 38 VAL B CA 1
ATOM 3421 C C . VAL B 1 38 ? 12.594 -28.547 -14.023 1 93.94 38 VAL B C 1
ATOM 3423 O O . VAL B 1 38 ? 11.984 -27.531 -14.359 1 93.94 38 VAL B O 1
ATOM 3426 N N . ASN B 1 39 ? 12.594 -29.047 -12.75 1 96.56 39 ASN B N 1
ATOM 3427 C CA . ASN B 1 39 ? 12.055 -28.219 -11.68 1 96.56 39 ASN B CA 1
ATOM 3428 C C . ASN B 1 39 ? 12.82 -26.906 -11.547 1 96.56 39 ASN B C 1
ATOM 3430 O O . ASN B 1 39 ? 14.055 -26.891 -11.617 1 96.56 39 ASN B O 1
ATOM 3434 N N . THR B 1 40 ? 12.086 -25.812 -11.438 1 96.75 40 THR B N 1
ATOM 3435 C CA . THR B 1 40 ? 12.695 -24.484 -11.422 1 96.75 40 THR B CA 1
ATOM 3436 C C . THR B 1 40 ? 12.25 -23.688 -10.203 1 96.75 40 THR B C 1
ATOM 3438 O O . THR B 1 40 ? 11.055 -23.641 -9.891 1 96.75 40 THR B O 1
ATOM 3441 N N . ILE B 1 41 ? 13.219 -23.156 -9.492 1 96.56 41 ILE B N 1
ATOM 3442 C CA . ILE B 1 41 ? 12.969 -22.234 -8.391 1 96.56 41 ILE B CA 1
ATOM 3443 C C . ILE B 1 41 ? 13.344 -20.812 -8.812 1 96.56 41 ILE B C 1
ATOM 3445 O O . ILE B 1 41 ? 14.523 -20.5 -8.984 1 96.56 41 ILE B O 1
ATOM 3449 N N . LEU B 1 42 ? 12.344 -20.016 -9.016 1 94.62 42 LEU B N 1
ATOM 3450 C CA . LEU B 1 42 ? 12.562 -18.641 -9.469 1 94.62 42 LEU B CA 1
ATOM 3451 C C . LEU B 1 42 ? 12.508 -17.672 -8.289 1 94.62 42 LEU B C 1
ATOM 3453 O O . LEU B 1 42 ? 11.484 -17.547 -7.625 1 94.62 42 LEU B O 1
ATOM 3457 N N . ILE B 1 43 ? 13.625 -17.016 -8.039 1 89.62 43 ILE B N 1
ATOM 3458 C CA . ILE B 1 43 ? 13.773 -16.141 -6.879 1 89.62 43 ILE B CA 1
ATOM 3459 C C . ILE B 1 43 ? 14.109 -14.719 -7.336 1 89.62 43 ILE B C 1
ATOM 3461 O O . ILE B 1 43 ? 15.07 -14.516 -8.078 1 89.62 43 ILE B O 1
ATOM 3465 N N . SER B 1 44 ? 13.289 -13.82 -6.906 1 87.62 44 SER B N 1
ATOM 3466 C CA . SER B 1 44 ? 13.555 -12.406 -7.168 1 87.62 44 SER B CA 1
ATOM 3467 C C . SER B 1 44 ? 12.766 -11.508 -6.23 1 87.62 44 SER B C 1
ATOM 3469 O O . SER B 1 44 ? 11.742 -11.93 -5.676 1 87.62 44 SER B O 1
ATOM 3471 N N . PRO B 1 45 ? 13.258 -10.266 -6.051 1 83.88 45 PRO B N 1
ATOM 3472 C CA . PRO B 1 45 ? 12.453 -9.312 -5.281 1 83.88 45 PRO B CA 1
ATOM 3473 C C . PRO B 1 45 ? 11.117 -8.992 -5.953 1 83.88 45 PRO B C 1
ATOM 3475 O O . PRO B 1 45 ? 10.906 -9.352 -7.117 1 83.88 45 PRO B O 1
ATOM 3478 N N . ARG B 1 46 ? 10.297 -8.352 -5.145 1 81.38 46 ARG B N 1
ATOM 3479 C CA . ARG B 1 46 ? 9.016 -7.918 -5.684 1 81.38 46 ARG B CA 1
ATOM 3480 C C . ARG B 1 46 ? 9.203 -6.883 -6.789 1 81.38 46 ARG B C 1
ATOM 3482 O O . ARG B 1 46 ? 10.156 -6.102 -6.754 1 81.38 46 ARG B O 1
ATOM 3489 N N . ARG B 1 47 ? 8.352 -6.973 -7.766 1 85 47 ARG B N 1
ATOM 3490 C CA . ARG B 1 47 ? 8.211 -5.953 -8.797 1 85 47 ARG B CA 1
ATOM 3491 C C . ARG B 1 47 ? 9.289 -6.102 -9.867 1 85 47 ARG B C 1
ATOM 3493 O O . ARG B 1 47 ? 9.57 -5.16 -10.609 1 85 47 ARG B O 1
ATOM 3500 N N . MET B 1 48 ? 9.875 -7.32 -9.969 1 88.19 48 MET B N 1
ATOM 3501 C CA . MET B 1 48 ? 10.938 -7.543 -10.945 1 88.19 48 MET B CA 1
ATOM 3502 C C . MET B 1 48 ? 10.383 -8.18 -12.211 1 88.19 48 MET B C 1
ATOM 3504 O O . MET B 1 48 ? 11.086 -8.289 -13.219 1 88.19 48 MET B O 1
ATOM 3508 N N . GLY B 1 49 ? 9.133 -8.672 -12.125 1 87 49 GLY B N 1
ATOM 3509 C CA . GLY B 1 49 ? 8.516 -9.195 -13.328 1 87 49 GLY B CA 1
ATOM 3510 C C . GLY B 1 49 ? 8.508 -10.711 -13.375 1 87 49 GLY B C 1
ATOM 3511 O O . GLY B 1 49 ? 8.375 -11.305 -14.453 1 87 49 GLY B O 1
ATOM 3512 N N . LYS B 1 50 ? 8.633 -11.375 -12.281 1 89.69 50 LYS B N 1
ATOM 3513 C CA . LYS B 1 50 ? 8.648 -12.836 -12.211 1 89.69 50 LYS B CA 1
ATOM 3514 C C . LYS B 1 50 ? 7.375 -13.422 -12.805 1 89.69 50 LYS B C 1
ATOM 3516 O O . LYS B 1 50 ? 7.438 -14.32 -13.656 1 89.69 50 LYS B O 1
ATOM 3521 N N . THR B 1 51 ? 6.266 -12.945 -12.312 1 88.25 51 THR B N 1
ATOM 3522 C CA . THR B 1 51 ? 4.977 -13.469 -12.742 1 88.25 51 THR B CA 1
ATOM 3523 C C . THR B 1 51 ? 4.785 -13.258 -14.242 1 88.25 51 THR B C 1
ATOM 3525 O O . THR B 1 51 ? 4.32 -14.164 -14.945 1 88.25 51 THR B O 1
ATOM 3528 N N . SER B 1 52 ? 5.25 -12.148 -14.734 1 86.94 52 SER B N 1
ATOM 3529 C CA . SER B 1 52 ? 5.137 -11.859 -16.156 1 86.94 52 SER B CA 1
ATOM 3530 C C . SER B 1 52 ? 6.008 -12.797 -16.984 1 86.94 52 SER B C 1
ATOM 3532 O O . SER B 1 52 ? 5.594 -13.25 -18.047 1 86.94 52 SER B O 1
ATOM 3534 N N . LEU B 1 53 ? 7.211 -13.047 -16.516 1 91.56 53 LEU B N 1
ATOM 3535 C CA . LEU B 1 53 ? 8.109 -13.953 -17.219 1 91.56 53 LEU B CA 1
ATOM 3536 C C . LEU B 1 53 ? 7.516 -15.352 -17.297 1 91.56 53 LEU B C 1
ATOM 3538 O O . LEU B 1 53 ? 7.488 -15.961 -18.375 1 91.56 53 LEU B O 1
ATOM 3542 N N . VAL B 1 54 ? 7.008 -15.82 -16.172 1 94 54 VAL B N 1
ATOM 3543 C CA . VAL B 1 54 ? 6.426 -17.156 -16.109 1 94 54 VAL B CA 1
ATOM 3544 C C . VAL B 1 54 ? 5.207 -17.219 -17.031 1 94 54 VAL B C 1
ATOM 3546 O O . VAL B 1 54 ? 5.051 -18.188 -17.781 1 94 54 VAL B O 1
ATOM 3549 N N . ASP B 1 55 ? 4.402 -16.219 -17.016 1 92.25 55 ASP B N 1
ATOM 3550 C CA . ASP B 1 55 ? 3.219 -16.172 -17.859 1 92.25 55 ASP B CA 1
ATOM 3551 C C . ASP B 1 55 ? 3.605 -16.219 -19.344 1 92.25 55 ASP B C 1
ATOM 3553 O O . ASP B 1 55 ? 2.99 -16.938 -20.125 1 92.25 55 ASP B O 1
ATOM 3557 N N . LYS B 1 56 ? 4.578 -15.484 -19.703 1 91.12 56 LYS B N 1
ATOM 3558 C CA . LYS B 1 56 ? 5.055 -15.469 -21.078 1 91.12 56 LYS B CA 1
ATOM 3559 C C . LYS B 1 56 ? 5.547 -16.844 -21.5 1 91.12 56 LYS B C 1
ATOM 3561 O O . LYS B 1 56 ? 5.164 -17.344 -22.562 1 91.12 56 LYS B O 1
ATOM 3566 N N . VAL B 1 57 ? 6.336 -17.406 -20.719 1 94.38 57 VAL B N 1
ATOM 3567 C CA . VAL B 1 57 ? 6.91 -18.719 -21.062 1 94.38 57 VAL B CA 1
ATOM 3568 C C . VAL B 1 57 ? 5.801 -19.766 -21.125 1 94.38 57 VAL B C 1
ATOM 3570 O O . VAL B 1 57 ? 5.805 -20.625 -22 1 94.38 57 VAL B O 1
ATOM 3573 N N . CYS B 1 58 ? 4.848 -19.672 -20.203 1 95.06 58 CYS B N 1
ATOM 3574 C CA . CYS B 1 58 ? 3.707 -20.578 -20.219 1 95.06 58 CYS B CA 1
ATOM 3575 C C . CYS B 1 58 ? 2.967 -20.484 -21.547 1 95.06 58 CYS B C 1
ATOM 3577 O O . CYS B 1 58 ? 2.625 -21.516 -22.141 1 95.06 58 CYS B O 1
ATOM 3579 N N . SER B 1 59 ? 2.803 -19.312 -22.047 1 92.94 59 SER B N 1
ATOM 3580 C CA . SER B 1 59 ? 2.092 -19.109 -23.312 1 92.94 59 SER B CA 1
ATOM 3581 C C . SER B 1 59 ? 2.887 -19.656 -24.484 1 92.94 59 SER B C 1
ATOM 3583 O O . SER B 1 59 ? 2.307 -20.094 -25.484 1 92.94 59 SER B O 1
ATOM 3585 N N . LEU B 1 60 ? 4.137 -19.688 -24.406 1 92.19 60 LEU B N 1
ATOM 3586 C CA . LEU B 1 60 ? 5.012 -20.125 -25.484 1 92.19 60 LEU B CA 1
ATOM 3587 C C . LEU B 1 60 ? 5.09 -21.656 -25.531 1 92.19 60 LEU B C 1
ATOM 3589 O O . LEU B 1 60 ? 5.266 -22.234 -26.609 1 92.19 60 LEU B O 1
ATOM 3593 N N . VAL B 1 61 ? 4.938 -22.266 -24.391 1 94.5 61 VAL B N 1
ATOM 3594 C CA . VAL B 1 61 ? 5.25 -23.688 -24.344 1 94.5 61 VAL B CA 1
ATOM 3595 C C . VAL B 1 61 ? 3.955 -24.5 -24.297 1 94.5 61 VAL B C 1
ATOM 3597 O O . VAL B 1 61 ? 3.953 -25.688 -24.609 1 94.5 61 VAL B O 1
ATOM 3600 N N . GLU B 1 62 ? 2.908 -23.859 -23.828 1 93.81 62 GLU B N 1
ATOM 3601 C CA . GLU B 1 62 ? 1.656 -24.594 -23.672 1 93.81 62 GLU B CA 1
ATOM 3602 C C . GLU B 1 62 ? 1.227 -25.25 -24.984 1 93.81 62 GLU B C 1
ATOM 3604 O O . GLU B 1 62 ? 1.24 -24.609 -26.031 1 93.81 62 GLU B O 1
ATOM 3609 N N . SER B 1 63 ? 0.921 -26.531 -24.984 1 92.94 63 SER B N 1
ATOM 3610 C CA . SER B 1 63 ? 0.51 -27.359 -26.109 1 92.94 63 SER B CA 1
ATOM 3611 C C . SER B 1 63 ? -0.201 -28.625 -25.641 1 92.94 63 SER B C 1
ATOM 3613 O O . SER B 1 63 ? -0.493 -28.766 -24.453 1 92.94 63 SER B O 1
ATOM 3615 N N . GLU B 1 64 ? -0.502 -29.453 -26.547 1 90.5 64 GLU B N 1
ATOM 3616 C CA . GLU B 1 64 ? -1.112 -30.734 -26.188 1 90.5 64 GLU B CA 1
ATOM 3617 C C . GLU B 1 64 ? -0.12 -31.641 -25.469 1 90.5 64 GLU B C 1
ATOM 3619 O O . GLU B 1 64 ? -0.511 -32.438 -24.625 1 90.5 64 GLU B O 1
ATOM 3624 N N . ASP B 1 65 ? 1.103 -31.406 -25.75 1 93.75 65 ASP B N 1
ATOM 3625 C CA . ASP B 1 65 ? 2.146 -32.25 -25.172 1 93.75 65 ASP B CA 1
ATOM 3626 C C . ASP B 1 65 ? 2.59 -31.688 -23.812 1 93.75 65 ASP B C 1
ATOM 3628 O O . ASP B 1 65 ? 3.131 -32.438 -22.984 1 93.75 65 ASP B O 1
ATOM 3632 N N . ILE B 1 66 ? 2.371 -30.344 -23.672 1 96.62 66 ILE B N 1
ATOM 3633 C CA . ILE B 1 66 ? 2.752 -29.703 -22.422 1 96.62 66 ILE B CA 1
ATOM 3634 C C . ILE B 1 66 ? 1.575 -28.906 -21.875 1 96.62 66 ILE B C 1
ATOM 3636 O O . ILE B 1 66 ? 1.166 -27.906 -22.484 1 96.62 66 ILE B O 1
ATOM 3640 N N . ARG B 1 67 ? 1.072 -29.328 -20.75 1 95.31 67 ARG B N 1
ATOM 3641 C CA . ARG B 1 67 ? -0.022 -28.641 -20.078 1 95.31 67 ARG B CA 1
ATOM 3642 C C . ARG B 1 67 ? 0.484 -27.844 -18.875 1 95.31 67 ARG B C 1
ATOM 3644 O O . ARG B 1 67 ? 1.403 -28.297 -18.188 1 95.31 67 ARG B O 1
ATOM 3651 N N . ILE B 1 68 ? -0.146 -26.688 -18.641 1 96.94 68 ILE B N 1
ATOM 3652 C CA . ILE B 1 68 ? 0.316 -25.812 -17.578 1 96.94 68 ILE B CA 1
ATOM 3653 C C . ILE B 1 68 ? -0.764 -25.703 -16.5 1 96.94 68 ILE B C 1
ATOM 3655 O O . ILE B 1 68 ? -1.907 -25.344 -16.797 1 96.94 68 ILE B O 1
ATOM 3659 N N . ALA B 1 69 ? -0.47 -26.047 -15.305 1 95.44 69 ALA B N 1
ATOM 3660 C CA . ALA B 1 69 ? -1.326 -25.797 -14.148 1 95.44 69 ALA B CA 1
ATOM 3661 C C . ALA B 1 69 ? -0.8 -24.625 -13.32 1 95.44 69 ALA B C 1
ATOM 3663 O O . ALA B 1 69 ? 0.331 -24.672 -12.828 1 95.44 69 ALA B O 1
ATOM 3664 N N . ARG B 1 70 ? -1.594 -23.656 -13.148 1 95 70 ARG B N 1
ATOM 3665 C CA . ARG B 1 70 ? -1.178 -22.469 -12.422 1 95 70 ARG B CA 1
ATOM 3666 C C . ARG B 1 70 ? -1.891 -22.359 -11.078 1 95 70 ARG B C 1
ATOM 3668 O O . ARG B 1 70 ? -3.113 -22.5 -11.008 1 95 70 ARG B O 1
ATOM 3675 N N . ILE B 1 71 ? -1.1 -22.141 -10.07 1 94.44 71 ILE B N 1
ATOM 3676 C CA . ILE B 1 71 ? -1.626 -22.016 -8.711 1 94.44 71 ILE B CA 1
ATOM 3677 C C . ILE B 1 71 ? -1.065 -20.75 -8.062 1 94.44 71 ILE B C 1
ATOM 3679 O O . ILE B 1 71 ? 0.13 -20.469 -8.172 1 94.44 71 ILE B O 1
ATOM 3683 N N . ASP B 1 72 ? -1.896 -19.938 -7.488 1 92.44 72 ASP B N 1
ATOM 3684 C CA . ASP B 1 72 ? -1.485 -18.859 -6.609 1 92.44 72 ASP B CA 1
ATOM 3685 C C . ASP B 1 72 ? -1.677 -19.234 -5.141 1 92.44 72 ASP B C 1
ATOM 3687 O O . ASP B 1 72 ? -2.809 -19.328 -4.66 1 92.44 72 ASP B O 1
ATOM 3691 N N . ALA B 1 73 ? -0.59 -19.375 -4.473 1 94.19 73 ALA B N 1
ATOM 3692 C CA . ALA B 1 73 ? -0.653 -19.859 -3.096 1 94.19 73 ALA B CA 1
ATOM 3693 C C . ALA B 1 73 ? -0.86 -18.703 -2.115 1 94.19 73 ALA B C 1
ATOM 3695 O O . ALA B 1 73 ? -1.006 -18.922 -0.911 1 94.19 73 ALA B O 1
ATOM 3696 N N . PHE B 1 74 ? -0.974 -17.516 -2.547 1 91 74 PHE B N 1
ATOM 3697 C CA . PHE B 1 74 ? -1.051 -16.359 -1.67 1 91 74 PHE B CA 1
ATOM 3698 C C . PHE B 1 74 ? -2.211 -16.484 -0.691 1 91 74 PHE B C 1
ATOM 3700 O O . PHE B 1 74 ? -2.07 -16.188 0.494 1 91 74 PHE B O 1
ATOM 3707 N N . GLY B 1 75 ? -3.332 -17 -1.188 1 90 75 GLY B N 1
ATOM 3708 C CA . GLY B 1 75 ? -4.535 -17.062 -0.376 1 90 75 GLY B CA 1
ATOM 3709 C C . GLY B 1 75 ? -4.582 -18.297 0.514 1 90 75 GLY B C 1
ATOM 3710 O O . GLY B 1 75 ? -5.461 -18.422 1.367 1 90 75 GLY B O 1
ATOM 3711 N N . CYS B 1 76 ? -3.65 -19.188 0.381 1 91.69 76 CYS B N 1
ATOM 3712 C CA . CYS B 1 76 ? -3.643 -20.422 1.151 1 91.69 76 CYS B CA 1
ATOM 3713 C C . CYS B 1 76 ? -3.066 -20.188 2.545 1 91.69 76 CYS B C 1
ATOM 3715 O O . CYS B 1 76 ? -2.047 -19.516 2.695 1 91.69 76 CYS B O 1
ATOM 3717 N N . ARG B 1 77 ? -3.807 -20.797 3.518 1 92.19 77 ARG B N 1
ATOM 3718 C CA . ARG B 1 77 ? -3.33 -20.656 4.891 1 92.19 77 ARG B CA 1
ATOM 3719 C C . ARG B 1 77 ? -3.207 -22.016 5.562 1 92.19 77 ARG B C 1
ATOM 3721 O O . ARG B 1 77 ? -2.828 -22.109 6.734 1 92.19 77 ARG B O 1
ATOM 3728 N N . SER B 1 78 ? -3.5 -23.062 4.84 1 89.31 78 SER B N 1
ATOM 3729 C CA . SER B 1 78 ? -3.434 -24.406 5.391 1 89.31 78 SER B CA 1
ATOM 3730 C C . SER B 1 78 ? -3.156 -25.438 4.301 1 89.31 78 SER B C 1
ATOM 3732 O O . SER B 1 78 ? -3.254 -25.141 3.111 1 89.31 78 SER B O 1
ATOM 3734 N N . GLU B 1 79 ? -2.789 -26.609 4.793 1 90.94 79 GLU B N 1
ATOM 3735 C CA . GLU B 1 79 ? -2.6 -27.734 3.885 1 90.94 79 GLU B CA 1
ATOM 3736 C C . GLU B 1 79 ? -3.852 -27.984 3.047 1 90.94 79 GLU B C 1
ATOM 3738 O O . GLU B 1 79 ? -3.764 -28.188 1.835 1 90.94 79 GLU B O 1
ATOM 3743 N N . ASN B 1 80 ? -4.93 -27.844 3.689 1 85.06 80 ASN B N 1
ATOM 3744 C CA . ASN B 1 80 ? -6.191 -28.094 3 1 85.06 80 ASN B CA 1
ATOM 3745 C C . ASN B 1 80 ? -6.449 -27.062 1.909 1 85.06 80 ASN B C 1
ATOM 3747 O O . ASN B 1 80 ? -6.879 -27.406 0.808 1 85.06 80 ASN B O 1
ATOM 3751 N N . ASP B 1 81 ? -6.195 -25.812 2.201 1 86.56 81 ASP B N 1
ATOM 3752 C CA . ASP B 1 81 ? -6.344 -24.766 1.207 1 86.56 81 ASP B CA 1
ATOM 3753 C C . ASP B 1 81 ? -5.48 -25.031 -0.022 1 86.56 81 ASP B C 1
ATOM 3755 O O . ASP B 1 81 ? -5.945 -24.891 -1.156 1 86.56 81 ASP B O 1
ATOM 3759 N N . PHE B 1 82 ? -4.281 -25.453 0.24 1 92.44 82 PHE B N 1
ATOM 3760 C CA . PHE B 1 82 ? -3.311 -25.672 -0.824 1 92.44 82 PHE B CA 1
ATOM 3761 C C . PHE B 1 82 ? -3.713 -26.859 -1.691 1 92.44 82 PHE B C 1
ATOM 3763 O O . PHE B 1 82 ? -3.688 -26.766 -2.92 1 92.44 82 PHE B O 1
ATOM 3770 N N . ILE B 1 83 ? -4.098 -27.891 -1.007 1 90.38 83 ILE B N 1
ATOM 3771 C CA . ILE B 1 83 ? -4.414 -29.125 -1.726 1 90.38 83 ILE B CA 1
ATOM 3772 C C . ILE B 1 83 ? -5.648 -28.906 -2.6 1 90.38 83 ILE B C 1
ATOM 3774 O O . ILE B 1 83 ? -5.727 -29.422 -3.717 1 90.38 83 ILE B O 1
ATOM 3778 N N . ASN B 1 84 ? -6.57 -28.156 -2.158 1 84.75 84 ASN B N 1
ATOM 3779 C CA . ASN B 1 84 ? -7.746 -27.828 -2.959 1 84.75 84 ASN B CA 1
ATOM 3780 C C . ASN B 1 84 ? -7.383 -26.984 -4.176 1 84.75 84 ASN B C 1
ATOM 3782 O O . ASN B 1 84 ? -7.855 -27.234 -5.281 1 84.75 84 ASN B O 1
ATOM 3786 N N . ALA B 1 85 ? -6.578 -26.016 -3.916 1 89.06 85 ALA B N 1
ATOM 3787 C CA . ALA B 1 85 ? -6.125 -25.172 -5.016 1 89.06 85 ALA B CA 1
ATOM 3788 C C . ALA B 1 85 ? -5.316 -25.969 -6.031 1 89.06 85 ALA B C 1
ATOM 3790 O O . ALA B 1 85 ? -5.469 -25.781 -7.242 1 89.06 85 ALA B O 1
ATOM 3791 N N . PHE B 1 86 ? -4.504 -26.859 -5.508 1 92.69 86 PHE B N 1
ATOM 3792 C CA . PHE B 1 86 ? -3.648 -27.703 -6.32 1 92.69 86 PHE B CA 1
ATOM 3793 C C . PHE B 1 86 ? -4.484 -28.625 -7.211 1 92.69 86 PHE B C 1
ATOM 3795 O O . PHE B 1 86 ? -4.285 -28.672 -8.43 1 92.69 86 PHE B O 1
ATOM 3802 N N . ALA B 1 87 ? -5.406 -29.25 -6.602 1 86 87 ALA B N 1
ATOM 3803 C CA . ALA B 1 87 ? -6.27 -30.172 -7.336 1 86 87 ALA B CA 1
ATOM 3804 C C . ALA B 1 87 ? -7.059 -29.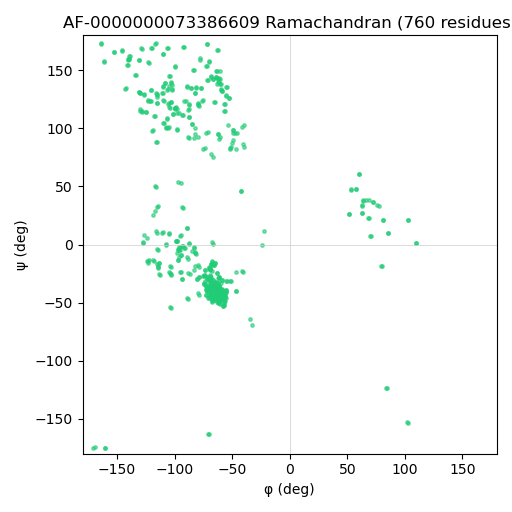453 -8.422 1 86 87 ALA B C 1
ATOM 3806 O O . ALA B 1 87 ? -7.137 -29.906 -9.555 1 86 87 ALA B O 1
ATOM 3807 N N . THR B 1 88 ? -7.586 -28.328 -8.078 1 83.62 88 THR B N 1
ATOM 3808 C CA . THR B 1 88 ? -8.383 -27.547 -9.008 1 83.62 88 THR B CA 1
ATOM 3809 C C . THR B 1 88 ? -7.543 -27.125 -10.211 1 83.62 88 THR B C 1
ATOM 3811 O O . THR B 1 88 ? -7.98 -27.25 -11.359 1 83.62 88 THR B O 1
ATOM 3814 N N . ALA B 1 89 ? -6.367 -26.641 -9.945 1 89.62 89 ALA B N 1
ATOM 3815 C CA . ALA B 1 89 ? -5.496 -26.156 -11.008 1 89.62 89 ALA B CA 1
ATOM 3816 C C . ALA B 1 89 ? -5.086 -27.281 -11.953 1 89.62 89 ALA B C 1
ATOM 3818 O O . ALA B 1 89 ? -5.07 -27.109 -13.172 1 89.62 89 ALA B O 1
ATOM 3819 N N . VAL B 1 90 ? -4.793 -28.406 -11.406 1 89.62 90 VAL B N 1
ATOM 3820 C CA . VAL B 1 90 ? -4.316 -29.547 -12.188 1 89.62 90 VAL B CA 1
ATOM 3821 C C . VAL B 1 90 ? -5.445 -30.062 -13.07 1 89.62 90 VAL B C 1
ATOM 3823 O O . VAL B 1 90 ? -5.238 -30.328 -14.258 1 89.62 90 VAL B O 1
ATOM 3826 N N . VAL B 1 91 ? -6.562 -30.156 -12.492 1 81.5 91 VAL B N 1
ATOM 3827 C CA . VAL B 1 91 ? -7.699 -30.672 -13.242 1 81.5 91 VAL B CA 1
ATOM 3828 C C . VAL B 1 91 ? -8.086 -29.688 -14.344 1 81.5 91 VAL B C 1
ATOM 3830 O O . VAL B 1 91 ? -8.359 -30.109 -15.477 1 81.5 91 VAL B O 1
ATOM 3833 N N . ARG B 1 92 ? -8.023 -28.453 -14.062 1 81.94 92 ARG B N 1
ATOM 3834 C CA . ARG B 1 92 ? -8.375 -27.438 -15.039 1 81.94 92 ARG B CA 1
ATOM 3835 C C . ARG B 1 92 ? -7.375 -27.406 -16.188 1 81.94 92 ARG B C 1
ATOM 3837 O O . ARG B 1 92 ? -7.742 -27.125 -17.328 1 81.94 92 ARG B O 1
ATOM 3844 N N . ALA B 1 93 ? -6.18 -27.609 -15.898 1 86.44 93 ALA B N 1
ATOM 3845 C CA . ALA B 1 93 ? -5.109 -27.562 -16.891 1 86.44 93 ALA B CA 1
ATOM 3846 C C . ALA B 1 93 ? -5.219 -28.703 -17.891 1 86.44 93 ALA B C 1
ATOM 3848 O O . ALA B 1 93 ? -4.695 -28.625 -19 1 86.44 93 ALA B O 1
ATOM 3849 N N . THR B 1 94 ? -5.848 -29.797 -17.609 1 79.94 94 THR B N 1
ATOM 3850 C CA . THR B 1 94 ? -5.781 -31.016 -18.406 1 79.94 94 THR B CA 1
ATOM 3851 C C . THR B 1 94 ? -7.137 -31.328 -19.031 1 79.94 94 THR B C 1
ATOM 3853 O O . THR B 1 94 ? -7.285 -32.312 -19.75 1 79.94 94 THR B O 1
ATOM 3856 N N . SER B 1 95 ? -8.078 -30.516 -18.656 1 70.19 95 SER B N 1
ATOM 3857 C CA . SER B 1 95 ? -9.391 -30.797 -19.219 1 70.19 95 SER B CA 1
ATOM 3858 C C . SER B 1 95 ? -10.023 -29.547 -19.828 1 70.19 95 SER B C 1
ATOM 3860 O O . SER B 1 95 ? -9.992 -28.484 -19.219 1 70.19 95 SER B O 1
ATOM 3862 N N . SER B 1 96 ? -10.258 -29.547 -21.188 1 62.66 96 SER B N 1
ATOM 3863 C CA . SER B 1 96 ? -10.891 -28.406 -21.844 1 62.66 96 SER B CA 1
ATOM 3864 C C . SER B 1 96 ? -12.383 -28.359 -21.531 1 62.66 96 SER B C 1
ATOM 3866 O O . SER B 1 96 ? -12.984 -27.281 -21.547 1 62.66 96 SER B O 1
ATOM 3868 N N . LYS B 1 97 ? -13.062 -29.547 -21.375 1 62.06 97 LYS B N 1
ATOM 3869 C CA . LYS B 1 97 ? -14.508 -29.594 -21.188 1 62.06 97 LYS B CA 1
ATOM 3870 C C . LYS B 1 97 ? -14.867 -30.031 -19.766 1 62.06 97 LYS B C 1
ATOM 3872 O O . LYS B 1 97 ? -14.164 -30.875 -19.188 1 62.06 97 LYS B O 1
ATOM 3877 N N . TRP B 1 98 ? -15.766 -29.359 -19.219 1 58.28 98 TRP B N 1
ATOM 3878 C CA . TRP B 1 98 ? -16.25 -29.625 -17.875 1 58.28 98 TRP B CA 1
ATOM 3879 C C . TRP B 1 98 ? -16.516 -31.109 -17.656 1 58.28 98 TRP B C 1
ATOM 3881 O O . TRP B 1 98 ? -16.219 -31.656 -16.594 1 58.28 98 TRP B O 1
ATOM 3891 N N . GLU B 1 99 ? -17.047 -31.75 -18.609 1 57.56 99 GLU B N 1
ATOM 3892 C CA . GLU B 1 99 ? -17.375 -33.188 -18.516 1 57.56 99 GLU B CA 1
ATOM 3893 C C . GLU B 1 99 ? -16.109 -34.031 -18.328 1 57.56 99 GLU B C 1
ATOM 3895 O O . GLU B 1 99 ? -16.109 -34.969 -17.531 1 57.56 99 GLU B O 1
ATOM 3900 N N . GLU B 1 100 ? -15.141 -33.625 -18.984 1 62.16 100 GLU B N 1
ATOM 3901 C CA . GLU B 1 100 ? -13.875 -34.344 -18.875 1 62.16 100 GLU B CA 1
ATOM 3902 C C . GLU B 1 100 ? -13.219 -34.125 -17.516 1 62.16 100 GLU B C 1
ATOM 3904 O O . GLU B 1 100 ? -12.594 -35.031 -16.953 1 62.16 100 GLU B O 1
ATOM 3909 N N . TRP B 1 101 ? -13.492 -32.969 -16.969 1 61.66 101 TRP B N 1
ATOM 3910 C CA . TRP B 1 101 ? -12.984 -32.688 -15.633 1 61.66 101 TRP B CA 1
ATOM 3911 C C . TRP B 1 101 ? -13.586 -33.594 -14.594 1 61.66 101 TRP B C 1
ATOM 3913 O O . TRP B 1 101 ? -12.875 -34.156 -13.75 1 61.66 101 TRP B O 1
ATOM 3923 N N . MET B 1 102 ? -14.891 -33.688 -14.773 1 60.53 102 MET B N 1
ATOM 3924 C CA . MET B 1 102 ? -15.633 -34.531 -13.852 1 60.53 102 MET B CA 1
ATOM 3925 C C . MET B 1 102 ? -15.203 -36 -13.992 1 60.53 102 MET B C 1
ATOM 3927 O O . MET B 1 102 ? -15.086 -36.719 -13 1 60.53 102 MET B O 1
ATOM 3931 N N . GLU B 1 103 ? -15.008 -36.375 -15.164 1 63.44 103 GLU B N 1
ATOM 3932 C CA . GLU B 1 103 ? -14.586 -37.75 -15.398 1 63.44 103 GLU B CA 1
ATOM 3933 C C . GLU B 1 103 ? -13.195 -38 -14.836 1 63.44 103 GLU B C 1
ATOM 3935 O O . GLU B 1 103 ? -12.953 -39.031 -14.188 1 63.44 103 GLU B O 1
ATOM 3940 N N . ASN B 1 104 ? -12.359 -37.062 -15.016 1 63.66 104 ASN B N 1
ATOM 3941 C CA . ASN B 1 104 ? -11 -37.188 -14.492 1 63.66 104 ASN B CA 1
ATOM 3942 C C . ASN B 1 104 ? -10.984 -37.188 -12.969 1 63.66 104 ASN B C 1
ATOM 3944 O O . ASN B 1 104 ? -10.258 -37.969 -12.344 1 63.66 104 ASN B O 1
ATOM 3948 N N . ALA B 1 105 ? -11.734 -36.25 -12.469 1 62.03 105 ALA B N 1
ATOM 3949 C CA . ALA B 1 105 ? -11.82 -36.188 -11.016 1 62.03 105 ALA B CA 1
ATOM 3950 C C . ALA B 1 105 ? -12.375 -37.469 -10.438 1 62.03 105 ALA B C 1
ATOM 3952 O O . ALA B 1 105 ? -11.883 -37.969 -9.414 1 62.03 105 ALA B O 1
ATOM 3953 N N . LYS B 1 106 ? -13.344 -37.969 -11.117 1 62.5 106 LYS B N 1
ATOM 3954 C CA . LYS B 1 106 ? -13.961 -39.219 -10.648 1 62.5 106 LYS B CA 1
ATOM 3955 C C . LYS B 1 106 ? -12.992 -40.375 -10.773 1 62.5 106 LYS B C 1
ATOM 3957 O O . LYS B 1 106 ? -12.93 -41.25 -9.883 1 62.5 106 LYS B O 1
ATOM 3962 N N . VAL B 1 107 ? -12.367 -40.344 -11.836 1 63.22 107 VAL B N 1
ATOM 3963 C CA . VAL B 1 107 ? -11.484 -41.469 -12.117 1 63.22 107 VAL B CA 1
ATOM 3964 C C . VAL B 1 107 ? -10.266 -41.438 -11.195 1 63.22 107 VAL B C 1
ATOM 3966 O O . VAL B 1 107 ? -9.836 -42.469 -10.68 1 63.22 107 VAL B O 1
ATOM 3969 N N . PHE B 1 108 ? -9.859 -40.156 -10.984 1 61.59 108 PHE B N 1
ATOM 3970 C CA . PHE B 1 108 ? -8.57 -40.094 -10.297 1 61.59 108 PHE B CA 1
ATOM 3971 C C . PHE B 1 108 ? -8.766 -39.75 -8.82 1 61.59 108 PHE B C 1
ATOM 3973 O O . PHE B 1 108 ? -7.898 -40.031 -7.996 1 61.59 108 PHE B O 1
ATOM 3980 N N . LEU B 1 109 ? -9.938 -39.062 -8.602 1 60.47 109 LEU B N 1
ATOM 3981 C CA . LEU B 1 109 ? -10.18 -38.656 -7.223 1 60.47 109 LEU B CA 1
ATOM 3982 C C . LEU B 1 109 ? -11.406 -39.375 -6.652 1 60.47 109 LEU B C 1
ATOM 3984 O O . LEU B 1 109 ? -12.242 -38.75 -5.992 1 60.47 109 LEU B O 1
ATOM 3988 N N . SER B 1 110 ? -11.641 -40.562 -7.047 1 55.59 110 SER B N 1
ATOM 3989 C CA . SER B 1 110 ? -12.844 -41.281 -6.648 1 55.59 110 SER B CA 1
ATOM 3990 C C . SER B 1 110 ? -13.164 -41.031 -5.176 1 55.59 110 SER B C 1
ATOM 3992 O O . SER B 1 110 ? -14.328 -41.094 -4.773 1 55.59 110 SER B O 1
ATOM 3994 N N . ARG B 1 111 ? -12.18 -40.688 -4.508 1 53.31 111 ARG B N 1
ATOM 3995 C CA . ARG B 1 111 ? -12.406 -40.531 -3.076 1 53.31 111 ARG B CA 1
ATOM 3996 C C . ARG B 1 111 ? -12.781 -39.125 -2.727 1 53.31 111 ARG B C 1
ATOM 3998 O O . ARG B 1 111 ? -13.016 -38.781 -1.558 1 53.31 111 ARG B O 1
ATOM 4005 N N . PHE B 1 112 ? -12.781 -38.281 -3.746 1 52.78 112 PHE B N 1
ATOM 4006 C CA . PHE B 1 112 ? -13.031 -36.875 -3.422 1 52.78 112 PHE B CA 1
ATOM 4007 C C . PHE B 1 112 ? -14.422 -36.469 -3.889 1 52.78 112 PHE B C 1
ATOM 4009 O O . PHE B 1 112 ? -14.828 -36.781 -5.004 1 52.78 112 PHE B O 1
ATOM 4016 N N . VAL B 1 113 ? -15.305 -36.438 -2.959 1 52.38 113 VAL B N 1
ATOM 4017 C CA . VAL B 1 113 ? -16.609 -35.875 -3.338 1 52.38 113 VAL B CA 1
ATOM 4018 C C . VAL B 1 113 ? -16.453 -34.406 -3.744 1 52.38 113 VAL B C 1
ATOM 4020 O O . VAL B 1 113 ? -16.109 -33.562 -2.916 1 52.38 113 VAL B O 1
ATOM 4023 N N . PRO B 1 114 ? -16.312 -34.156 -5.023 1 53.03 114 PRO B N 1
ATOM 4024 C CA . PRO B 1 114 ? -16.141 -32.781 -5.5 1 53.03 114 PRO B CA 1
ATOM 4025 C C . PRO B 1 114 ? -17.328 -31.875 -5.156 1 53.03 114 PRO B C 1
ATOM 4027 O O . PRO B 1 114 ? -18.484 -32.25 -5.406 1 53.03 114 PRO B O 1
ATOM 4030 N N . LYS B 1 115 ? -17.297 -31.219 -4.113 1 57.78 115 LYS B N 1
ATOM 4031 C CA . LYS B 1 115 ? -18.281 -30.156 -4.062 1 57.78 115 LYS B CA 1
ATOM 4032 C C . LYS B 1 115 ? -17.906 -29 -4.984 1 57.78 115 LYS B C 1
ATOM 4034 O O . LYS B 1 115 ? -16.859 -28.359 -4.785 1 57.78 115 LYS B O 1
ATOM 4039 N N . ILE B 1 116 ? -18.5 -29.094 -6.129 1 54.19 116 ILE B N 1
ATOM 4040 C CA . ILE B 1 116 ? -18.172 -28.109 -7.164 1 54.19 116 ILE B CA 1
ATOM 4041 C C . ILE B 1 116 ? -19.016 -26.859 -6.98 1 54.19 116 ILE B C 1
ATOM 4043 O O . ILE B 1 116 ? -20.234 -26.938 -6.898 1 54.19 116 ILE B O 1
ATOM 4047 N N . SER B 1 117 ? -18.438 -25.859 -6.48 1 55.94 117 SER B N 1
ATOM 4048 C CA . SER B 1 117 ? -19.141 -24.578 -6.52 1 55.94 117 SER B CA 1
ATOM 4049 C C . SER B 1 117 ? -18.859 -23.844 -7.828 1 55.94 117 SER B C 1
ATOM 4051 O O . SER B 1 117 ? -17.703 -23.656 -8.211 1 55.94 117 SER B O 1
ATOM 4053 N N . ILE B 1 118 ? -19.906 -23.781 -8.672 1 52.06 118 ILE B N 1
ATOM 4054 C CA . ILE B 1 118 ? -19.781 -23.141 -9.969 1 52.06 118 ILE B CA 1
ATOM 4055 C C . ILE B 1 118 ? -20.203 -21.672 -9.867 1 52.06 118 ILE B C 1
ATOM 4057 O O . ILE B 1 118 ? -21.297 -21.375 -9.367 1 52.06 118 ILE B O 1
ATOM 4061 N N . GLY B 1 119 ? -19.328 -20.812 -9.992 1 53.44 119 GLY B N 1
ATOM 4062 C CA . GLY B 1 119 ? -19.672 -19.391 -10.047 1 53.44 119 GLY B CA 1
ATOM 4063 C C . GLY B 1 119 ? -20.375 -19 -11.328 1 53.44 119 GLY B C 1
ATOM 4064 O O . GLY B 1 119 ? -20.984 -19.844 -11.992 1 53.44 119 GLY B O 1
ATOM 4065 N N . GLN B 1 120 ? -20.484 -17.781 -11.727 1 51.75 120 GLN B N 1
ATOM 4066 C CA . GLN B 1 120 ? -21.25 -17.234 -12.844 1 51.75 120 GLN B CA 1
ATOM 4067 C C . GLN B 1 120 ? -20.75 -17.797 -14.172 1 51.75 120 GLN B C 1
ATOM 4069 O O . GLN B 1 120 ? -21.547 -18.094 -15.062 1 51.75 120 GLN B O 1
ATOM 4074 N N . ASP B 1 121 ? -19.422 -17.875 -14.297 1 50.34 121 ASP B N 1
ATOM 4075 C CA . ASP B 1 121 ? -18.859 -18.5 -15.492 1 50.34 121 ASP B CA 1
ATOM 4076 C C . ASP B 1 121 ? -18.312 -19.891 -15.18 1 50.34 121 ASP B C 1
ATOM 4078 O O . ASP B 1 121 ? -17.297 -20.031 -14.492 1 50.34 121 ASP B O 1
ATOM 4082 N N . PRO B 1 122 ? -19.047 -20.844 -15.508 1 50.94 122 PRO B N 1
ATOM 4083 C CA . PRO B 1 122 ? -18.703 -22.234 -15.172 1 50.94 122 PRO B CA 1
ATOM 4084 C C . PRO B 1 122 ? -17.281 -22.609 -15.602 1 50.94 122 PRO B C 1
ATOM 4086 O O . PRO B 1 122 ? -16.672 -23.484 -14.992 1 50.94 122 PRO B O 1
ATOM 4089 N N . LEU B 1 123 ? -16.875 -22.016 -16.625 1 49.44 123 LEU B N 1
ATOM 4090 C CA . LEU B 1 123 ? -15.57 -22.375 -17.141 1 49.44 123 LEU B CA 1
ATOM 4091 C C . LEU B 1 123 ? -14.461 -21.797 -16.281 1 49.44 123 LEU B C 1
ATOM 4093 O O . LEU B 1 123 ? -13.375 -22.375 -16.188 1 49.44 123 LEU B O 1
ATOM 4097 N N . THR B 1 124 ? -14.867 -20.75 -15.703 1 51.81 124 THR B N 1
ATOM 4098 C CA . THR B 1 124 ? -13.805 -20.016 -15.031 1 51.81 124 THR B CA 1
ATOM 4099 C C . THR B 1 124 ? -14.023 -20.016 -13.523 1 51.81 124 THR B C 1
ATOM 4101 O O . THR B 1 124 ? -13.07 -19.906 -12.75 1 51.81 124 THR B O 1
ATOM 4104 N N . ASP B 1 125 ? -15.266 -20.281 -13.172 1 55.25 125 ASP B N 1
ATOM 4105 C CA . ASP B 1 125 ? -15.602 -20.016 -11.781 1 55.25 125 ASP B CA 1
ATOM 4106 C C . ASP B 1 125 ? -15.984 -21.297 -11.055 1 55.25 125 ASP B C 1
ATOM 4108 O O . ASP B 1 125 ? -17.141 -21.484 -10.672 1 55.25 125 ASP B O 1
ATOM 4112 N N . PHE B 1 126 ? -15.172 -22.328 -11.18 1 53.62 126 PHE B N 1
ATOM 4113 C CA . PHE B 1 126 ? -15.5 -23.516 -10.398 1 53.62 126 PHE B CA 1
ATOM 4114 C C . PHE B 1 126 ? -14.414 -23.797 -9.367 1 53.62 126 PHE B C 1
ATOM 4116 O O . PHE B 1 126 ? -13.242 -23.484 -9.586 1 53.62 126 PHE B O 1
ATOM 4123 N N . SER B 1 127 ? -14.859 -23.984 -8.164 1 58.78 127 SER B N 1
ATOM 4124 C CA . SER B 1 127 ? -13.938 -24.422 -7.109 1 58.78 127 SER B CA 1
ATOM 4125 C C . SER B 1 127 ? -14.297 -25.812 -6.605 1 58.78 127 SER B C 1
ATOM 4127 O O . SER B 1 127 ? -15.461 -26.203 -6.617 1 58.78 127 SER B O 1
ATOM 4129 N N . LEU B 1 128 ? -13.336 -26.734 -6.598 1 56.28 128 LEU B N 1
ATOM 4130 C CA . LEU B 1 128 ? -13.484 -28.078 -6.055 1 56.28 128 LEU B CA 1
ATOM 4131 C C . LEU B 1 128 ? -13.289 -28.078 -4.539 1 56.28 128 LEU B C 1
ATOM 4133 O O . LEU B 1 128 ? -12.312 -27.516 -4.035 1 56.28 128 LEU B O 1
ATOM 4137 N N . ALA B 1 129 ? -14.414 -28 -3.898 1 57.06 129 ALA B N 1
ATOM 4138 C CA . ALA B 1 129 ? -14.227 -28.25 -2.473 1 57.06 129 ALA B CA 1
ATOM 4139 C C . ALA B 1 129 ? -14.117 -29.75 -2.188 1 57.06 129 ALA B C 1
ATOM 4141 O O . ALA B 1 129 ? -15.039 -30.516 -2.479 1 57.06 129 ALA B O 1
ATOM 4142 N N . LEU B 1 130 ? -12.961 -30.281 -2.17 1 53.12 130 LEU B N 1
ATOM 4143 C CA . LEU B 1 130 ? -12.734 -31.688 -1.818 1 53.12 130 LEU B CA 1
ATOM 4144 C C . LEU B 1 130 ? -13.07 -31.938 -0.353 1 53.12 130 LEU B C 1
ATOM 4146 O O . LEU B 1 130 ? -12.508 -31.297 0.538 1 53.12 130 LEU B O 1
ATOM 4150 N N . GLU B 1 131 ? -14.438 -31.984 -0.095 1 50.53 131 GLU B N 1
ATOM 4151 C CA . GLU B 1 131 ? -14.703 -32.406 1.275 1 50.53 131 GLU B CA 1
ATOM 4152 C C . GLU B 1 131 ? -13.969 -33.688 1.611 1 50.53 131 GLU B C 1
ATOM 4154 O O . GLU B 1 131 ? -14.133 -34.719 0.931 1 50.53 131 GLU B O 1
ATOM 4159 N N . TYR B 1 132 ? -12.859 -33.438 1.914 1 46.69 132 TYR B N 1
ATOM 4160 C CA . TYR B 1 132 ? -11.984 -34.531 2.324 1 46.69 132 TYR B CA 1
ATOM 4161 C C . TYR B 1 132 ? -12.641 -35.406 3.402 1 46.69 132 TYR B C 1
ATOM 4163 O O . TYR B 1 132 ? -13.062 -34.875 4.441 1 46.69 132 TYR B O 1
ATOM 4171 N N . ASN B 1 133 ? -13.328 -36.312 3.107 1 43.91 133 ASN B N 1
ATOM 4172 C CA . ASN B 1 133 ? -13.359 -37.219 4.246 1 43.91 133 ASN B CA 1
ATOM 4173 C C . ASN B 1 133 ? -11.969 -37.469 4.82 1 43.91 133 ASN B C 1
ATOM 4175 O O . ASN B 1 133 ? -11.031 -37.75 4.082 1 43.91 133 ASN B O 1
ATOM 4179 N N . ALA B 1 134 ? -11.648 -36.781 5.781 1 45 134 ALA B N 1
ATOM 4180 C CA . ALA B 1 134 ? -10.414 -36.844 6.57 1 45 134 ALA B CA 1
ATOM 4181 C C . ALA B 1 134 ? -9.742 -38.219 6.434 1 45 134 ALA B C 1
ATOM 4183 O O . ALA B 1 134 ? -8.891 -38.562 7.246 1 45 134 ALA B O 1
ATOM 4184 N N . GLY B 1 135 ? -10.039 -38.969 5.691 1 46.88 135 GLY B N 1
ATOM 4185 C CA . GLY B 1 135 ? -9.117 -40.094 5.793 1 46.88 135 GLY B CA 1
ATOM 4186 C C . GLY B 1 135 ? -7.684 -39.719 5.457 1 46.88 135 GLY B C 1
ATOM 4187 O O . GLY B 1 135 ? -7.445 -38.688 4.836 1 46.88 135 GLY B O 1
ATOM 4188 N N . ASN B 1 136 ? -6.582 -40.219 6.227 1 54 136 ASN B N 1
ATOM 4189 C CA . ASN B 1 136 ? -5.18 -40 6.555 1 54 136 ASN B CA 1
ATOM 4190 C C . ASN B 1 136 ? -4.34 -39.75 5.301 1 54 136 ASN B C 1
ATOM 4192 O O . ASN B 1 136 ? -3.352 -39.031 5.332 1 54 136 ASN B O 1
ATOM 4196 N N . ASN B 1 137 ? -4.77 -40.219 4.008 1 63.44 137 ASN B N 1
ATOM 4197 C CA . ASN B 1 137 ? -3.811 -40.156 2.91 1 63.44 137 ASN B CA 1
ATOM 4198 C C . ASN B 1 137 ? -4.309 -39.25 1.778 1 63.44 137 ASN B C 1
ATOM 4200 O O . ASN B 1 137 ? -3.838 -39.375 0.646 1 63.44 137 ASN B O 1
ATOM 4204 N N . THR B 1 138 ? -5.148 -38.312 2.033 1 76.88 138 THR B N 1
ATOM 4205 C CA . THR B 1 138 ? -5.801 -37.5 1.017 1 76.88 138 THR B CA 1
ATOM 4206 C C . THR B 1 138 ? -4.816 -36.5 0.406 1 76.88 138 THR B C 1
ATOM 4208 O O . THR B 1 138 ? -4.797 -36.312 -0.811 1 76.88 138 THR B O 1
ATOM 4211 N N . THR B 1 139 ? -3.902 -36.062 1.12 1 86.5 139 THR B N 1
ATOM 4212 C CA . THR B 1 139 ? -2.943 -35.094 0.639 1 86.5 139 THR B CA 1
ATOM 4213 C C . THR B 1 139 ? -1.999 -35.719 -0.388 1 86.5 139 THR B C 1
ATOM 4215 O O . THR B 1 139 ? -1.827 -35.156 -1.484 1 86.5 139 THR B O 1
ATOM 4218 N N . GLU B 1 140 ? -1.538 -36.875 -0.104 1 88.06 140 GLU B N 1
ATOM 4219 C CA . GLU B 1 140 ? -0.585 -37.531 -0.989 1 88.06 140 GLU B CA 1
ATOM 4220 C C . GLU B 1 140 ? -1.246 -37.938 -2.301 1 88.06 140 GLU B C 1
ATOM 4222 O O . GLU B 1 140 ? -0.626 -37.875 -3.365 1 88.06 140 GLU B O 1
ATOM 4227 N N . GLU B 1 141 ? -2.424 -38.281 -2.176 1 84.44 141 GLU B N 1
ATOM 4228 C CA . GLU B 1 141 ? -3.154 -38.688 -3.373 1 84.44 141 GLU B CA 1
ATOM 4229 C C . GLU B 1 141 ? -3.354 -37.531 -4.324 1 84.44 141 GLU B C 1
ATOM 4231 O O . GLU B 1 141 ? -3.188 -37.656 -5.539 1 84.44 141 GLU B O 1
ATOM 4236 N N . VAL B 1 142 ? -3.709 -36.469 -3.742 1 87.38 142 VAL B N 1
ATOM 4237 C CA . VAL B 1 142 ? -3.92 -35.281 -4.551 1 87.38 142 VAL B CA 1
ATOM 4238 C C . VAL B 1 142 ? -2.602 -34.844 -5.184 1 87.38 142 VAL B C 1
ATOM 4240 O O . VAL B 1 142 ? -2.566 -34.438 -6.352 1 87.38 142 VAL B O 1
ATOM 4243 N N . LEU B 1 143 ? -1.547 -34.969 -4.461 1 93 143 LEU B N 1
ATOM 4244 C CA . LEU B 1 143 ? -0.237 -34.531 -4.941 1 93 143 LEU B CA 1
ATOM 4245 C C . LEU B 1 143 ? 0.248 -35.438 -6.074 1 93 143 LEU B C 1
ATOM 4247 O O . LEU B 1 143 ? 1.069 -35 -6.895 1 93 143 LEU B O 1
ATOM 4251 N N . ARG B 1 144 ? -0.301 -36.656 -6.195 1 91.69 144 ARG B N 1
ATOM 4252 C CA . ARG B 1 144 ? 0.09 -37.594 -7.234 1 91.69 144 ARG B CA 1
ATOM 4253 C C . ARG B 1 144 ? -0.746 -37.406 -8.5 1 91.69 144 ARG B C 1
ATOM 4255 O O . ARG B 1 144 ? -0.394 -37.906 -9.562 1 91.69 144 ARG B O 1
ATOM 4262 N N . LEU B 1 145 ? -1.74 -36.656 -8.367 1 88.5 145 LEU B N 1
ATOM 4263 C CA . LEU B 1 145 ? -2.748 -36.531 -9.414 1 88.5 145 LEU B CA 1
ATOM 4264 C C . LEU B 1 145 ? -2.117 -36.062 -10.719 1 88.5 145 LEU B C 1
ATOM 4266 O O . LEU B 1 145 ? -2.4 -36.594 -11.789 1 88.5 145 LEU B O 1
ATOM 4270 N N . PRO B 1 146 ? -1.245 -35.062 -10.664 1 93.19 146 PRO B N 1
ATOM 4271 C CA . PRO B 1 146 ? -0.688 -34.625 -11.938 1 93.19 146 PRO B CA 1
ATOM 4272 C C . PRO B 1 146 ? 0.097 -35.688 -12.664 1 93.19 146 PRO B C 1
ATOM 4274 O O . PRO B 1 146 ? 0.013 -35.812 -13.891 1 93.19 146 PRO B O 1
ATOM 4277 N N . GLU B 1 147 ? 0.788 -36.5 -11.969 1 94.25 147 GLU B N 1
ATOM 4278 C CA . GLU B 1 147 ? 1.552 -37.594 -12.57 1 94.25 147 GLU B CA 1
ATOM 4279 C C . GLU B 1 147 ? 0.628 -38.625 -13.195 1 94.25 147 GLU B C 1
ATOM 4281 O O . GLU B 1 147 ? 0.885 -39.125 -14.305 1 94.25 147 GLU B O 1
ATOM 4286 N N . MET B 1 148 ? -0.38 -38.906 -12.438 1 89.5 148 MET B N 1
ATOM 4287 C CA . MET B 1 148 ? -1.345 -39.875 -12.93 1 89.5 148 MET B CA 1
ATOM 4288 C C . MET B 1 148 ? -2.008 -39.375 -14.211 1 89.5 148 MET B C 1
ATOM 4290 O O . MET B 1 148 ? -2.133 -40.125 -15.18 1 89.5 148 MET B O 1
ATOM 4294 N N . ILE B 1 149 ? -2.381 -38.188 -14.234 1 88.12 149 ILE B N 1
ATOM 4295 C CA . ILE B 1 149 ? -3.053 -37.625 -15.391 1 88.12 149 ILE B CA 1
ATOM 4296 C C . ILE B 1 149 ? -2.076 -37.531 -16.562 1 88.12 149 ILE B C 1
ATOM 4298 O O . ILE B 1 149 ? -2.42 -37.844 -17.703 1 88.12 149 ILE B O 1
ATOM 4302 N N . ALA B 1 150 ? -0.896 -37.094 -16.297 1 93.12 150 ALA B N 1
ATOM 4303 C CA . ALA B 1 150 ? 0.118 -36.938 -17.328 1 93.12 150 ALA B CA 1
ATOM 4304 C C . ALA B 1 150 ? 0.403 -38.25 -18.031 1 93.12 150 ALA B C 1
ATOM 4306 O O . ALA B 1 150 ? 0.483 -38.312 -19.266 1 93.12 150 ALA B O 1
ATOM 4307 N N . ARG B 1 151 ? 0.501 -39.281 -17.312 1 92.25 151 ARG B N 1
ATOM 4308 C CA . ARG B 1 151 ? 0.752 -40.594 -17.859 1 92.25 151 ARG B CA 1
ATOM 4309 C C . ARG B 1 151 ? -0.419 -41.062 -18.703 1 92.25 151 ARG B C 1
ATOM 4311 O O . ARG B 1 151 ? -0.221 -41.625 -19.797 1 92.25 151 ARG B O 1
ATOM 4318 N N . SER B 1 152 ? -1.515 -40.875 -18.156 1 87.06 152 SER B N 1
ATOM 4319 C CA . SER B 1 152 ? -2.719 -41.312 -18.844 1 87.06 152 SER B CA 1
ATOM 4320 C C . SER B 1 152 ? -2.922 -40.594 -20.156 1 87.06 152 SER B C 1
ATOM 4322 O O . SER B 1 152 ? -3.34 -41.188 -21.156 1 87.06 152 SER B O 1
ATOM 4324 N N . LYS B 1 153 ? -2.6 -39.375 -20.188 1 87.75 153 LYS B N 1
ATOM 4325 C CA . LYS B 1 153 ? -2.873 -38.531 -21.359 1 87.75 153 LYS B CA 1
ATOM 4326 C C . LYS B 1 153 ? -1.647 -38.438 -22.266 1 87.75 153 LYS B C 1
ATOM 4328 O O . LYS B 1 153 ? -1.736 -37.969 -23.391 1 87.75 153 LYS B O 1
ATOM 4333 N N . GLY B 1 154 ? -0.59 -38.906 -21.766 1 91.25 154 GLY B N 1
ATOM 4334 C CA . GLY B 1 154 ? 0.632 -38.875 -22.547 1 91.25 154 GLY B CA 1
ATOM 4335 C C . GLY B 1 154 ? 1.161 -37.469 -22.75 1 91.25 154 GLY B C 1
ATOM 4336 O O . GLY B 1 154 ? 1.535 -37.094 -23.875 1 91.25 154 GLY B O 1
ATOM 4337 N N . CYS B 1 155 ? 1.042 -36.688 -21.766 1 94 155 CYS B N 1
ATOM 4338 C CA . CYS B 1 155 ? 1.539 -35.312 -21.828 1 94 155 CYS B CA 1
ATOM 4339 C C . CYS B 1 155 ? 2.441 -35 -20.641 1 94 155 CYS B C 1
ATOM 4341 O O . CYS B 1 155 ? 2.617 -35.844 -19.75 1 94 155 CYS B O 1
ATOM 4343 N N . HIS B 1 156 ? 3.119 -33.906 -20.719 1 96.44 156 HIS B N 1
ATOM 4344 C CA . HIS B 1 156 ? 3.883 -33.375 -19.594 1 96.44 156 HIS B CA 1
ATOM 4345 C C . HIS B 1 156 ? 3.143 -32.219 -18.938 1 96.44 156 HIS B C 1
ATOM 4347 O O . HIS B 1 156 ? 2.564 -31.359 -19.609 1 96.44 156 HIS B O 1
ATOM 4353 N N . ILE B 1 157 ? 3.066 -32.219 -17.609 1 96.81 157 ILE B N 1
ATOM 4354 C CA . ILE B 1 157 ? 2.385 -31.141 -16.891 1 96.81 157 ILE B CA 1
ATOM 4355 C C . ILE B 1 157 ? 3.406 -30.281 -16.156 1 96.81 157 ILE B C 1
ATOM 4357 O O . ILE B 1 157 ? 4.266 -30.812 -15.438 1 96.81 157 ILE B O 1
ATOM 4361 N N . VAL B 1 158 ? 3.441 -29 -16.391 1 98 158 VAL B N 1
ATOM 4362 C CA . VAL B 1 158 ? 4.223 -28.047 -15.609 1 98 158 VAL B CA 1
ATOM 4363 C C . VAL B 1 158 ? 3.316 -27.344 -14.602 1 98 158 VAL B C 1
ATOM 4365 O O . VAL B 1 158 ? 2.35 -26.688 -14.984 1 98 158 VAL B O 1
ATOM 4368 N N . VAL B 1 159 ? 3.582 -27.516 -13.336 1 98 159 VAL B N 1
ATOM 4369 C CA . VAL B 1 159 ? 2.811 -26.859 -12.281 1 98 159 VAL B CA 1
ATOM 4370 C C . VAL B 1 159 ? 3.535 -25.609 -11.812 1 98 159 VAL B C 1
ATOM 4372 O O . VAL B 1 159 ? 4.633 -25.672 -11.258 1 98 159 VAL B O 1
ATOM 4375 N N . CYS B 1 160 ? 2.957 -24.469 -12.07 1 97.94 160 CYS B N 1
ATOM 4376 C CA . CYS B 1 160 ? 3.51 -23.172 -11.648 1 97.94 160 CYS B CA 1
ATOM 4377 C C . CYS B 1 160 ? 2.826 -22.688 -10.383 1 97.94 160 CYS B C 1
ATOM 4379 O O . CYS B 1 160 ? 1.617 -22.453 -10.375 1 97.94 160 CYS B O 1
ATOM 4381 N N . ILE B 1 161 ? 3.584 -22.531 -9.344 1 97.56 161 ILE B N 1
ATOM 4382 C CA . ILE B 1 161 ? 3.016 -22.109 -8.07 1 97.56 161 ILE B CA 1
ATOM 4383 C C . ILE B 1 161 ? 3.617 -20.766 -7.664 1 97.56 161 ILE B C 1
ATOM 4385 O O . ILE B 1 161 ? 4.797 -20.688 -7.312 1 97.56 161 ILE B O 1
ATOM 4389 N N . ASP B 1 162 ? 2.779 -19.734 -7.707 1 94.44 162 ASP B N 1
ATOM 4390 C CA . ASP B 1 162 ? 3.174 -18.406 -7.285 1 94.44 162 ASP B CA 1
ATOM 4391 C C . ASP B 1 162 ? 3.043 -18.234 -5.773 1 94.44 162 ASP B C 1
ATOM 4393 O O . ASP B 1 162 ? 2.213 -18.891 -5.141 1 94.44 162 ASP B O 1
ATOM 4397 N N . GLU B 1 163 ? 3.865 -17.406 -5.18 1 93.62 163 GLU B N 1
ATOM 4398 C CA . GLU B 1 163 ? 3.916 -17.125 -3.748 1 93.62 163 GLU B CA 1
ATOM 4399 C C . GLU B 1 163 ? 4.055 -18.406 -2.941 1 93.62 163 GLU B C 1
ATOM 4401 O O . GLU B 1 163 ? 3.305 -18.641 -1.987 1 93.62 163 GLU B O 1
ATOM 4406 N N . PHE B 1 164 ? 5.008 -19.297 -3.365 1 95.94 164 PHE B N 1
ATOM 4407 C CA . PHE B 1 164 ? 5.211 -20.609 -2.77 1 95.94 164 PHE B CA 1
ATOM 4408 C C . PHE B 1 164 ? 5.645 -20.484 -1.314 1 95.94 164 PHE B C 1
ATOM 4410 O O . PHE B 1 164 ? 5.375 -21.375 -0.502 1 95.94 164 PHE B O 1
ATOM 4417 N N . GLN B 1 165 ? 6.273 -19.297 -0.953 1 92.31 165 GLN B N 1
ATOM 4418 C CA . GLN B 1 165 ? 6.781 -19.141 0.406 1 92.31 165 GLN B CA 1
ATOM 4419 C C . GLN B 1 165 ? 5.641 -19.141 1.422 1 92.31 165 GLN B C 1
ATOM 4421 O O . GLN B 1 165 ? 5.871 -19.328 2.619 1 92.31 165 GLN B O 1
ATOM 4426 N N . GLN B 1 166 ? 4.422 -18.953 0.948 1 92 166 GLN B N 1
ATOM 4427 C CA . GLN B 1 166 ? 3.26 -18.953 1.831 1 92 166 GLN B CA 1
ATOM 4428 C C . GLN B 1 166 ? 3.148 -20.281 2.586 1 92 166 GLN B C 1
ATOM 4430 O O . GLN B 1 166 ? 2.678 -20.312 3.725 1 92 166 GLN B O 1
ATOM 4435 N N . ILE B 1 167 ? 3.58 -21.344 2.008 1 94.25 167 ILE B N 1
ATOM 4436 C CA . ILE B 1 167 ? 3.502 -22.688 2.596 1 94.25 167 ILE B CA 1
ATOM 4437 C C . ILE B 1 167 ? 4.309 -22.719 3.893 1 94.25 167 ILE B C 1
ATOM 4439 O O . ILE B 1 167 ? 3.961 -23.453 4.824 1 94.25 167 ILE B O 1
ATOM 4443 N N . GLY B 1 168 ? 5.309 -21.906 3.951 1 91.44 168 GLY B N 1
ATOM 4444 C CA . GLY B 1 168 ? 6.141 -21.828 5.141 1 91.44 168 GLY B CA 1
ATOM 4445 C C . GLY B 1 168 ? 5.398 -21.297 6.355 1 91.44 168 GLY B C 1
ATOM 4446 O O . GLY B 1 168 ? 5.828 -21.516 7.492 1 91.44 168 GLY B O 1
ATOM 4447 N N . GLY B 1 169 ? 4.293 -20.672 6.164 1 88.5 169 GLY B N 1
ATOM 4448 C CA . GLY B 1 169 ? 3.531 -20.094 7.258 1 88.5 169 GLY B CA 1
ATOM 4449 C C . GLY B 1 169 ? 2.391 -20.984 7.727 1 88.5 169 GLY B C 1
ATOM 4450 O O . GLY B 1 169 ? 1.664 -20.625 8.656 1 88.5 169 GLY B O 1
ATOM 4451 N N . PHE B 1 170 ? 2.275 -22.188 7.125 1 91.44 170 PHE B N 1
ATOM 4452 C CA . PHE B 1 170 ? 1.21 -23.109 7.504 1 91.44 170 PHE B CA 1
ATOM 4453 C C . PHE B 1 170 ? 1.479 -23.703 8.875 1 91.44 170 PHE B C 1
ATOM 4455 O O . PHE B 1 170 ? 2.633 -23.797 9.305 1 91.44 170 PHE B O 1
ATOM 4462 N N . PRO B 1 171 ? 0.294 -24.078 9.5 1 87.75 171 PRO B N 1
ATOM 4463 C CA . PRO B 1 171 ? 0.541 -24.953 10.656 1 87.75 171 PRO B CA 1
ATOM 4464 C C . PRO B 1 171 ? 1.286 -26.234 10.273 1 87.75 171 PRO B C 1
ATOM 4466 O O . PRO B 1 171 ? 0.976 -26.859 9.258 1 87.75 171 PRO B O 1
ATOM 4469 N N . ASP B 1 172 ? 2.271 -26.609 10.93 1 90.75 172 ASP B N 1
ATOM 4470 C CA . ASP B 1 172 ? 3.076 -27.797 10.664 1 90.75 172 ASP B CA 1
ATOM 4471 C C . ASP B 1 172 ? 3.652 -27.766 9.25 1 90.75 172 ASP B C 1
ATOM 4473 O O . ASP B 1 172 ? 3.51 -28.734 8.5 1 90.75 172 ASP B O 1
ATOM 4477 N N . SER B 1 173 ? 4.211 -26.641 8.906 1 92.75 173 SER B N 1
ATOM 4478 C CA . SER B 1 173 ? 4.672 -26.344 7.555 1 92.75 173 SER B CA 1
ATOM 4479 C C . SER B 1 173 ? 5.773 -27.312 7.129 1 92.75 173 SER B C 1
ATOM 4481 O O . SER B 1 173 ? 5.801 -27.766 5.984 1 92.75 173 SER B O 1
ATOM 4483 N N . LEU B 1 174 ? 6.668 -27.688 8.039 1 94.25 174 LEU B N 1
ATOM 4484 C CA . LEU B 1 174 ? 7.781 -28.562 7.688 1 94.25 174 LEU B CA 1
ATOM 4485 C C . LEU B 1 174 ? 7.281 -29.953 7.301 1 94.25 174 LEU B C 1
ATOM 4487 O O . LEU B 1 174 ? 7.781 -30.562 6.348 1 94.25 174 LEU B O 1
ATOM 4491 N N . THR B 1 175 ? 6.34 -30.438 8.047 1 94.38 175 THR B N 1
ATOM 4492 C CA . THR B 1 175 ? 5.742 -31.734 7.734 1 94.38 175 THR B CA 1
ATOM 4493 C C . THR B 1 175 ? 5.074 -31.703 6.359 1 94.38 175 THR B C 1
ATOM 4495 O O . THR B 1 175 ? 5.207 -32.656 5.578 1 94.38 175 THR B O 1
ATOM 4498 N N . PHE B 1 176 ? 4.422 -30.656 6.105 1 94.81 176 PHE B N 1
ATOM 4499 C CA . PHE B 1 176 ? 3.762 -30.516 4.812 1 94.81 176 PHE B CA 1
ATOM 4500 C C . PHE B 1 176 ? 4.785 -30.438 3.686 1 94.81 176 PHE B C 1
ATOM 4502 O O . PHE B 1 176 ? 4.613 -31.062 2.635 1 94.81 176 PHE B O 1
ATOM 4509 N N . GLN B 1 177 ? 5.82 -29.703 3.883 1 96.38 177 GLN B N 1
ATOM 4510 C CA . GLN B 1 177 ? 6.883 -29.594 2.889 1 96.38 177 GLN B CA 1
ATOM 4511 C C . GLN B 1 177 ? 7.523 -30.953 2.619 1 96.38 177 GLN B C 1
ATOM 4513 O O . GLN B 1 177 ? 7.855 -31.266 1.477 1 96.38 177 GLN B O 1
ATOM 4518 N N . LYS B 1 178 ? 7.664 -31.703 3.641 1 95.81 178 LYS B N 1
ATOM 4519 C CA . LYS B 1 178 ? 8.203 -33.062 3.484 1 95.81 178 LYS B CA 1
ATOM 4520 C C . LYS B 1 178 ? 7.285 -33.906 2.621 1 95.81 178 LYS B C 1
ATOM 4522 O O . LYS B 1 178 ? 7.758 -34.688 1.78 1 95.81 178 LYS B O 1
ATOM 4527 N N . LYS B 1 179 ? 6.008 -33.75 2.857 1 95.06 179 LYS B N 1
ATOM 4528 C CA . LYS B 1 179 ? 5.035 -34.469 2.045 1 95.06 179 LYS B CA 1
ATOM 4529 C C . LYS B 1 179 ? 5.145 -34.094 0.575 1 95.06 179 LYS B C 1
ATOM 4531 O O . LYS B 1 179 ? 5.172 -34.938 -0.304 1 95.06 179 LYS B O 1
ATOM 4536 N N . LEU B 1 180 ? 5.211 -32.812 0.35 1 97.06 180 LEU B N 1
ATOM 4537 C CA . LEU B 1 180 ? 5.344 -32.312 -1.016 1 97.06 180 LEU B CA 1
ATOM 4538 C C . LEU B 1 180 ? 6.578 -32.906 -1.688 1 97.06 180 LEU B C 1
ATOM 4540 O O . LEU B 1 180 ? 6.484 -33.469 -2.777 1 97.06 180 LEU B O 1
ATOM 4544 N N . ARG B 1 181 ? 7.68 -32.781 -1.011 1 96.25 181 ARG B N 1
ATOM 4545 C CA . ARG B 1 181 ? 8.961 -33.25 -1.545 1 96.25 181 ARG B CA 1
ATOM 4546 C C . ARG B 1 181 ? 8.922 -34.75 -1.825 1 96.25 181 ARG B C 1
ATOM 4548 O O . ARG B 1 181 ? 9.367 -35.188 -2.883 1 96.25 181 ARG B O 1
ATOM 4555 N N . SER B 1 182 ? 8.391 -35.438 -0.913 1 95.88 182 SER B N 1
ATOM 4556 C CA . SER B 1 182 ? 8.383 -36.906 -1.022 1 95.88 182 SER B CA 1
ATOM 4557 C C . SER B 1 182 ? 7.59 -37.375 -2.238 1 95.88 182 SER B C 1
ATOM 4559 O O . SER B 1 182 ? 7.953 -38.344 -2.891 1 95.88 182 SER B O 1
ATOM 4561 N N . VAL B 1 183 ? 6.609 -36.656 -2.564 1 96.25 183 VAL B N 1
ATOM 4562 C CA . VAL B 1 183 ? 5.754 -37.031 -3.68 1 96.25 183 VAL B CA 1
ATOM 4563 C C . VAL B 1 183 ? 6.301 -36.469 -4.98 1 96.25 183 VAL B C 1
ATOM 4565 O O . VAL B 1 183 ? 6.426 -37.188 -5.98 1 96.25 183 VAL B O 1
ATOM 4568 N N . TRP B 1 184 ? 6.656 -35.219 -4.973 1 97.25 184 TRP B N 1
ATOM 4569 C CA . TRP B 1 184 ? 7.008 -34.469 -6.188 1 97.25 184 TRP B CA 1
ATOM 4570 C C . TRP B 1 184 ? 8.32 -35 -6.773 1 97.25 184 TRP B C 1
ATOM 4572 O O . TRP B 1 184 ? 8.492 -35.031 -7.992 1 97.25 184 TRP B O 1
ATOM 4582 N N . GLN B 1 185 ? 9.234 -35.438 -5.91 1 93.88 185 GLN B N 1
ATOM 4583 C CA . GLN B 1 185 ? 10.555 -35.875 -6.375 1 93.88 185 GLN B CA 1
ATOM 4584 C C . GLN B 1 185 ? 10.461 -37.156 -7.195 1 93.88 185 GLN B C 1
ATOM 4586 O O . GLN B 1 185 ? 11.375 -37.469 -7.957 1 93.88 185 GLN B O 1
ATOM 4591 N N . LEU B 1 186 ? 9.344 -37.875 -7.098 1 94.69 186 LEU B N 1
ATOM 4592 C CA . LEU B 1 186 ? 9.188 -39.156 -7.766 1 94.69 186 LEU B CA 1
ATOM 4593 C C . LEU B 1 186 ? 8.484 -39 -9.109 1 94.69 186 LEU B C 1
ATOM 4595 O O . LEU B 1 186 ? 8.336 -39.969 -9.859 1 94.69 186 LEU B O 1
ATOM 4599 N N . GLN B 1 187 ? 8.125 -37.875 -9.414 1 96.12 187 GLN B N 1
ATOM 4600 C CA . GLN B 1 187 ? 7.336 -37.625 -10.625 1 96.12 187 GLN B CA 1
ATOM 4601 C C . GLN B 1 187 ? 8.242 -37.375 -11.828 1 96.12 187 GLN B C 1
ATOM 4603 O O . GLN B 1 187 ? 9.234 -36.656 -11.727 1 96.12 187 GLN B O 1
ATOM 4608 N N . ASN B 1 188 ? 7.852 -38.031 -12.961 1 94.62 188 ASN B N 1
ATOM 4609 C CA . ASN B 1 188 ? 8.711 -37.969 -14.141 1 94.62 188 ASN B CA 1
ATOM 4610 C C . ASN B 1 188 ? 8.031 -37.219 -15.289 1 94.62 188 ASN B C 1
ATOM 4612 O O . ASN B 1 188 ? 8.688 -36.812 -16.234 1 94.62 188 ASN B O 1
ATOM 4616 N N . HIS B 1 189 ? 6.75 -37.125 -15.18 1 96.31 189 HIS B N 1
ATOM 4617 C CA . HIS B 1 189 ? 6.012 -36.438 -16.25 1 96.31 189 HIS B CA 1
ATOM 4618 C C . HIS B 1 189 ? 5.453 -35.094 -15.781 1 96.31 189 HIS B C 1
ATOM 4620 O O . HIS B 1 189 ? 4.602 -34.531 -16.453 1 96.31 189 HIS B O 1
ATOM 4626 N N . VAL B 1 190 ? 5.902 -34.688 -14.617 1 97.56 190 VAL B N 1
ATOM 4627 C CA . VAL B 1 190 ? 5.469 -33.438 -14.031 1 97.56 190 VAL B CA 1
ATOM 4628 C C . VAL B 1 190 ? 6.68 -32.625 -13.562 1 97.56 190 VAL B C 1
ATOM 4630 O O . VAL B 1 190 ? 7.613 -33.188 -12.984 1 97.56 190 VAL B O 1
ATOM 4633 N N . SER B 1 191 ? 6.758 -31.422 -13.891 1 97.31 191 SER B N 1
ATOM 4634 C CA . SER B 1 191 ? 7.777 -30.531 -13.367 1 97.31 191 SER B CA 1
ATOM 4635 C C . SER B 1 191 ? 7.152 -29.312 -12.68 1 97.31 191 SER B C 1
ATOM 4637 O O . SER B 1 191 ? 5.996 -28.984 -12.938 1 97.31 191 SER B O 1
ATOM 4639 N N . TYR B 1 192 ? 7.895 -28.719 -11.797 1 98 192 TYR B N 1
ATOM 4640 C CA . TYR B 1 192 ? 7.371 -27.656 -10.961 1 98 192 TYR B CA 1
ATOM 4641 C C . TYR B 1 192 ? 8.164 -26.359 -11.156 1 98 192 TYR B C 1
ATOM 4643 O O . TYR B 1 192 ? 9.391 -26.391 -11.258 1 98 192 TYR B O 1
ATOM 4651 N N . CYS B 1 193 ? 7.477 -25.281 -11.328 1 97.94 193 CYS B N 1
ATOM 4652 C CA . CYS B 1 193 ? 8.031 -23.938 -11.242 1 97.94 193 CYS B CA 1
ATOM 4653 C C . CYS B 1 193 ? 7.531 -23.219 -10 1 97.94 193 CYS B C 1
ATOM 4655 O O . CYS B 1 193 ? 6.379 -22.766 -9.953 1 97.94 193 CYS B O 1
ATOM 4657 N N . LEU B 1 194 ? 8.406 -23.125 -9.023 1 97.44 194 LEU B N 1
ATOM 4658 C CA . LEU B 1 194 ? 8.07 -22.516 -7.738 1 97.44 194 LEU B CA 1
ATOM 4659 C C . LEU B 1 194 ? 8.688 -21.141 -7.617 1 97.44 194 LEU B C 1
ATOM 4661 O O . LEU B 1 194 ? 9.906 -20.969 -7.75 1 97.44 194 LEU B O 1
ATOM 4665 N N . TYR B 1 195 ? 7.84 -20.109 -7.484 1 94.56 195 TYR B N 1
ATOM 4666 C CA . TYR B 1 195 ? 8.391 -18.766 -7.422 1 94.56 195 TYR B CA 1
ATOM 4667 C C . TYR B 1 195 ? 7.629 -17.906 -6.414 1 94.56 195 TYR B C 1
ATOM 4669 O O . TYR B 1 195 ? 6.527 -18.266 -5.996 1 94.56 195 TYR B O 1
ATOM 4677 N N . GLY B 1 196 ? 8.32 -16.906 -5.895 1 90.12 196 GLY B N 1
ATOM 4678 C CA . GLY B 1 196 ? 7.766 -16.078 -4.84 1 90.12 196 GLY B CA 1
ATOM 4679 C C . GLY B 1 196 ? 8.516 -14.773 -4.648 1 90.12 196 GLY B C 1
ATOM 4680 O O . GLY B 1 196 ? 9.602 -14.586 -5.195 1 90.12 196 GLY B O 1
ATOM 4681 N N . SER B 1 197 ? 7.914 -13.922 -3.785 1 84.12 197 SER B N 1
ATOM 4682 C CA . SER B 1 197 ? 8.406 -12.555 -3.688 1 84.12 197 SER B CA 1
ATOM 4683 C C . SER B 1 197 ? 9.242 -12.359 -2.428 1 84.12 197 SER B C 1
ATOM 4685 O O . SER B 1 197 ? 9.953 -11.359 -2.297 1 84.12 197 SER B O 1
ATOM 4687 N N . LYS B 1 198 ? 9.086 -13.219 -1.503 1 84.75 198 LYS B N 1
ATOM 4688 C CA . LYS B 1 198 ? 9.906 -13.117 -0.302 1 84.75 198 LYS B CA 1
ATOM 4689 C C . LYS B 1 198 ? 11.227 -13.859 -0.473 1 84.75 198 LYS B C 1
ATOM 4691 O O . LYS B 1 198 ? 11.336 -15.039 -0.119 1 84.75 198 LYS B O 1
ATOM 4696 N N . LYS B 1 199 ? 12.188 -13.117 -0.917 1 82.44 199 LYS B N 1
ATOM 4697 C CA . LYS B 1 199 ? 13.469 -13.688 -1.314 1 82.44 199 LYS B CA 1
ATOM 4698 C C . LYS B 1 199 ? 14.102 -14.477 -0.173 1 82.44 199 LYS B C 1
ATOM 4700 O O . LYS B 1 199 ? 14.531 -15.617 -0.366 1 82.44 199 LYS B O 1
ATOM 4705 N N . HIS B 1 200 ? 14.078 -13.914 0.984 1 79.5 200 HIS B N 1
ATOM 4706 C CA . HIS B 1 200 ? 14.734 -14.555 2.119 1 79.5 200 HIS B CA 1
ATOM 4707 C C . HIS B 1 200 ? 14.055 -15.867 2.48 1 79.5 200 HIS B C 1
ATOM 4709 O O . HIS B 1 200 ? 14.727 -16.859 2.787 1 79.5 200 HIS B O 1
ATOM 4715 N N . MET B 1 201 ? 12.789 -15.945 2.375 1 85.62 201 MET B N 1
ATOM 4716 C CA . MET B 1 201 ? 12.039 -17.156 2.699 1 85.62 201 MET B CA 1
ATOM 4717 C C . MET B 1 201 ? 12.266 -18.234 1.639 1 85.62 201 MET B C 1
ATOM 4719 O O . MET B 1 201 ? 12.445 -19.406 1.966 1 85.62 201 MET B O 1
ATOM 4723 N N . MET B 1 202 ? 12.297 -17.797 0.434 1 89.56 202 MET B N 1
ATOM 4724 C CA . MET B 1 202 ? 12.547 -18.734 -0.658 1 89.56 202 MET B CA 1
ATOM 4725 C C . MET B 1 202 ? 13.938 -19.344 -0.55 1 89.56 202 MET B C 1
ATOM 4727 O O . MET B 1 202 ? 14.109 -20.562 -0.701 1 89.56 202 MET B O 1
ATOM 4731 N N . GLU B 1 203 ? 14.828 -18.5 -0.198 1 87.12 203 GLU B N 1
ATOM 4732 C CA . GLU B 1 203 ? 16.203 -18.984 -0.043 1 87.12 203 GLU B CA 1
ATOM 4733 C C . GLU B 1 203 ? 16.312 -19.953 1.124 1 87.12 203 GLU B C 1
ATOM 4735 O O . GLU B 1 203 ? 17 -20.984 1.019 1 87.12 203 GLU B O 1
ATOM 4740 N N . GLN B 1 204 ? 15.648 -19.641 2.135 1 88 204 GLN B N 1
ATOM 4741 C CA . GLN B 1 204 ? 15.664 -20.516 3.297 1 88 204 GLN B CA 1
ATOM 4742 C C . GLN B 1 204 ? 15.047 -21.875 2.969 1 88 204 GLN B C 1
ATOM 4744 O O . GLN B 1 204 ? 15.602 -22.922 3.316 1 88 204 GLN B O 1
ATOM 4749 N N . MET B 1 205 ? 14 -21.906 2.281 1 92.38 205 MET B N 1
ATOM 4750 C CA . MET B 1 205 ? 13.25 -23.109 1.975 1 92.38 205 MET B CA 1
ATOM 4751 C C . MET B 1 205 ? 14.031 -24 1.017 1 92.38 205 MET B C 1
ATOM 4753 O O . MET B 1 205 ? 13.992 -25.234 1.128 1 92.38 205 MET B O 1
ATOM 4757 N N . PHE B 1 206 ? 14.891 -23.406 0.152 1 93.88 206 PHE B N 1
ATOM 4758 C CA . PHE B 1 206 ? 15.406 -24.219 -0.95 1 93.88 206 PHE B CA 1
ATOM 4759 C C . PHE B 1 206 ? 16.922 -24.344 -0.868 1 93.88 206 PHE B C 1
ATOM 4761 O O . PHE B 1 206 ? 17.516 -25.188 -1.534 1 93.88 206 PHE B O 1
ATOM 4768 N N . GLN B 1 207 ? 17.516 -23.531 -0.052 1 90.38 207 GLN B N 1
ATOM 4769 C CA . GLN B 1 207 ? 18.969 -23.562 -0.025 1 90.38 207 GLN B CA 1
ATOM 4770 C C . GLN B 1 207 ? 19.484 -24.078 1.312 1 90.38 207 GLN B C 1
ATOM 4772 O O . GLN B 1 207 ? 20.656 -24.438 1.435 1 90.38 207 GLN B O 1
ATOM 4777 N N . ASN B 1 208 ? 18.656 -24.094 2.268 1 91.38 208 ASN B N 1
ATOM 4778 C CA . ASN B 1 208 ? 19.047 -24.641 3.566 1 91.38 208 ASN B CA 1
ATOM 4779 C C . ASN B 1 208 ? 18.922 -26.156 3.596 1 91.38 208 ASN B C 1
ATOM 4781 O O . ASN B 1 208 ? 17.859 -26.719 3.316 1 91.38 208 ASN B O 1
ATOM 4785 N N . ALA B 1 209 ? 19.906 -26.844 4.023 1 91.19 209 ALA B N 1
ATOM 4786 C CA . ALA B 1 209 ? 19.984 -28.297 3.996 1 91.19 209 ALA B CA 1
ATOM 4787 C C . ALA B 1 209 ? 19.016 -28.922 4.996 1 91.19 209 ALA B C 1
ATOM 4789 O O . ALA B 1 209 ? 18.641 -30.094 4.859 1 91.19 209 ALA B O 1
ATOM 4790 N N . SER B 1 210 ? 18.594 -28.172 5.934 1 92.75 210 SER B N 1
ATOM 4791 C CA . SER B 1 210 ? 17.688 -28.688 6.953 1 92.75 210 SER B CA 1
ATOM 4792 C C . SER B 1 210 ? 16.25 -28.688 6.453 1 92.75 210 SER B C 1
ATOM 4794 O O . SER B 1 210 ? 15.359 -29.25 7.113 1 92.75 210 SER B O 1
ATOM 4796 N N . TYR B 1 211 ? 16.062 -28.094 5.289 1 93.69 211 TYR B N 1
ATOM 4797 C CA . TYR B 1 211 ? 14.711 -28.031 4.762 1 93.69 211 TYR B CA 1
ATOM 4798 C C . TYR B 1 211 ? 14.477 -29.109 3.717 1 93.69 211 TYR B C 1
ATOM 4800 O O . TYR B 1 211 ? 15.398 -29.5 3.002 1 93.69 211 TYR B O 1
ATOM 4808 N N . PRO B 1 212 ? 13.234 -29.5 3.59 1 93.81 212 PRO B N 1
ATOM 4809 C CA . PRO B 1 212 ? 12.906 -30.594 2.689 1 93.81 212 PRO B CA 1
ATOM 4810 C C . PRO B 1 212 ? 13.203 -30.281 1.227 1 93.81 212 PRO B C 1
ATOM 4812 O O . PRO B 1 212 ? 13.594 -31.172 0.464 1 93.81 212 PRO B O 1
ATOM 4815 N N . PHE B 1 213 ? 13.078 -29.078 0.824 1 94.06 213 PHE B N 1
ATOM 4816 C CA . PHE B 1 213 ? 13.164 -28.719 -0.587 1 94.06 213 PHE B CA 1
ATOM 4817 C C . PHE B 1 213 ? 14.602 -28.406 -0.981 1 94.06 213 PHE B C 1
ATOM 4819 O O . PHE B 1 213 ? 14.859 -27.891 -2.07 1 94.06 213 PHE B O 1
ATOM 4826 N N . TYR B 1 214 ? 15.508 -28.797 -0.1 1 91.75 214 TYR B N 1
ATOM 4827 C CA . TYR B 1 214 ? 16.922 -28.578 -0.412 1 91.75 214 TYR B CA 1
ATOM 4828 C C . TYR B 1 214 ? 17.297 -29.25 -1.729 1 91.75 214 TYR B C 1
ATOM 4830 O O . TYR B 1 214 ? 17.016 -30.438 -1.929 1 91.75 214 TYR B O 1
ATOM 4838 N N . ARG B 1 215 ? 17.781 -28.484 -2.715 1 87.94 215 ARG B N 1
ATOM 4839 C CA . ARG B 1 215 ? 18.25 -28.922 -4.023 1 87.94 215 ARG B CA 1
ATOM 4840 C C . ARG B 1 215 ? 17.109 -29.547 -4.836 1 87.94 215 ARG B C 1
ATOM 4842 O O . ARG B 1 215 ? 17.297 -30.562 -5.496 1 87.94 215 ARG B O 1
ATOM 4849 N N . PHE B 1 216 ? 15.977 -29.047 -4.762 1 93.31 216 PHE B N 1
ATOM 4850 C CA . PHE B 1 216 ? 14.789 -29.578 -5.422 1 93.31 216 PHE B CA 1
ATOM 4851 C C . PHE B 1 216 ? 14.758 -29.172 -6.895 1 93.31 216 PHE B C 1
ATOM 4853 O O . PHE B 1 216 ? 14.07 -29.797 -7.699 1 93.31 216 PHE B O 1
ATOM 4860 N N . GLY B 1 217 ? 15.531 -28.172 -7.227 1 92.25 217 GLY B N 1
ATOM 4861 C CA . GLY B 1 217 ? 15.469 -27.734 -8.609 1 92.25 217 GLY B CA 1
ATOM 4862 C C . GLY B 1 217 ? 16.531 -26.719 -8.977 1 92.25 217 GLY B C 1
ATOM 4863 O O . GLY B 1 217 ? 17.453 -26.469 -8.195 1 92.25 217 GLY B O 1
ATOM 4864 N N . ASP B 1 218 ? 16.391 -26.234 -10.258 1 93.31 218 ASP B N 1
ATOM 4865 C CA . ASP B 1 218 ? 17.297 -25.219 -10.797 1 93.31 218 ASP B CA 1
ATOM 4866 C C . ASP B 1 218 ? 16.969 -23.844 -10.211 1 93.31 218 ASP B C 1
ATOM 4868 O O . ASP B 1 218 ? 15.844 -23.375 -10.305 1 93.31 218 ASP B O 1
ATOM 4872 N N . PHE B 1 219 ? 17.984 -23.25 -9.617 1 91.88 219 PHE B N 1
ATOM 4873 C CA . PHE B 1 219 ? 17.828 -21.906 -9.078 1 91.88 219 PHE B CA 1
ATOM 4874 C C . PHE B 1 219 ? 17.938 -20.859 -10.18 1 91.88 219 PHE B C 1
ATOM 4876 O O . PHE B 1 219 ? 18.938 -20.812 -10.898 1 91.88 219 PHE B O 1
ATOM 4883 N N . PHE B 1 220 ? 16.938 -20.141 -10.305 1 91.19 220 PHE B N 1
ATOM 4884 C CA . PHE B 1 220 ? 16.812 -19.109 -11.32 1 91.19 220 PHE B CA 1
ATOM 4885 C C . PHE B 1 220 ? 16.641 -17.734 -10.68 1 91.19 220 PHE B C 1
ATOM 4887 O O . PHE B 1 220 ? 15.531 -17.375 -10.273 1 91.19 220 PHE B O 1
ATOM 4894 N N . TYR B 1 221 ? 17.734 -16.938 -10.57 1 89.06 221 TYR B N 1
ATOM 4895 C CA . TYR B 1 221 ? 17.656 -15.57 -10.039 1 89.06 221 TYR B CA 1
ATOM 4896 C C . TYR B 1 221 ? 17.344 -14.578 -11.148 1 89.06 221 TYR B C 1
ATOM 4898 O O . TYR B 1 221 ? 18.031 -14.516 -12.164 1 89.06 221 TYR B O 1
ATOM 4906 N N . LEU B 1 222 ? 16.281 -13.906 -10.992 1 89.25 222 LEU B N 1
ATOM 4907 C CA . LEU B 1 222 ? 15.914 -12.906 -11.984 1 89.25 222 LEU B CA 1
ATOM 4908 C C . LEU B 1 222 ? 16.547 -11.555 -11.664 1 89.25 222 LEU B C 1
ATOM 4910 O O . LEU B 1 222 ? 16.219 -10.938 -10.648 1 89.25 222 LEU B O 1
ATOM 4914 N N . ASN B 1 223 ? 17.391 -11.102 -12.531 1 87.75 223 ASN B N 1
ATOM 4915 C CA . ASN B 1 223 ? 18.078 -9.828 -12.344 1 87.75 223 ASN B CA 1
ATOM 4916 C C . ASN B 1 223 ? 17.328 -8.68 -13.008 1 87.75 223 ASN B C 1
ATOM 4918 O O . ASN B 1 223 ? 16.375 -8.914 -13.75 1 87.75 223 ASN B O 1
ATOM 4922 N N . LYS B 1 224 ? 17.781 -7.52 -12.711 1 91.38 224 LYS B N 1
ATOM 4923 C CA . LYS B 1 224 ? 17.188 -6.336 -13.312 1 91.38 224 LYS B CA 1
ATOM 4924 C C . LYS B 1 224 ? 17.484 -6.273 -14.812 1 91.38 224 LYS B C 1
ATOM 4926 O O . LYS B 1 224 ? 18.547 -6.703 -15.258 1 91.38 224 LYS B O 1
ATOM 4931 N N . ILE B 1 225 ? 16.578 -5.812 -15.57 1 92.31 225 ILE B N 1
ATOM 4932 C CA . ILE B 1 225 ? 16.781 -5.57 -17 1 92.31 225 ILE B CA 1
ATOM 4933 C C . ILE B 1 225 ? 17.797 -4.441 -17.188 1 92.31 225 ILE B C 1
ATOM 4935 O O . ILE B 1 225 ? 17.812 -3.482 -16.406 1 92.31 225 ILE B O 1
ATOM 4939 N N . SER B 1 226 ? 18.641 -4.539 -18.172 1 93.62 226 SER B N 1
ATOM 4940 C CA . SER B 1 226 ? 19.703 -3.561 -18.391 1 93.62 226 SER B CA 1
ATOM 4941 C C . SER B 1 226 ? 19.125 -2.184 -18.703 1 93.62 226 SER B C 1
ATOM 4943 O O . SER B 1 226 ? 18.031 -2.072 -19.266 1 93.62 226 SER B O 1
ATOM 4945 N N . GLU B 1 227 ? 19.844 -1.207 -18.312 1 95.88 227 GLU B N 1
ATOM 4946 C CA . GLU B 1 227 ? 19.438 0.163 -18.609 1 95.88 227 GLU B CA 1
ATOM 4947 C C . GLU B 1 227 ? 19.25 0.375 -20.109 1 95.88 227 GLU B C 1
ATOM 4949 O O . GLU B 1 227 ? 18.281 1.005 -20.547 1 95.88 227 GLU B O 1
ATOM 4954 N N . LYS B 1 228 ? 20.188 -0.15 -20.906 1 94.88 228 LYS B N 1
ATOM 4955 C CA . LYS B 1 228 ? 20.141 -0.009 -22.359 1 94.88 228 LYS B CA 1
ATOM 4956 C C . LYS B 1 228 ? 18.844 -0.56 -22.938 1 94.88 228 LYS B C 1
ATOM 4958 O O . LYS B 1 228 ? 18.188 0.097 -23.75 1 94.88 228 LYS B O 1
ATOM 4963 N N . ASP B 1 229 ? 18.469 -1.717 -22.469 1 93.31 229 ASP B N 1
ATOM 4964 C CA . ASP B 1 229 ? 17.25 -2.354 -22.953 1 93.31 229 ASP B CA 1
ATOM 4965 C C . ASP B 1 229 ? 16.016 -1.552 -22.547 1 93.31 229 ASP B C 1
ATOM 4967 O O . ASP B 1 229 ? 15.086 -1.391 -23.328 1 93.31 229 ASP B O 1
ATOM 4971 N N . TRP B 1 230 ? 15.992 -1.005 -21.344 1 94.5 230 TRP B N 1
ATOM 4972 C CA . TRP B 1 230 ? 14.859 -0.209 -20.875 1 94.5 230 TRP B CA 1
ATOM 4973 C C . TRP B 1 230 ? 14.742 1.083 -21.672 1 94.5 230 TRP B C 1
ATOM 4975 O O . TRP B 1 230 ? 13.641 1.474 -22.062 1 94.5 230 TRP B O 1
ATOM 4985 N N . VAL B 1 231 ? 15.867 1.693 -21.875 1 96.44 231 VAL B N 1
ATOM 4986 C CA . VAL B 1 231 ? 15.859 2.959 -22.609 1 96.44 231 VAL B CA 1
ATOM 4987 C C . VAL B 1 231 ? 15.297 2.748 -24 1 96.44 231 VAL B C 1
ATOM 4989 O O . VAL B 1 231 ? 14.438 3.512 -24.453 1 96.44 231 VAL B O 1
ATOM 4992 N N . GLU B 1 232 ? 15.742 1.727 -24.672 1 94.31 232 GLU B N 1
ATOM 4993 C CA . GLU B 1 232 ? 15.242 1.398 -26.016 1 94.31 232 GLU B CA 1
ATOM 4994 C C . GLU B 1 232 ? 13.734 1.133 -25.984 1 94.31 232 GLU B C 1
ATOM 4996 O O . GLU B 1 232 ? 13 1.631 -26.828 1 94.31 232 GLU B O 1
ATOM 5001 N N . TYR B 1 233 ? 13.305 0.37 -25.031 1 92.19 233 TYR B N 1
ATOM 5002 C CA . TYR B 1 233 ? 11.906 0.001 -24.891 1 92.19 233 TYR B CA 1
ATOM 5003 C C . TYR B 1 233 ? 11.031 1.234 -24.672 1 92.19 233 TYR B C 1
ATOM 5005 O O . TYR B 1 233 ? 10.008 1.403 -25.344 1 92.19 233 TYR B O 1
ATOM 5013 N N . ILE B 1 234 ? 11.453 2.062 -23.703 1 95 234 ILE B N 1
ATOM 5014 C CA . ILE B 1 234 ? 10.688 3.256 -23.359 1 95 234 ILE B CA 1
ATOM 5015 C C . ILE B 1 234 ? 10.57 4.164 -24.578 1 95 234 ILE B C 1
ATOM 5017 O O . ILE B 1 234 ? 9.469 4.602 -24.938 1 95 234 ILE B O 1
ATOM 5021 N N . CYS B 1 235 ? 11.648 4.41 -25.281 1 95.5 235 CYS B N 1
ATOM 5022 C CA . CYS B 1 235 ? 11.656 5.281 -26.453 1 95.5 235 CYS B CA 1
ATOM 5023 C C . CYS B 1 235 ? 10.758 4.723 -27.547 1 95.5 235 CYS B C 1
ATOM 5025 O O . CYS B 1 235 ? 9.984 5.461 -28.156 1 95.5 235 CYS B O 1
ATOM 5027 N N . GLN B 1 236 ? 10.828 3.484 -27.797 1 92.5 236 GLN B N 1
ATOM 5028 C CA . GLN B 1 236 ? 10.031 2.842 -28.844 1 92.5 236 GLN B CA 1
ATOM 5029 C C . GLN B 1 236 ? 8.539 2.951 -28.547 1 92.5 236 GLN B C 1
ATOM 5031 O O . GLN B 1 236 ? 7.738 3.174 -29.453 1 92.5 236 GLN B O 1
ATOM 5036 N N . ARG B 1 237 ? 8.18 2.766 -27.297 1 90.81 237 ARG B N 1
ATOM 5037 C CA . ARG B 1 237 ? 6.773 2.818 -26.922 1 90.81 237 ARG B CA 1
ATOM 5038 C C . ARG B 1 237 ? 6.215 4.227 -27.078 1 90.81 237 ARG B C 1
ATOM 5040 O O . ARG B 1 237 ? 5.062 4.402 -27.484 1 90.81 237 ARG B O 1
ATOM 5047 N N . PHE B 1 238 ? 7.039 5.18 -26.703 1 92.94 238 PHE B N 1
ATOM 5048 C CA . PHE B 1 238 ? 6.621 6.555 -26.938 1 92.94 238 PHE B CA 1
ATOM 5049 C C . PHE B 1 238 ? 6.426 6.82 -28.438 1 92.94 238 PHE B C 1
ATOM 5051 O O . PHE B 1 238 ? 5.383 7.324 -28.844 1 92.94 238 PHE B O 1
ATOM 5058 N N . GLU B 1 239 ? 7.293 6.363 -29.25 1 92.25 239 GLU B N 1
ATOM 5059 C CA . GLU B 1 239 ? 7.27 6.602 -30.688 1 92.25 239 GLU B CA 1
ATOM 5060 C C . GLU B 1 239 ? 6.074 5.914 -31.328 1 92.25 239 GLU B C 1
ATOM 5062 O O . GLU B 1 239 ? 5.449 6.473 -32.25 1 92.25 239 GLU B O 1
ATOM 5067 N N . SER B 1 240 ? 5.785 4.828 -30.891 1 90 240 SER B N 1
ATOM 5068 C CA . SER B 1 240 ? 4.715 4.031 -31.484 1 90 240 SER B CA 1
ATOM 5069 C C . SER B 1 240 ? 3.352 4.676 -31.25 1 90 240 SER B C 1
ATOM 5071 O O . SER B 1 240 ? 2.381 4.348 -31.938 1 90 240 SER B O 1
ATOM 5073 N N . THR B 1 241 ? 3.301 5.602 -30.375 1 87.19 241 THR B N 1
ATOM 5074 C CA . THR B 1 241 ? 2.021 6.234 -30.078 1 87.19 241 THR B CA 1
ATOM 5075 C C . THR B 1 241 ? 2.051 7.715 -30.453 1 87.19 241 THR B C 1
ATOM 5077 O O . THR B 1 241 ? 1.188 8.484 -30.031 1 87.19 241 THR B O 1
ATOM 5080 N N . GLY B 1 242 ? 3.096 8.102 -31.172 1 90.62 242 GLY B N 1
ATOM 5081 C CA . GLY B 1 242 ? 3.172 9.453 -31.703 1 90.62 242 GLY B CA 1
ATOM 5082 C C . GLY B 1 242 ? 3.748 10.445 -30.719 1 90.62 242 GLY B C 1
ATOM 5083 O O . GLY B 1 242 ? 3.592 11.656 -30.875 1 90.62 242 GLY B O 1
ATOM 5084 N N . LYS B 1 243 ? 4.27 9.977 -29.656 1 93.62 243 LYS B N 1
ATOM 5085 C CA . LYS B 1 243 ? 4.953 10.812 -28.672 1 93.62 243 LYS B CA 1
ATOM 5086 C C . LYS B 1 243 ? 6.457 10.547 -28.688 1 93.62 243 LYS B C 1
ATOM 5088 O O . LYS B 1 243 ? 6.922 9.578 -29.281 1 93.62 243 LYS B O 1
ATOM 5093 N N . HIS B 1 244 ? 7.184 11.5 -28.078 1 96.38 244 HIS B N 1
ATOM 5094 C CA . HIS B 1 244 ? 8.633 11.344 -28.125 1 96.38 244 HIS B CA 1
ATOM 5095 C C . HIS B 1 244 ? 9.25 11.578 -26.75 1 96.38 244 HIS B C 1
ATOM 5097 O O . HIS B 1 244 ? 8.727 12.359 -25.953 1 96.38 244 HIS B O 1
ATOM 5103 N N . ILE B 1 245 ? 10.336 10.836 -26.469 1 97.56 245 ILE B N 1
ATOM 5104 C CA . ILE B 1 245 ? 11.133 11.008 -25.266 1 97.56 245 ILE B CA 1
ATOM 5105 C C . ILE B 1 245 ? 12.609 10.805 -25.578 1 97.56 245 ILE B C 1
ATOM 5107 O O . ILE B 1 245 ? 12.969 9.906 -26.344 1 97.56 245 ILE B O 1
ATOM 5111 N N . SER B 1 246 ? 13.414 11.68 -25.094 1 98 246 SER B N 1
ATOM 5112 C CA . SER B 1 246 ? 14.844 11.555 -25.344 1 98 246 SER B CA 1
ATOM 5113 C C . SER B 1 246 ? 15.43 10.367 -24.578 1 98 246 SER B C 1
ATOM 5115 O O . SER B 1 246 ? 14.883 9.953 -23.562 1 98 246 SER B O 1
ATOM 5117 N N . GLU B 1 247 ? 16.562 9.852 -25.016 1 97.81 247 GLU B N 1
ATOM 5118 C CA . GLU B 1 247 ? 17.266 8.773 -24.328 1 97.81 247 GLU B CA 1
ATOM 5119 C C . GLU B 1 247 ? 17.688 9.211 -22.922 1 97.81 247 GLU B C 1
ATOM 5121 O O . GLU B 1 247 ? 17.688 8.406 -22 1 97.81 247 GLU B O 1
ATOM 5126 N N . GLU B 1 248 ? 18.031 10.414 -22.812 1 97.88 248 GLU B N 1
ATOM 5127 C CA . GLU B 1 248 ? 18.469 10.953 -21.531 1 97.88 248 GLU B CA 1
ATOM 5128 C C . GLU B 1 248 ? 17.344 10.906 -20.5 1 97.88 248 GLU B C 1
ATOM 5130 O O . GLU B 1 248 ? 17.562 10.484 -19.359 1 97.88 248 GLU B O 1
ATOM 5135 N N . LEU B 1 249 ? 16.188 11.312 -20.875 1 98.06 249 LEU B N 1
ATOM 5136 C CA . LEU B 1 249 ? 15.062 11.281 -19.953 1 98.06 249 LEU B CA 1
ATOM 5137 C C . LEU B 1 249 ? 14.641 9.852 -19.656 1 98.06 249 LEU B C 1
ATOM 5139 O O . LEU B 1 249 ? 14.242 9.539 -18.531 1 98.06 249 LEU B O 1
ATOM 5143 N N . ALA B 1 250 ? 14.711 8.992 -20.656 1 97.94 250 ALA B N 1
ATOM 5144 C CA . ALA B 1 250 ? 14.438 7.578 -20.438 1 97.94 250 ALA B CA 1
ATOM 5145 C C . ALA B 1 250 ? 15.422 6.98 -19.438 1 97.94 250 ALA B C 1
ATOM 5147 O O . ALA B 1 250 ? 15.039 6.16 -18.594 1 97.94 250 ALA B O 1
ATOM 5148 N N . ARG B 1 251 ? 16.672 7.371 -19.516 1 98.25 251 ARG B N 1
ATOM 5149 C CA . ARG B 1 251 ? 17.688 6.918 -18.578 1 98.25 251 ARG B CA 1
ATOM 5150 C C . ARG B 1 251 ? 17.375 7.398 -17.156 1 98.25 251 ARG B C 1
ATOM 5152 O O . ARG B 1 251 ? 17.609 6.68 -16.188 1 98.25 251 ARG B O 1
ATOM 5159 N N . GLU B 1 252 ? 16.859 8.57 -17.047 1 98.44 252 GLU B N 1
ATOM 5160 C CA . GLU B 1 252 ? 16.484 9.086 -15.734 1 98.44 252 GLU B CA 1
ATOM 5161 C C . GLU B 1 252 ? 15.359 8.266 -15.109 1 98.44 252 GLU B C 1
ATOM 5163 O O . GLU B 1 252 ? 15.336 8.055 -13.898 1 98.44 252 GLU B O 1
ATOM 5168 N N . ILE B 1 253 ? 14.438 7.852 -15.938 1 98.06 253 ILE B N 1
ATOM 5169 C CA . ILE B 1 253 ? 13.375 6.973 -15.453 1 98.06 253 ILE B CA 1
ATOM 5170 C C . ILE B 1 253 ? 13.984 5.703 -14.859 1 98.06 253 ILE B C 1
ATOM 5172 O O . ILE B 1 253 ? 13.594 5.266 -13.773 1 98.06 253 ILE B O 1
ATOM 5176 N N . CYS B 1 254 ? 14.992 5.152 -15.547 1 97.62 254 CYS B N 1
ATOM 5177 C CA . CYS B 1 254 ? 15.672 3.947 -15.086 1 97.62 254 CYS B CA 1
ATOM 5178 C C . CYS B 1 254 ? 16.406 4.203 -13.781 1 97.62 254 CYS B C 1
ATOM 5180 O O . CYS B 1 254 ? 16.391 3.365 -12.875 1 97.62 254 CYS B O 1
ATOM 5182 N N . LEU B 1 255 ? 16.969 5.332 -13.664 1 97.62 255 LEU B N 1
ATOM 5183 C CA . LEU B 1 255 ? 17.766 5.68 -12.484 1 97.62 255 LEU B CA 1
ATOM 5184 C C . LEU B 1 255 ? 16.859 5.859 -11.266 1 97.62 255 LEU B C 1
ATOM 5186 O O . LEU B 1 255 ? 17.141 5.305 -10.203 1 97.62 255 LEU B O 1
ATOM 5190 N N . VAL B 1 256 ? 15.789 6.559 -11.422 1 97.5 256 VAL B N 1
ATOM 5191 C CA . VAL B 1 256 ? 14.867 6.852 -10.328 1 97.5 256 VAL B CA 1
ATOM 5192 C C . VAL B 1 256 ? 14.273 5.555 -9.797 1 97.5 256 VAL B C 1
ATOM 5194 O O . VAL B 1 256 ? 14.125 5.383 -8.586 1 97.5 256 VAL B O 1
ATOM 5197 N N . THR B 1 257 ? 14.016 4.621 -10.656 1 97.06 257 THR B N 1
ATOM 5198 C CA . THR B 1 257 ? 13.305 3.406 -10.289 1 97.06 257 THR B CA 1
ATOM 5199 C C . THR B 1 257 ? 14.281 2.281 -9.969 1 97.06 257 THR B C 1
ATOM 5201 O O . THR B 1 257 ? 13.867 1.186 -9.578 1 97.06 257 THR B O 1
ATOM 5204 N N . ASP B 1 258 ? 15.586 2.568 -10.18 1 95.81 258 ASP B N 1
ATOM 5205 C CA . ASP B 1 258 ? 16.625 1.546 -10.062 1 95.81 258 ASP B CA 1
ATOM 5206 C C . ASP B 1 258 ? 16.281 0.314 -10.898 1 95.81 258 ASP B C 1
ATOM 5208 O O . ASP B 1 258 ? 16.531 -0.817 -10.477 1 95.81 258 ASP B O 1
ATOM 5212 N N . ARG B 1 259 ? 15.484 0.538 -11.961 1 94.62 259 ARG B N 1
ATOM 5213 C CA . ARG B 1 259 ? 15.172 -0.433 -13 1 94.62 259 ARG B CA 1
ATOM 5214 C C . ARG B 1 259 ? 14.312 -1.566 -12.445 1 94.62 259 ARG B C 1
ATOM 5216 O O . ARG B 1 259 ? 14.391 -2.701 -12.922 1 94.62 259 ARG B O 1
ATOM 5223 N N . TYR B 1 260 ? 13.602 -1.289 -11.336 1 93.38 260 TYR B N 1
ATOM 5224 C CA . TYR B 1 260 ? 12.523 -2.213 -11.008 1 93.38 260 TYR B CA 1
ATOM 5225 C C . TYR B 1 260 ? 11.43 -2.17 -12.062 1 93.38 260 TYR B C 1
ATOM 5227 O O . TYR B 1 260 ? 10.836 -1.117 -12.312 1 93.38 260 TYR B O 1
ATOM 5235 N N . SER B 1 261 ? 11.133 -3.252 -12.641 1 91.25 261 SER B N 1
ATOM 5236 C CA . SER B 1 261 ? 10.344 -3.334 -13.867 1 91.25 261 SER B CA 1
ATOM 5237 C C . SER B 1 261 ? 8.984 -2.662 -13.688 1 91.25 261 SER B C 1
ATOM 5239 O O . SER B 1 261 ? 8.562 -1.866 -14.531 1 91.25 261 SER B O 1
ATOM 5241 N N . SER B 1 262 ? 8.281 -2.959 -12.602 1 89.81 262 SER B N 1
ATOM 5242 C CA . SER B 1 262 ? 6.957 -2.387 -12.375 1 89.81 262 SER B CA 1
ATOM 5243 C C . SER B 1 262 ? 7.023 -0.87 -12.242 1 89.81 262 SER B C 1
ATOM 5245 O O . SER B 1 262 ? 6.172 -0.155 -12.766 1 89.81 262 SER B O 1
ATOM 5247 N N . TYR B 1 263 ? 8.062 -0.357 -11.562 1 93.88 263 TYR B N 1
ATOM 5248 C CA . TYR B 1 263 ? 8.203 1.079 -11.344 1 93.88 263 TYR B CA 1
ATOM 5249 C C . TYR B 1 263 ? 8.586 1.788 -12.641 1 93.88 263 TYR B C 1
ATOM 5251 O O . TYR B 1 263 ? 8.133 2.906 -12.898 1 93.88 263 TYR B O 1
ATOM 5259 N N . VAL B 1 264 ? 9.43 1.109 -13.461 1 94.31 264 VAL B N 1
ATOM 5260 C CA . VAL B 1 264 ? 9.812 1.693 -14.742 1 94.31 264 VAL B CA 1
ATOM 5261 C C . VAL B 1 264 ? 8.57 1.898 -15.609 1 94.31 264 VAL B C 1
ATOM 5263 O O . VAL B 1 264 ? 8.359 2.986 -16.156 1 94.31 264 VAL B O 1
ATOM 5266 N N . GLN B 1 265 ? 7.793 0.874 -15.688 1 90.88 265 GLN B N 1
ATOM 5267 C CA . GLN B 1 265 ? 6.598 0.931 -16.516 1 90.88 265 GLN B CA 1
ATOM 5268 C C . GLN B 1 265 ? 5.605 1.961 -15.977 1 90.88 265 GLN B C 1
ATOM 5270 O O . GLN B 1 265 ? 5.023 2.73 -16.75 1 90.88 265 GLN B O 1
ATOM 5275 N N . GLN B 1 266 ? 5.461 1.991 -14.703 1 90.19 266 GLN B N 1
ATOM 5276 C CA . GLN B 1 266 ? 4.508 2.91 -14.094 1 90.19 266 GLN B CA 1
ATOM 5277 C C . GLN B 1 266 ? 4.945 4.359 -14.273 1 90.19 266 GLN B C 1
ATOM 5279 O O . GLN B 1 266 ? 4.141 5.211 -14.664 1 90.19 266 GLN B O 1
ATOM 5284 N N . LEU B 1 267 ? 6.172 4.637 -13.969 1 94.75 267 LEU B N 1
ATOM 5285 C CA . LEU B 1 267 ? 6.68 5.996 -14.117 1 94.75 267 LEU B CA 1
ATOM 5286 C C . LEU B 1 267 ? 6.641 6.434 -15.57 1 94.75 267 LEU B C 1
ATOM 5288 O O . LEU B 1 267 ? 6.211 7.547 -15.883 1 94.75 267 LEU B O 1
ATOM 5292 N N . ALA B 1 268 ? 7.078 5.535 -16.469 1 93.56 268 ALA B N 1
ATOM 5293 C CA . ALA B 1 268 ? 7.02 5.848 -17.891 1 93.56 268 ALA B CA 1
ATOM 5294 C C . ALA B 1 268 ? 5.59 6.141 -18.328 1 93.56 268 ALA B C 1
ATOM 5296 O O . ALA B 1 268 ? 5.355 7.043 -19.141 1 93.56 268 ALA B O 1
ATOM 5297 N N . TRP B 1 269 ? 4.719 5.402 -17.812 1 88.38 269 TRP B N 1
ATOM 5298 C CA . TRP B 1 269 ? 3.305 5.602 -18.125 1 88.38 269 TRP B CA 1
ATOM 5299 C C . TRP B 1 269 ? 2.842 6.984 -17.688 1 88.38 269 TRP B C 1
ATOM 5301 O O . TRP B 1 269 ? 2.158 7.684 -18.438 1 88.38 269 TRP B O 1
ATOM 5311 N N . PHE B 1 270 ? 3.166 7.402 -16.469 1 89 270 PHE B N 1
ATOM 5312 C CA . PHE B 1 270 ? 2.76 8.703 -15.961 1 89 270 PHE B CA 1
ATOM 5313 C C . PHE B 1 270 ? 3.344 9.828 -16.812 1 89 270 PHE B C 1
ATOM 5315 O O . PHE B 1 270 ? 2.664 10.812 -17.109 1 89 270 PHE B O 1
ATOM 5322 N N . VAL B 1 271 ? 4.574 9.633 -17.219 1 92.81 271 VAL B N 1
ATOM 5323 C CA . VAL B 1 271 ? 5.203 10.633 -18.078 1 92.81 271 VAL B CA 1
ATOM 5324 C C . VAL B 1 271 ? 4.48 10.688 -19.422 1 92.81 271 VAL B C 1
ATOM 5326 O O . VAL B 1 271 ? 4.164 11.766 -19.922 1 92.81 271 VAL B O 1
ATOM 5329 N N . TRP B 1 272 ? 4.223 9.555 -20 1 89.75 272 TRP B N 1
ATOM 5330 C CA . TRP B 1 272 ? 3.535 9.43 -21.281 1 89.75 272 TRP B CA 1
ATOM 5331 C C . TRP B 1 272 ? 2.182 10.133 -21.234 1 89.75 272 TRP B C 1
ATOM 5333 O O . TRP B 1 272 ? 1.804 10.812 -22.188 1 89.75 272 TRP B O 1
ATOM 5343 N N . LEU B 1 273 ? 1.465 10.008 -20.141 1 83.56 273 LEU B N 1
ATOM 5344 C CA . LEU B 1 273 ? 0.142 10.602 -19.984 1 83.56 273 LEU B CA 1
ATOM 5345 C C . LEU B 1 273 ? 0.221 12.125 -20.031 1 83.56 273 LEU B C 1
ATOM 5347 O O . LEU B 1 273 ? -0.704 12.781 -20.516 1 83.56 273 LEU B O 1
ATOM 5351 N N . ARG B 1 274 ? 1.295 12.617 -19.516 1 87.44 274 ARG B N 1
ATOM 5352 C CA . ARG B 1 274 ? 1.453 14.062 -19.391 1 87.44 274 ARG B CA 1
ATOM 5353 C C . ARG B 1 274 ? 1.856 14.688 -20.719 1 87.44 274 ARG B C 1
ATOM 5355 O O . ARG B 1 274 ? 1.495 15.828 -21.016 1 87.44 274 ARG B O 1
ATOM 5362 N N . VAL B 1 275 ? 2.523 13.938 -21.531 1 90.19 275 VAL B N 1
ATOM 5363 C CA . VAL B 1 275 ? 3.043 14.43 -22.812 1 90.19 275 VAL B CA 1
ATOM 5364 C C . VAL B 1 275 ? 1.907 14.523 -23.828 1 90.19 275 VAL B C 1
ATOM 5366 O O . VAL B 1 275 ? 1.11 13.594 -23.969 1 90.19 275 VAL B O 1
ATOM 5369 N N . GLN B 1 276 ? 1.875 15.617 -24.531 1 87.44 276 GLN B N 1
ATOM 5370 C CA . GLN B 1 276 ? 0.863 15.812 -25.562 1 87.44 276 GLN B CA 1
ATOM 5371 C C . GLN B 1 276 ? 1.215 15.039 -26.828 1 87.44 276 GLN B C 1
ATOM 5373 O O . GLN B 1 276 ? 2.375 14.68 -27.031 1 87.44 276 GLN B O 1
ATOM 5378 N N . ASP B 1 277 ? 0.18 14.812 -27.609 1 86 277 ASP B N 1
ATOM 5379 C CA . ASP B 1 277 ? 0.407 14.102 -28.859 1 86 277 ASP B CA 1
ATOM 5380 C C . ASP B 1 277 ? 1.396 14.859 -29.75 1 86 277 ASP B C 1
ATOM 5382 O O . ASP B 1 277 ? 1.349 16.094 -29.844 1 86 277 ASP B O 1
ATOM 5386 N N . ASP B 1 278 ? 2.213 14.141 -30.312 1 88.94 278 ASP B N 1
ATOM 5387 C CA . ASP B 1 278 ? 3.205 14.633 -31.266 1 88.94 278 ASP B CA 1
ATOM 5388 C C . ASP B 1 278 ? 4.164 15.609 -30.594 1 88.94 278 ASP B C 1
ATOM 5390 O O . ASP B 1 278 ? 4.609 16.578 -31.219 1 88.94 278 ASP B O 1
ATOM 5394 N N . SER B 1 279 ? 4.332 15.43 -29.312 1 93.31 279 SER B N 1
ATOM 5395 C CA . SER B 1 279 ? 5.242 16.281 -28.562 1 93.31 279 SER B CA 1
ATOM 5396 C C . SER B 1 279 ? 6.359 15.477 -27.922 1 93.31 279 SER B C 1
ATOM 5398 O O . SER B 1 279 ? 6.336 14.25 -27.938 1 93.31 279 SER B O 1
ATOM 5400 N N . VAL B 1 280 ? 7.352 16.25 -27.422 1 96.44 280 VAL B N 1
ATOM 5401 C CA . VAL B 1 280 ? 8.516 15.633 -26.781 1 96.44 280 VAL B CA 1
ATOM 5402 C C . VAL B 1 280 ? 8.43 15.812 -25.266 1 96.44 280 VAL B C 1
ATOM 5404 O O . VAL B 1 280 ? 8.109 16.906 -24.781 1 96.44 280 VAL B O 1
ATOM 5407 N N . ALA B 1 281 ? 8.688 14.719 -24.516 1 96.94 281 ALA B N 1
ATOM 5408 C CA . ALA B 1 281 ? 8.672 14.758 -23.047 1 96.94 281 ALA B CA 1
ATOM 5409 C C . ALA B 1 281 ? 9.727 15.727 -22.516 1 96.94 281 ALA B C 1
ATOM 5411 O O . ALA B 1 281 ? 10.836 15.797 -23.047 1 96.94 281 ALA B O 1
ATOM 5412 N N . THR B 1 282 ? 9.414 16.406 -21.484 1 97.62 282 THR B N 1
ATOM 5413 C CA . THR B 1 282 ? 10.32 17.359 -20.844 1 97.62 282 THR B CA 1
ATOM 5414 C C . THR B 1 282 ? 10.648 16.922 -19.422 1 97.62 282 THR B C 1
ATOM 5416 O O . THR B 1 282 ? 10.047 15.977 -18.906 1 97.62 282 THR B O 1
ATOM 5419 N N . GLU B 1 283 ? 11.578 17.641 -18.828 1 97.12 283 GLU B N 1
ATOM 5420 C CA . GLU B 1 283 ? 11.922 17.391 -17.422 1 97.12 283 GLU B CA 1
ATOM 5421 C C . GLU B 1 283 ? 10.734 17.641 -16.516 1 97.12 283 GLU B C 1
ATOM 5423 O O . GLU B 1 283 ? 10.578 16.969 -15.492 1 97.12 283 GLU B O 1
ATOM 5428 N N . GLU B 1 284 ? 10 18.562 -16.906 1 96.38 284 GLU B N 1
ATOM 5429 C CA . GLU B 1 284 ? 8.812 18.859 -16.109 1 96.38 284 GLU B CA 1
ATOM 5430 C C . GLU B 1 284 ? 7.82 17.703 -16.156 1 96.38 284 GLU B C 1
ATOM 5432 O O . GLU B 1 284 ? 7.156 17.422 -15.156 1 96.38 284 GLU B O 1
ATOM 5437 N N . ASP B 1 285 ? 7.734 17.047 -17.328 1 95.38 285 ASP B N 1
ATOM 5438 C CA . ASP B 1 285 ? 6.883 15.875 -17.438 1 95.38 285 ASP B CA 1
ATOM 5439 C C . ASP B 1 285 ? 7.375 14.742 -16.547 1 95.38 285 ASP B C 1
ATOM 5441 O O . ASP B 1 285 ? 6.57 14.047 -15.922 1 95.38 285 ASP B O 1
ATOM 5445 N N . LEU B 1 286 ? 8.672 14.617 -16.5 1 97.38 286 LEU B N 1
ATOM 5446 C CA . LEU B 1 286 ? 9.25 13.586 -15.648 1 97.38 286 LEU B CA 1
ATOM 5447 C C . LEU B 1 286 ? 8.984 13.891 -14.18 1 97.38 286 LEU B C 1
ATOM 5449 O O . LEU B 1 286 ? 8.617 13 -13.414 1 97.38 286 LEU B O 1
ATOM 5453 N N . LYS B 1 287 ? 9.188 15.148 -13.805 1 96.75 287 LYS B N 1
ATOM 5454 C CA . LYS B 1 287 ? 8.914 15.539 -12.43 1 96.75 287 LYS B CA 1
ATOM 5455 C C . LYS B 1 287 ? 7.457 15.266 -12.055 1 96.75 287 LYS B C 1
ATOM 5457 O O . LYS B 1 287 ? 7.176 14.75 -10.969 1 96.75 287 LYS B O 1
ATOM 5462 N N . TYR B 1 288 ? 6.668 15.539 -12.977 1 92.31 288 TYR B N 1
ATOM 5463 C CA . TYR B 1 288 ? 5.254 15.242 -12.789 1 92.31 288 TYR B CA 1
ATOM 5464 C C . TYR B 1 288 ? 5.031 13.75 -12.594 1 92.31 288 TYR B C 1
ATOM 5466 O O . TYR B 1 288 ? 4.316 13.328 -11.68 1 92.31 288 TYR B O 1
ATOM 5474 N N . GLY B 1 289 ? 5.602 12.977 -13.453 1 93.56 289 GLY B N 1
ATOM 5475 C CA . GLY B 1 289 ? 5.48 11.531 -13.359 1 93.56 289 GLY B CA 1
ATOM 5476 C C . GLY B 1 289 ? 5.973 10.984 -12.031 1 93.56 289 GLY B C 1
ATOM 5477 O O . GLY B 1 289 ? 5.352 10.086 -11.453 1 93.56 289 GLY B O 1
ATOM 5478 N N . ILE B 1 290 ? 7.059 11.5 -11.539 1 96.75 290 ILE B N 1
ATOM 5479 C CA . ILE B 1 290 ? 7.625 11.055 -10.273 1 96.75 290 ILE B CA 1
ATOM 5480 C C . ILE B 1 290 ? 6.664 11.383 -9.133 1 96.75 290 ILE B C 1
ATOM 5482 O O . ILE B 1 290 ? 6.402 10.547 -8.266 1 96.75 290 ILE B O 1
ATOM 5486 N N . ASP B 1 291 ? 6.109 12.539 -9.172 1 93.81 291 ASP B N 1
ATOM 5487 C CA . ASP B 1 291 ? 5.16 12.938 -8.141 1 93.81 291 ASP B CA 1
ATOM 5488 C C . ASP B 1 291 ? 3.932 12.031 -8.141 1 93.81 291 ASP B C 1
ATOM 5490 O O . ASP B 1 291 ? 3.453 11.625 -7.082 1 93.81 291 ASP B O 1
ATOM 5494 N N . ARG B 1 292 ? 3.531 11.688 -9.328 1 88.88 292 ARG B N 1
ATOM 5495 C CA . ARG B 1 292 ? 2.371 10.805 -9.438 1 88.88 292 ARG B CA 1
ATOM 5496 C C . ARG B 1 292 ? 2.695 9.406 -8.93 1 88.88 292 ARG B C 1
ATOM 5498 O O . ARG B 1 292 ? 1.857 8.758 -8.305 1 88.88 292 ARG B O 1
ATOM 5505 N N . LEU B 1 293 ? 3.83 8.961 -9.234 1 92.88 293 LEU B N 1
ATOM 5506 C CA . LEU B 1 293 ? 4.266 7.652 -8.75 1 92.88 293 LEU B CA 1
ATOM 5507 C C . LEU B 1 293 ? 4.309 7.621 -7.23 1 92.88 293 LEU B C 1
ATOM 5509 O O . LEU B 1 293 ? 3.826 6.676 -6.609 1 92.88 293 LEU B O 1
ATOM 5513 N N . LEU B 1 294 ? 4.832 8.641 -6.641 1 94.81 294 LEU B N 1
ATOM 5514 C CA . LEU B 1 294 ? 4.898 8.734 -5.188 1 94.81 294 LEU B CA 1
ATOM 5515 C C . LEU B 1 294 ? 3.502 8.781 -4.578 1 94.81 294 LEU B C 1
ATOM 5517 O O . LEU B 1 294 ? 3.24 8.133 -3.562 1 94.81 294 LEU B O 1
ATOM 5521 N N . ASP B 1 295 ? 2.645 9.484 -5.246 1 87.88 295 ASP B N 1
ATOM 5522 C CA . ASP B 1 295 ? 1.267 9.562 -4.773 1 87.88 295 ASP B CA 1
ATOM 5523 C C . ASP B 1 295 ? 0.602 8.188 -4.789 1 87.88 295 ASP B C 1
ATOM 5525 O O . ASP B 1 295 ? -0.084 7.816 -3.836 1 87.88 295 ASP B O 1
ATOM 5529 N N . ALA B 1 296 ? 0.874 7.52 -5.816 1 87.19 296 ALA B N 1
ATOM 5530 C CA . ALA B 1 296 ? 0.259 6.207 -5.992 1 87.19 296 ALA B CA 1
ATOM 5531 C C . ALA B 1 296 ? 0.763 5.219 -4.945 1 87.19 296 ALA B C 1
ATOM 5533 O O . ALA B 1 296 ? 0.014 4.352 -4.492 1 87.19 296 ALA B O 1
ATOM 5534 N N . CYS B 1 297 ? 1.972 5.352 -4.535 1 92.75 297 CYS B N 1
ATOM 5535 C CA . CYS B 1 297 ? 2.588 4.383 -3.635 1 92.75 297 CYS B CA 1
ATOM 5536 C C . CYS B 1 297 ? 2.447 4.824 -2.182 1 92.75 297 CYS B C 1
ATOM 5538 O O . CYS B 1 297 ? 2.689 4.035 -1.266 1 92.75 297 CYS B O 1
ATOM 5540 N N . GLU B 1 298 ? 2.014 5.98 -1.95 1 91.44 298 GLU B N 1
ATOM 5541 C CA . GLU B 1 298 ? 2.045 6.602 -0.629 1 91.44 298 GLU B CA 1
ATOM 5542 C C . GLU B 1 298 ? 1.271 5.77 0.39 1 91.44 298 GLU B C 1
ATOM 5544 O O . GLU B 1 298 ? 1.757 5.523 1.496 1 91.44 298 GLU B O 1
ATOM 5549 N N . PRO B 1 299 ? 0.04 5.254 0.039 1 87.31 299 PRO B N 1
ATOM 5550 C CA . PRO B 1 299 ? -0.667 4.461 1.046 1 87.31 299 PRO B CA 1
ATOM 5551 C C . PRO B 1 299 ? 0.137 3.25 1.513 1 87.31 299 PRO B C 1
ATOM 5553 O O . PRO B 1 299 ? 0.149 2.936 2.705 1 87.31 299 PRO B O 1
ATOM 5556 N N . LEU B 1 300 ? 0.787 2.631 0.614 1 91.94 300 LEU B N 1
ATOM 5557 C CA . LEU B 1 300 ? 1.633 1.491 0.95 1 91.94 300 LEU B CA 1
ATOM 5558 C C . LEU B 1 300 ? 2.783 1.916 1.856 1 91.94 300 LEU B C 1
ATOM 5560 O O . LEU B 1 300 ? 3.051 1.27 2.871 1 91.94 300 LEU B O 1
ATOM 5564 N N . PHE B 1 301 ? 3.412 3.006 1.522 1 95.06 301 PHE B N 1
ATOM 5565 C CA . PHE B 1 301 ? 4.594 3.453 2.252 1 95.06 301 PHE B CA 1
ATOM 5566 C C . PHE B 1 301 ? 4.219 3.926 3.652 1 95.06 301 PHE B C 1
ATOM 5568 O O . PHE B 1 301 ? 4.961 3.701 4.609 1 95.06 301 PHE B O 1
ATOM 5575 N N . ILE B 1 302 ? 3.062 4.539 3.76 1 90.81 302 ILE B N 1
ATOM 5576 C CA . ILE B 1 302 ? 2.555 4.93 5.07 1 90.81 302 ILE B CA 1
ATOM 5577 C C . ILE B 1 302 ? 2.35 3.686 5.934 1 90.81 302 ILE B C 1
ATOM 5579 O O . ILE B 1 302 ? 2.818 3.629 7.074 1 90.81 302 ILE B O 1
ATOM 5583 N N . GLN B 1 303 ? 1.771 2.705 5.359 1 88.75 303 GLN B N 1
ATOM 5584 C CA . GLN B 1 303 ? 1.521 1.467 6.094 1 88.75 303 GLN B CA 1
ATOM 5585 C C . GLN B 1 303 ? 2.828 0.807 6.52 1 88.75 303 GLN B C 1
ATOM 5587 O O . GLN B 1 303 ? 2.928 0.268 7.621 1 88.75 303 GLN B O 1
ATOM 5592 N N . GLN B 1 304 ? 3.779 0.873 5.727 1 93.62 304 GLN B N 1
ATOM 5593 C CA . GLN B 1 304 ? 5.051 0.202 5.973 1 93.62 304 GLN B CA 1
ATOM 5594 C C . GLN B 1 304 ? 5.852 0.921 7.055 1 93.62 304 GLN B C 1
ATOM 5596 O O . GLN B 1 304 ? 6.695 0.314 7.719 1 93.62 304 GLN B O 1
ATOM 5601 N N . THR B 1 305 ? 5.547 2.24 7.277 1 94.19 305 THR B N 1
ATOM 5602 C CA . THR B 1 305 ? 6.492 2.992 8.094 1 94.19 305 THR B CA 1
ATOM 5603 C C . THR B 1 305 ? 5.797 3.596 9.312 1 94.19 305 THR B C 1
ATOM 5605 O O . THR B 1 305 ? 6.457 4.051 10.25 1 94.19 305 THR B O 1
ATOM 5608 N N . GLU B 1 306 ? 4.504 3.643 9.375 1 88.5 306 GLU B N 1
ATOM 5609 C CA . GLU B 1 306 ? 3.762 4.387 10.391 1 88.5 306 GLU B CA 1
ATOM 5610 C C . GLU B 1 306 ? 4.066 3.871 11.789 1 88.5 306 GLU B C 1
ATOM 5612 O O . GLU B 1 306 ? 4.059 4.637 12.758 1 88.5 306 GLU B O 1
ATOM 5617 N N . ASP B 1 307 ? 4.438 2.537 11.898 1 87.88 307 ASP B N 1
ATOM 5618 C CA . ASP B 1 307 ? 4.629 1.963 13.227 1 87.88 307 ASP B CA 1
ATOM 5619 C C . ASP B 1 307 ? 6.109 1.797 13.547 1 87.88 307 ASP B C 1
ATOM 5621 O O . ASP B 1 307 ? 6.469 1.162 14.539 1 87.88 307 ASP B O 1
ATOM 5625 N N . LEU B 1 308 ? 6.941 2.33 12.727 1 93.56 308 LEU B N 1
ATOM 5626 C CA . LEU B 1 308 ? 8.375 2.232 13 1 93.56 308 LEU B CA 1
ATOM 5627 C C . LEU B 1 308 ? 8.766 3.115 14.18 1 93.56 308 LEU B C 1
ATOM 5629 O O . LEU B 1 308 ? 8.25 4.23 14.328 1 93.56 308 LEU B O 1
ATOM 5633 N N . SER B 1 309 ? 9.656 2.633 14.977 1 91.69 309 SER B N 1
ATOM 5634 C CA . SER B 1 309 ? 10.188 3.424 16.078 1 91.69 309 SER B CA 1
ATOM 5635 C C . SER B 1 309 ? 11.117 4.527 15.578 1 91.69 309 SER B C 1
ATOM 5637 O O . SER B 1 309 ? 11.484 4.543 14.398 1 91.69 309 SER B O 1
ATOM 5639 N N . ALA B 1 310 ? 11.508 5.359 16.469 1 90.81 310 ALA B N 1
ATOM 5640 C CA . ALA B 1 310 ? 12.438 6.43 16.141 1 90.81 310 ALA B CA 1
ATOM 5641 C C . ALA B 1 310 ? 13.773 5.863 15.656 1 90.81 310 ALA B C 1
ATOM 5643 O O . ALA B 1 310 ? 14.336 6.332 14.656 1 90.81 310 ALA B O 1
ATOM 5644 N N . TYR B 1 311 ? 14.188 4.805 16.344 1 93.44 311 TYR B N 1
ATOM 5645 C CA . TYR B 1 311 ? 15.461 4.184 15.977 1 93.44 311 TYR B CA 1
ATOM 5646 C C . TYR B 1 311 ? 15.398 3.584 14.578 1 93.44 311 TYR B C 1
ATOM 5648 O O . TYR B 1 311 ? 16.328 3.729 13.797 1 93.44 311 TYR B O 1
ATOM 5656 N N . GLN B 1 312 ? 14.281 2.955 14.281 1 95.75 312 GLN B N 1
ATOM 5657 C CA . GLN B 1 312 ? 14.117 2.336 12.969 1 95.75 312 GLN B CA 1
ATOM 5658 C C . GLN B 1 312 ? 14.078 3.387 11.867 1 95.75 312 GLN B C 1
ATOM 5660 O O . GLN B 1 312 ? 14.727 3.232 10.828 1 95.75 312 GLN B O 1
ATOM 5665 N N . MET B 1 313 ? 13.375 4.461 12.148 1 94.62 313 MET B N 1
ATOM 5666 C CA . MET B 1 313 ? 13.281 5.543 11.18 1 94.62 313 MET B CA 1
ATOM 5667 C C . MET B 1 313 ? 14.641 6.207 10.969 1 94.62 313 MET B C 1
ATOM 5669 O O . MET B 1 313 ? 15.016 6.52 9.836 1 94.62 313 MET B O 1
ATOM 5673 N N . ASN B 1 314 ? 15.32 6.398 12.047 1 94.38 314 ASN B N 1
ATOM 5674 C CA . ASN B 1 314 ? 16.641 7 11.961 1 94.38 314 ASN B CA 1
ATOM 5675 C C . ASN B 1 314 ? 17.609 6.121 11.18 1 94.38 314 ASN B C 1
ATOM 5677 O O . ASN B 1 314 ? 18.469 6.629 10.445 1 94.38 314 ASN B O 1
ATOM 5681 N N . PHE B 1 315 ? 17.484 4.867 11.398 1 96.94 315 PHE B N 1
ATOM 5682 C CA . PHE B 1 315 ? 18.312 3.922 10.672 1 96.94 315 PHE B CA 1
ATOM 5683 C C . PHE B 1 315 ? 18.062 4.016 9.172 1 96.94 315 PHE B C 1
ATOM 5685 O O . PHE B 1 315 ? 19 4.066 8.383 1 96.94 315 PHE B O 1
ATOM 5692 N N . LEU B 1 316 ? 16.781 4.074 8.781 1 97.12 316 LEU B N 1
ATOM 5693 C CA . LEU B 1 316 ? 16.438 4.242 7.375 1 97.12 316 LEU B CA 1
ATOM 5694 C C . LEU B 1 316 ? 16.953 5.574 6.84 1 97.12 316 LEU B C 1
ATOM 5696 O O . LEU B 1 316 ? 17.375 5.66 5.688 1 97.12 316 LEU B O 1
ATOM 5700 N N . HIS B 1 317 ? 16.891 6.555 7.691 1 95.56 317 HIS B N 1
ATOM 5701 C CA . HIS B 1 317 ? 17.391 7.871 7.312 1 95.56 317 HIS B CA 1
ATOM 5702 C C . HIS B 1 317 ? 18.891 7.82 6.996 1 95.56 317 HIS B C 1
ATOM 5704 O O . HIS B 1 317 ? 19.344 8.422 6.016 1 95.56 317 HIS B O 1
ATOM 5710 N N . ALA B 1 318 ? 19.609 7.113 7.785 1 95.69 318 ALA B N 1
ATOM 5711 C CA . ALA B 1 318 ? 21.047 6.938 7.551 1 95.69 318 ALA B CA 1
ATOM 5712 C C . ALA B 1 318 ? 21.297 6.273 6.199 1 95.69 318 ALA B C 1
ATOM 5714 O O . ALA B 1 318 ? 22.125 6.75 5.41 1 95.69 318 ALA B O 1
ATOM 5715 N N . ILE B 1 319 ? 20.562 5.254 5.898 1 96.5 319 ILE B N 1
ATOM 5716 C CA . ILE B 1 319 ? 20.734 4.512 4.656 1 96.5 319 ILE B CA 1
ATOM 5717 C C . ILE B 1 319 ? 20.406 5.406 3.467 1 96.5 319 ILE B C 1
ATOM 5719 O O . ILE B 1 319 ? 21.156 5.453 2.488 1 96.5 319 ILE B O 1
ATOM 5723 N N . THR B 1 320 ? 19.344 6.145 3.578 1 95.19 320 THR B N 1
ATOM 5724 C CA . THR B 1 320 ? 18.891 6.988 2.473 1 95.19 320 THR B CA 1
ATOM 5725 C C . THR B 1 320 ? 19.875 8.141 2.246 1 95.19 320 THR B C 1
ATOM 5727 O O . THR B 1 320 ? 19.922 8.711 1.154 1 95.19 320 THR B O 1
ATOM 5730 N N . ASN B 1 321 ? 20.641 8.43 3.287 1 93.81 321 ASN B N 1
ATOM 5731 C CA . ASN B 1 321 ? 21.625 9.508 3.172 1 93.81 321 ASN B CA 1
ATOM 5732 C C . ASN B 1 321 ? 23 8.969 2.781 1 93.81 321 ASN B C 1
ATOM 5734 O O . ASN B 1 321 ? 24 9.672 2.926 1 93.81 321 ASN B O 1
ATOM 5738 N N . GLY B 1 322 ? 23.125 7.742 2.453 1 93.31 322 GLY B N 1
ATOM 5739 C CA . GLY B 1 322 ? 24.344 7.242 1.816 1 93.31 322 GLY B CA 1
ATOM 5740 C C . GLY B 1 322 ? 25.156 6.348 2.725 1 93.31 322 GLY B C 1
ATOM 5741 O O . GLY B 1 322 ? 26.266 5.93 2.357 1 93.31 322 GLY B O 1
ATOM 5742 N N . VAL B 1 323 ? 24.688 6.121 3.904 1 95.44 323 VAL B N 1
ATOM 5743 C CA . VAL B 1 323 ? 25.391 5.184 4.766 1 95.44 323 VAL B CA 1
ATOM 5744 C C . VAL B 1 323 ? 25.047 3.752 4.379 1 95.44 323 VAL B C 1
ATOM 5746 O O . VAL B 1 323 ? 23.875 3.346 4.473 1 95.44 323 VAL B O 1
ATOM 5749 N N . HIS B 1 324 ? 26.016 3.004 4.008 1 95.75 324 HIS B N 1
ATOM 5750 C CA . HIS B 1 324 ? 25.75 1.64 3.574 1 95.75 324 HIS B CA 1
ATOM 5751 C C . HIS B 1 324 ? 26.531 0.628 4.395 1 95.75 324 HIS B C 1
ATOM 5753 O O . HIS B 1 324 ? 26.266 -0.573 4.34 1 95.75 324 HIS B O 1
ATOM 5759 N N . THR B 1 325 ? 27.516 1.187 5.09 1 94 325 THR B N 1
ATOM 5760 C CA . THR B 1 325 ? 28.359 0.371 5.965 1 94 325 THR B CA 1
ATOM 5761 C C . THR B 1 325 ? 28.78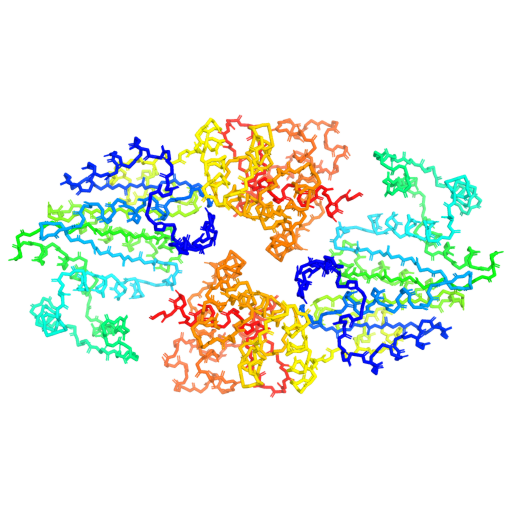1 1.164 7.199 1 94 325 THR B C 1
ATOM 5763 O O . THR B 1 325 ? 28.516 2.363 7.293 1 94 325 THR B O 1
ATOM 5766 N N . GLY B 1 326 ? 29.312 0.478 8.219 1 93.38 326 GLY B N 1
ATOM 5767 C CA . GLY B 1 326 ? 29.938 1.136 9.367 1 93.38 326 GLY B CA 1
ATOM 5768 C C . GLY B 1 326 ? 28.922 1.795 10.289 1 93.38 326 GLY B C 1
ATOM 5769 O O . GLY B 1 326 ? 29.172 2.879 10.812 1 93.38 326 GLY B O 1
ATOM 5770 N N . PHE B 1 327 ? 27.812 1.183 10.445 1 95.12 327 PHE B N 1
ATOM 5771 C CA . PHE B 1 327 ? 26.719 1.779 11.219 1 95.12 327 PHE B CA 1
ATOM 5772 C C . PHE B 1 327 ? 27.078 1.855 12.695 1 95.12 327 PHE B C 1
ATOM 5774 O O . PHE B 1 327 ? 26.469 2.615 13.453 1 95.12 327 PHE B O 1
ATOM 5781 N N . THR B 1 328 ? 28.125 1.079 13.102 1 94.31 328 THR B N 1
ATOM 5782 C CA . THR B 1 328 ? 28.484 1.041 14.516 1 94.31 328 THR B CA 1
ATOM 5783 C C . THR B 1 328 ? 29.578 2.072 14.82 1 94.31 328 THR B C 1
ATOM 5785 O O . THR B 1 328 ? 30.016 2.195 15.969 1 94.31 328 THR B O 1
ATOM 5788 N N . GLN B 1 329 ? 30.016 2.764 13.797 1 95.19 329 GLN B N 1
ATOM 5789 C CA . GLN B 1 329 ? 30.969 3.846 14.031 1 95.19 329 GLN B CA 1
ATOM 5790 C C . GLN B 1 329 ? 30.344 4.945 14.891 1 95.19 329 GLN B C 1
ATOM 5792 O O . GLN B 1 329 ? 29.172 5.301 14.711 1 95.19 329 GLN B O 1
ATOM 5797 N N . THR B 1 330 ? 31.109 5.484 15.711 1 93.62 330 THR B N 1
ATOM 5798 C CA . THR B 1 330 ? 30.641 6.453 16.703 1 93.62 330 THR B CA 1
ATOM 5799 C C . THR B 1 330 ? 30.016 7.664 16.016 1 93.62 330 THR B C 1
ATOM 5801 O O . THR B 1 330 ? 28.969 8.141 16.438 1 93.62 330 THR B O 1
ATOM 5804 N N . ALA B 1 331 ? 30.609 8.125 15.008 1 94.25 331 ALA B N 1
ATOM 5805 C CA . ALA B 1 331 ? 30.109 9.305 14.305 1 94.25 331 ALA B CA 1
ATOM 5806 C C . ALA B 1 331 ? 28.703 9.055 13.75 1 94.25 331 ALA B C 1
ATOM 5808 O O . ALA B 1 331 ? 27.844 9.93 13.82 1 94.25 331 ALA B O 1
ATOM 5809 N N . ILE B 1 332 ? 28.484 7.938 13.227 1 95.19 332 ILE B N 1
ATOM 5810 C CA . ILE B 1 332 ? 27.203 7.59 12.617 1 95.19 332 ILE B CA 1
ATOM 5811 C C . ILE B 1 332 ? 26.156 7.375 13.711 1 95.19 332 ILE B C 1
ATOM 5813 O O . ILE B 1 332 ? 25.016 7.848 13.594 1 95.19 332 ILE B O 1
ATOM 5817 N N . LEU B 1 333 ? 26.547 6.664 14.781 1 95.19 333 LEU B N 1
ATOM 5818 C CA . LEU B 1 333 ? 25.656 6.43 15.914 1 95.19 333 LEU B CA 1
ATOM 5819 C C . LEU B 1 333 ? 25.141 7.746 16.469 1 95.19 333 LEU B C 1
ATOM 5821 O O . LEU B 1 333 ? 23.953 7.871 16.781 1 95.19 333 LEU B O 1
ATOM 5825 N N . GLU B 1 334 ? 26 8.672 16.531 1 92.25 334 GLU B N 1
ATOM 5826 C CA . GLU B 1 334 ? 25.641 9.961 17.125 1 92.25 334 GLU B CA 1
ATOM 5827 C C . GLU B 1 334 ? 24.859 10.82 16.141 1 92.25 334 GLU B C 1
ATOM 5829 O O . GLU B 1 334 ? 23.844 11.414 16.5 1 92.25 334 GLU B O 1
ATOM 5834 N N . THR B 1 335 ? 25.266 10.828 14.953 1 91.19 335 THR B N 1
ATOM 5835 C CA . THR B 1 335 ? 24.641 11.672 13.93 1 91.19 335 THR B CA 1
ATOM 5836 C C . THR B 1 335 ? 23.188 11.281 13.719 1 91.19 335 THR B C 1
ATOM 5838 O O . THR B 1 335 ? 22.312 12.141 13.625 1 91.19 335 THR B O 1
ATOM 5841 N N . TYR B 1 336 ? 22.906 10.023 13.695 1 92.75 336 TYR B N 1
ATOM 5842 C CA . TYR B 1 336 ? 21.578 9.547 13.367 1 92.75 336 TYR B CA 1
ATOM 5843 C C . TYR B 1 336 ? 20.859 9.016 14.602 1 92.75 336 TYR B C 1
ATOM 5845 O O . TYR B 1 336 ? 19.75 8.492 14.516 1 92.75 336 TYR B O 1
ATOM 5853 N N . ARG B 1 337 ? 21.547 9.062 15.75 1 91 337 ARG B N 1
ATOM 5854 C CA . ARG B 1 337 ? 20.953 8.695 17.031 1 91 337 ARG B CA 1
ATOM 5855 C C . ARG B 1 337 ? 20.469 7.246 17.016 1 91 337 ARG B C 1
ATOM 5857 O O . ARG B 1 337 ? 19.312 6.969 17.312 1 91 337 ARG B O 1
ATOM 5864 N N . LEU B 1 338 ? 21.375 6.332 16.797 1 95.19 338 LEU B N 1
ATOM 5865 C CA . LEU B 1 338 ? 21.047 4.922 16.625 1 95.19 338 LEU B CA 1
ATOM 5866 C C . LEU B 1 338 ? 21.234 4.156 17.938 1 95.19 338 LEU B C 1
ATOM 5868 O O . LEU B 1 338 ? 20.938 2.965 18.016 1 95.19 338 LEU B O 1
ATOM 5872 N N . GLY B 1 339 ? 21.734 4.859 18.906 1 93.5 339 GLY B N 1
ATOM 5873 C CA . GLY B 1 339 ? 21.953 4.211 20.188 1 93.5 339 GLY B CA 1
ATOM 5874 C C . GLY B 1 339 ? 23.281 3.469 20.266 1 93.5 339 GLY B C 1
ATOM 5875 O O . GLY B 1 339 ? 24.328 4.039 19.969 1 93.5 339 GLY B O 1
ATOM 5876 N N . THR B 1 340 ? 23.219 2.162 20.578 1 93.44 340 THR B N 1
ATOM 5877 C CA . THR B 1 340 ? 24.438 1.364 20.781 1 93.44 340 THR B CA 1
ATOM 5878 C C . THR B 1 340 ? 24.656 0.426 19.594 1 93.44 340 THR B C 1
ATOM 5880 O O . THR B 1 340 ? 23.781 0.261 18.75 1 93.44 340 THR B O 1
ATOM 5883 N N . ALA B 1 341 ? 25.812 -0.161 19.578 1 93.12 341 ALA B N 1
ATOM 5884 C CA . ALA B 1 341 ? 26.141 -1.147 18.547 1 93.12 341 ALA B CA 1
ATOM 5885 C C . ALA B 1 341 ? 25.203 -2.344 18.625 1 93.12 341 ALA B C 1
ATOM 5887 O O . ALA B 1 341 ? 24.812 -2.895 17.594 1 93.12 341 ALA B O 1
ATOM 5888 N N . ALA B 1 342 ? 24.906 -2.695 19.766 1 94.06 342 ALA B N 1
ATOM 5889 C CA . ALA B 1 342 ? 23.969 -3.799 19.969 1 94.06 342 ALA B CA 1
ATOM 5890 C C . ALA B 1 342 ? 22.609 -3.463 19.391 1 94.06 342 ALA B C 1
ATOM 5892 O O . ALA B 1 342 ? 21.953 -4.32 18.781 1 94.06 342 ALA B O 1
ATOM 5893 N N . ASN B 1 343 ? 22.203 -2.23 19.5 1 95.44 343 ASN B N 1
ATOM 5894 C CA . ASN B 1 343 ? 20.922 -1.797 18.953 1 95.44 343 ASN B CA 1
ATOM 5895 C C . ASN B 1 343 ? 20.922 -1.825 17.422 1 95.44 343 ASN B C 1
ATOM 5897 O O . ASN B 1 343 ? 19.906 -2.154 16.812 1 95.44 343 ASN B O 1
ATOM 5901 N N . VAL B 1 344 ? 22.016 -1.474 16.891 1 96.06 344 VAL B N 1
ATOM 5902 C CA . VAL B 1 344 ? 22.141 -1.474 15.438 1 96.06 344 VAL B CA 1
ATOM 5903 C C . VAL B 1 344 ? 21.891 -2.879 14.891 1 96.06 344 VAL B C 1
ATOM 5905 O O . VAL B 1 344 ? 21.203 -3.043 13.883 1 96.06 344 VAL B O 1
ATOM 5908 N N . THR B 1 345 ? 22.406 -3.857 15.539 1 94.69 345 THR B N 1
ATOM 5909 C CA . THR B 1 345 ? 22.203 -5.246 15.133 1 94.69 345 THR B CA 1
ATOM 5910 C C . THR B 1 345 ? 20.719 -5.613 15.195 1 94.69 345 THR B C 1
ATOM 5912 O O . THR B 1 345 ? 20.203 -6.27 14.289 1 94.69 345 THR B O 1
ATOM 5915 N N . ARG B 1 346 ? 20.109 -5.16 16.203 1 95.56 346 ARG B N 1
ATOM 5916 C CA . ARG B 1 346 ? 18.688 -5.426 16.359 1 95.56 346 ARG B CA 1
ATOM 5917 C C . ARG B 1 346 ? 17.875 -4.699 15.281 1 95.56 346 ARG B C 1
ATOM 5919 O O . ARG B 1 346 ? 16.922 -5.25 14.75 1 95.56 346 ARG B O 1
ATOM 5926 N N . LEU B 1 347 ? 18.266 -3.455 15.023 1 96.38 347 LEU B N 1
ATOM 5927 C CA . LEU B 1 347 ? 17.594 -2.662 14 1 96.38 347 LEU B CA 1
ATOM 5928 C C . LEU B 1 347 ? 17.703 -3.326 12.633 1 96.38 347 LEU B C 1
ATOM 5930 O O . LEU B 1 347 ? 16.719 -3.424 11.898 1 96.38 347 LEU B O 1
ATOM 5934 N N . LYS B 1 348 ? 18.891 -3.775 12.305 1 94.69 348 LYS B N 1
ATOM 5935 C CA . LYS B 1 348 ? 19.125 -4.457 11.039 1 94.69 348 LYS B CA 1
ATOM 5936 C C . LYS B 1 348 ? 18.219 -5.672 10.883 1 94.69 348 LYS B C 1
ATOM 5938 O O . LYS B 1 348 ? 17.562 -5.84 9.852 1 94.69 348 LYS B O 1
ATOM 5943 N N . LYS B 1 349 ? 18.203 -6.449 11.883 1 92.94 349 LYS B N 1
ATOM 5944 C CA . LYS B 1 349 ? 17.391 -7.664 11.852 1 92.94 349 LYS B CA 1
ATOM 5945 C C . LYS B 1 349 ? 15.906 -7.34 11.703 1 92.94 349 LYS B C 1
ATOM 5947 O O . LYS B 1 349 ? 15.227 -7.926 10.859 1 92.94 349 LYS B O 1
ATOM 5952 N N . SER B 1 350 ? 15.445 -6.402 12.484 1 94.38 350 SER B N 1
ATOM 5953 C CA . SER B 1 350 ? 14.031 -6.02 12.477 1 94.38 350 SER B CA 1
ATOM 5954 C C . SER B 1 350 ? 13.617 -5.477 11.109 1 94.38 350 SER B C 1
ATOM 5956 O O . SER B 1 350 ? 12.57 -5.852 10.578 1 94.38 350 SER B O 1
ATOM 5958 N N . LEU B 1 351 ? 14.422 -4.625 10.547 1 95 351 LEU B N 1
ATOM 5959 C CA . LEU B 1 351 ? 14.086 -3.975 9.289 1 95 351 LEU B CA 1
ATOM 5960 C C . LEU B 1 351 ? 14.219 -4.949 8.117 1 95 351 LEU B C 1
ATOM 5962 O O . LEU B 1 351 ? 13.516 -4.82 7.113 1 95 351 LEU B O 1
ATOM 5966 N N . MET B 1 352 ? 15.07 -5.957 8.25 1 90.06 352 MET B N 1
ATOM 5967 C CA . MET B 1 352 ? 15.188 -7.016 7.246 1 90.06 352 MET B CA 1
ATOM 5968 C C . MET B 1 352 ? 13.945 -7.895 7.234 1 90.06 352 MET B C 1
ATOM 5970 O O . MET B 1 352 ? 13.43 -8.234 6.168 1 90.06 352 MET B O 1
ATOM 5974 N N . VAL B 1 353 ? 13.5 -8.172 8.383 1 84.56 353 VAL B N 1
ATOM 5975 C CA . VAL B 1 353 ? 12.305 -8.992 8.508 1 84.56 353 VAL B CA 1
ATOM 5976 C C . VAL B 1 353 ? 11.102 -8.266 7.914 1 84.56 353 VAL B C 1
ATOM 5978 O O . VAL B 1 353 ? 10.227 -8.891 7.312 1 84.56 353 VAL B O 1
ATOM 5981 N N . LYS B 1 354 ? 11.094 -6.938 8.023 1 89.19 354 LYS B N 1
ATOM 5982 C CA . LYS B 1 354 ? 10.016 -6.117 7.48 1 89.19 354 LYS B CA 1
ATOM 5983 C C . LYS B 1 354 ? 10.227 -5.844 5.996 1 89.19 354 LYS B C 1
ATOM 5985 O O . LYS B 1 354 ? 9.406 -5.172 5.359 1 89.19 354 LYS B O 1
ATOM 5990 N N . ASP B 1 355 ? 11.32 -6.316 5.473 1 87.12 355 ASP B N 1
ATOM 5991 C CA . ASP B 1 355 ? 11.664 -6.188 4.062 1 87.12 355 ASP B CA 1
ATOM 5992 C C . ASP B 1 355 ? 11.836 -4.723 3.666 1 87.12 355 ASP B C 1
ATOM 5994 O O . ASP B 1 355 ? 11.438 -4.32 2.572 1 87.12 355 ASP B O 1
ATOM 5998 N N . LEU B 1 356 ? 12.336 -3.92 4.59 1 94.5 356 LEU B N 1
ATOM 5999 C CA . LEU B 1 356 ? 12.547 -2.502 4.312 1 94.5 356 LEU B CA 1
ATOM 6000 C C . LEU B 1 356 ? 13.984 -2.248 3.865 1 94.5 356 LEU B C 1
ATOM 6002 O O . LEU B 1 356 ? 14.266 -1.247 3.199 1 94.5 356 LEU B O 1
ATOM 6006 N N . ILE B 1 357 ? 14.859 -3.191 4.289 1 94.25 357 ILE B N 1
ATOM 6007 C CA . ILE B 1 357 ? 16.25 -3.105 3.857 1 94.25 357 ILE B CA 1
ATOM 6008 C C . ILE B 1 357 ? 16.719 -4.461 3.324 1 94.25 357 ILE B C 1
ATOM 6010 O O . ILE B 1 357 ? 16.062 -5.484 3.57 1 94.25 357 ILE B O 1
ATOM 6014 N N . THR B 1 358 ? 17.75 -4.461 2.531 1 88.88 358 THR B N 1
ATOM 6015 C CA . THR B 1 358 ? 18.312 -5.672 1.955 1 88.88 358 THR B CA 1
ATOM 6016 C C . THR B 1 358 ? 19.844 -5.613 1.966 1 88.88 358 THR B C 1
ATOM 6018 O O . THR B 1 358 ? 20.422 -4.551 2.193 1 88.88 358 THR B O 1
ATOM 6021 N N . ILE B 1 359 ? 20.391 -6.734 1.827 1 87.19 359 ILE B N 1
ATOM 6022 C CA . ILE B 1 359 ? 21.844 -6.875 1.776 1 87.19 359 ILE B CA 1
ATOM 6023 C C . ILE B 1 359 ? 22.266 -7.395 0.405 1 87.19 359 ILE B C 1
ATOM 6025 O O . ILE B 1 359 ? 22.453 -8.602 0.224 1 87.19 359 ILE B O 1
ATOM 6029 N N . PRO B 1 360 ? 22.484 -6.492 -0.54 1 81 360 PRO B N 1
ATOM 6030 C CA . PRO B 1 360 ? 22.844 -6.941 -1.886 1 81 360 PRO B CA 1
ATOM 6031 C C . PRO B 1 360 ? 24.266 -7.504 -1.958 1 81 360 PRO B C 1
ATOM 6033 O O . PRO B 1 360 ? 24.578 -8.289 -2.855 1 81 360 PRO B O 1
ATOM 6036 N N . ALA B 1 361 ? 25.125 -7.016 -1.078 1 82.25 361 ALA B N 1
ATOM 6037 C CA . ALA B 1 361 ? 26.5 -7.465 -0.941 1 82.25 361 ALA B CA 1
ATOM 6038 C C . ALA B 1 361 ? 26.906 -7.543 0.527 1 82.25 361 ALA B C 1
ATOM 6040 O O . ALA B 1 361 ? 26.25 -6.965 1.394 1 82.25 361 ALA B O 1
ATOM 6041 N N . PRO B 1 362 ? 27.891 -8.281 0.747 1 83.81 362 PRO B N 1
ATOM 6042 C CA . PRO B 1 362 ? 28.281 -8.438 2.148 1 83.81 362 PRO B CA 1
ATOM 6043 C C . PRO B 1 362 ? 28.484 -7.105 2.861 1 83.81 362 PRO B C 1
ATOM 6045 O O . PRO B 1 362 ? 29.234 -6.254 2.379 1 83.81 362 PRO B O 1
ATOM 6048 N N . LYS B 1 363 ? 27.859 -6.914 3.902 1 85.25 363 LYS B N 1
ATOM 6049 C CA . LYS B 1 363 ? 28 -5.797 4.832 1 85.25 363 LYS B CA 1
ATOM 6050 C C . LYS B 1 363 ? 27.469 -4.504 4.227 1 85.25 363 LYS B C 1
ATOM 6052 O O . LYS B 1 363 ? 27.734 -3.414 4.727 1 85.25 363 LYS B O 1
ATOM 6057 N N . HIS B 1 364 ? 26.844 -4.676 3.055 1 92.62 364 HIS B N 1
ATOM 6058 C CA . HIS B 1 364 ? 26.281 -3.506 2.398 1 92.62 364 HIS B CA 1
ATOM 6059 C C . HIS B 1 364 ? 24.75 -3.492 2.518 1 92.62 364 HIS B C 1
ATOM 6061 O O . HIS B 1 364 ? 24.094 -4.434 2.084 1 92.62 364 HIS B O 1
ATOM 6067 N N . LEU B 1 365 ? 24.281 -2.414 3.121 1 94.5 365 LEU B N 1
ATOM 6068 C CA . LEU B 1 365 ? 22.844 -2.307 3.32 1 94.5 365 LEU B CA 1
ATOM 6069 C C . LEU B 1 365 ? 22.25 -1.256 2.391 1 94.5 365 LEU B C 1
ATOM 6071 O O . LEU B 1 365 ? 22.844 -0.208 2.16 1 94.5 365 LEU B O 1
ATOM 6075 N N . GLU B 1 366 ? 21.125 -1.578 1.847 1 94.38 366 GLU B N 1
ATOM 6076 C CA . GLU B 1 366 ? 20.344 -0.647 1.025 1 94.38 366 GLU B CA 1
ATOM 6077 C C . GLU B 1 366 ? 18.859 -0.763 1.31 1 94.38 366 GLU B C 1
ATOM 6079 O O . GLU B 1 366 ? 18.406 -1.746 1.901 1 94.38 366 GLU B O 1
ATOM 6084 N N . MET B 1 367 ? 18.203 0.303 0.926 1 95.44 367 MET B N 1
ATOM 6085 C CA . MET B 1 367 ? 16.75 0.21 0.976 1 95.44 367 MET B CA 1
ATOM 6086 C C . MET B 1 367 ? 16.234 -0.882 0.041 1 95.44 367 MET B C 1
ATOM 6088 O O . MET B 1 367 ? 16.75 -1.043 -1.069 1 95.44 367 MET B O 1
ATOM 6092 N N . SER B 1 368 ? 15.242 -1.663 0.425 1 92.25 368 SER B N 1
ATOM 6093 C CA . SER B 1 368 ? 14.664 -2.705 -0.418 1 92.25 368 SER B CA 1
ATOM 6094 C C . SER B 1 368 ? 13.898 -2.104 -1.589 1 92.25 368 SER B C 1
ATOM 6096 O O . SER B 1 368 ? 13.828 -2.701 -2.664 1 92.25 368 SER B O 1
ATOM 6098 N N . ASP B 1 369 ? 13.32 -0.956 -1.4 1 94.62 369 ASP B N 1
ATOM 6099 C CA . ASP B 1 369 ? 12.492 -0.272 -2.385 1 94.62 369 ASP B CA 1
ATOM 6100 C C . ASP B 1 369 ? 13 1.143 -2.648 1 94.62 369 ASP B C 1
ATOM 6102 O O . ASP B 1 369 ? 12.906 2.014 -1.783 1 94.62 369 ASP B O 1
ATOM 6106 N N . PRO B 1 370 ? 13.461 1.364 -3.854 1 95.81 370 PRO B N 1
ATOM 6107 C CA . PRO B 1 370 ? 14.016 2.684 -4.156 1 95.81 370 PRO B CA 1
ATOM 6108 C C . PRO B 1 370 ? 12.969 3.793 -4.121 1 95.81 370 PRO B C 1
ATOM 6110 O O . PRO B 1 370 ? 13.297 4.945 -3.83 1 95.81 370 PRO B O 1
ATOM 6113 N N . ILE B 1 371 ? 11.758 3.488 -4.441 1 97.12 371 ILE B N 1
ATOM 6114 C CA . ILE B 1 371 ? 10.711 4.504 -4.457 1 97.12 371 ILE B CA 1
ATOM 6115 C C . ILE B 1 371 ? 10.312 4.859 -3.027 1 97.12 371 ILE B C 1
ATOM 6117 O O . ILE B 1 371 ? 9.984 6.012 -2.734 1 97.12 371 ILE B O 1
ATOM 6121 N N . LEU B 1 372 ? 10.367 3.867 -2.117 1 97 372 LEU B N 1
ATOM 6122 C CA . LEU B 1 372 ? 10.188 4.164 -0.7 1 97 372 LEU B CA 1
ATOM 6123 C C . LEU B 1 372 ? 11.258 5.133 -0.209 1 97 372 LEU B C 1
ATOM 6125 O O . LEU B 1 372 ? 10.961 6.082 0.519 1 97 372 LEU B O 1
ATOM 6129 N N . ALA B 1 373 ? 12.492 4.859 -0.609 1 96.75 373 ALA B N 1
ATOM 6130 C CA . ALA B 1 373 ? 13.586 5.75 -0.237 1 96.75 373 ALA B CA 1
ATOM 6131 C C . ALA B 1 373 ? 13.328 7.172 -0.721 1 96.75 373 ALA B C 1
ATOM 6133 O O . ALA B 1 373 ? 13.508 8.133 0.032 1 96.75 373 ALA B O 1
ATOM 6134 N N . LEU B 1 374 ? 12.898 7.273 -1.929 1 96.62 374 LEU B N 1
ATOM 6135 C CA . LEU B 1 374 ? 12.602 8.57 -2.52 1 96.62 374 LEU B CA 1
ATOM 6136 C C . LEU B 1 374 ? 11.453 9.25 -1.787 1 96.62 374 LEU B C 1
ATOM 6138 O O . LEU B 1 374 ? 11.492 10.461 -1.533 1 96.62 374 LEU B O 1
ATOM 6142 N N . TRP B 1 375 ? 10.43 8.516 -1.461 1 96.44 375 TRP B N 1
ATOM 6143 C CA . TRP B 1 375 ? 9.266 9.039 -0.756 1 96.44 375 TRP B CA 1
ATOM 6144 C C . TRP B 1 375 ? 9.648 9.562 0.623 1 96.44 375 TRP B C 1
ATOM 6146 O O . TRP B 1 375 ? 9.25 10.664 1.009 1 96.44 375 TRP B O 1
ATOM 6156 N N . LEU B 1 376 ? 10.469 8.805 1.343 1 95.94 376 LEU B N 1
ATOM 6157 C CA . LEU B 1 376 ? 10.922 9.227 2.662 1 95.94 376 LEU B CA 1
ATOM 6158 C C . LEU B 1 376 ? 11.695 10.539 2.578 1 95.94 376 LEU B C 1
ATOM 6160 O O . LEU B 1 376 ? 11.469 11.453 3.367 1 95.94 376 LEU B O 1
ATOM 6164 N N . LYS B 1 377 ? 12.484 10.664 1.605 1 92.75 377 LYS B N 1
ATOM 6165 C CA . LYS B 1 377 ? 13.344 11.836 1.444 1 92.75 377 LYS B CA 1
ATOM 6166 C C . LYS B 1 377 ? 12.531 13.062 1.039 1 92.75 377 LYS B C 1
ATOM 6168 O O . LYS B 1 377 ? 12.758 14.156 1.551 1 92.75 377 LYS B O 1
ATOM 6173 N N . ARG B 1 378 ? 11.57 12.844 0.197 1 91.12 378 ARG B N 1
ATOM 6174 C CA . ARG B 1 378 ? 10.891 13.977 -0.422 1 91.12 378 ARG B CA 1
ATOM 6175 C C . ARG B 1 378 ? 9.641 14.359 0.364 1 91.12 378 ARG B C 1
ATOM 6177 O O . ARG B 1 378 ? 9.227 15.523 0.351 1 91.12 378 ARG B O 1
ATOM 6184 N N . ARG B 1 379 ? 9.062 13.352 0.989 1 89.62 379 ARG B N 1
ATOM 6185 C CA . ARG B 1 379 ? 7.75 13.625 1.563 1 89.62 379 ARG B CA 1
ATOM 6186 C C . ARG B 1 379 ? 7.797 13.57 3.086 1 89.62 379 ARG B C 1
ATOM 6188 O O . ARG B 1 379 ? 6.996 14.219 3.762 1 89.62 379 ARG B O 1
ATOM 6195 N N . VAL B 1 380 ? 8.711 12.852 3.615 1 88.81 380 VAL B N 1
ATOM 6196 C CA . VAL B 1 380 ? 8.695 12.648 5.059 1 88.81 380 VAL B CA 1
ATOM 6197 C C . VAL B 1 380 ? 9.766 13.508 5.719 1 88.81 380 VAL B C 1
ATOM 6199 O O . VAL B 1 380 ? 9.484 14.234 6.672 1 88.81 380 VAL B O 1
ATOM 6202 N N . TRP B 1 381 ? 11.047 13.398 5.254 1 81.88 381 TRP B N 1
ATOM 6203 C CA . TRP B 1 381 ? 12.156 14.117 5.879 1 81.88 381 TRP B CA 1
ATOM 6204 C C . TRP B 1 381 ? 12.406 15.453 5.184 1 81.88 381 TRP B C 1
ATOM 6206 O O . TRP B 1 381 ? 13.438 16.094 5.406 1 81.88 381 TRP B O 1
ATOM 6216 N N . LYS B 1 382 ? 11.312 16.078 4.66 1 69.38 382 LYS B N 1
ATOM 6217 C CA . LYS B 1 382 ? 11.445 17.344 3.932 1 69.38 382 LYS B CA 1
ATOM 6218 C C . LYS B 1 382 ? 12.359 18.312 4.672 1 69.38 382 LYS B C 1
ATOM 6220 O O . LYS B 1 382 ? 12.344 18.375 5.902 1 69.38 382 LYS B O 1
#

Foldseek 3Di:
DPPPPPQLFDFPDLDDDPQPQDCPVVLVVVLVCQVQQFAEEEFEAPLQCPVSSVVVSCVVNDDLQEWEFEAECPPPAALLSRLQRLLVRLLLRNDQDPVSSVVLCCVQVVVFPFPWDQDPDNSVRTTGNRPPPPDDCNSLSSLCSNLVSCVVSVHAYEYEYEQQLSLVNYDVSQVSQLSNLVRVLPGDRYYYYYYYNLNVSSCCQAPPPVGSNDPVGHYHYRDADDLVSQLVSLQVSQVVQQEGEDSVLSSVLCVLFVRSPSSSSQLSSQLSVVADGNYYGDPVSSVRSLVVSLVVCVVVLCVLPVPDDLLLLLVLVCQLVPDFADCQDPVNCVVSVNDHPVSVVVSVVVCVVSQQWDDPDPRTIHGSGSSSSVSCVPPPVD/DPPPPPQLFDFPDLDDDPQPQDCPVVLVVVLVCQVQQFAEEEFEAPLQCPVSSVVVSCVVNDDLQEWEFEAECPPPAALLSRLQRLLVRLLLRNDPDPVVSVVLCCVQVVQFPFPWDQDPDNSVRTTGNRPPPPDPCNSLSSLCSNLVSCVVSVHAYEYEYEQQLSLVNYDVSQVSQLSNLVRVVPGDRYYYYYYYNLNVSSCCQAPPPVGSNDPVGHYHYRDADDLVSQLVSLQVSQVVQQEGEDSVLSSVLCVLFVRSPSSSSQLSSQLSVVADGNYYGDPVSSVRSLVVSLVVCVVVLCVLPVPPDLLLLLVLVCQLVPDFADCQDPVNCVVSVNDHPVSVVVSVVVCVVSQQWDDPDPRTIHGSGSSSSVSCVPPPVD

pLDDT: mean 85.56, std 15.75, range [20.98, 98.44]

Radius of gyration: 28.43 Å; Cα contacts (8 Å, |Δi|>4): 1148; chains: 2; bounding box: 58×83×71 Å

Sequence (764 aa):
MRKSKEAPFVFGVRVEGDSFTDRREETERLKANFTYGVNTILISPRRMGKTSLVDKVCSLVESEDIRIARIDAFGCRSENDFINAFATAVVRATSSKWEEWMENAKVFLSRFVPKISIGQDPLTDFSLALEYNAGNNTTEEVLRLPEMIARSKGCHIVVCIDEFQQIGGFPDSLTFQKKLRSVWQLQNHVSYCLYGSKKHMMEQMFQNASYPFYRFGDFFYLNKISEKDWVEYICQRFESTGKHISEELAREICLVTDRYSSYVQQLAWFVWLRVQDDSVATEEDLKYGIDRLLDACEPLFIQQTEDLSAYQMNFLHAITNGVHTGFTQTAILETYRLGTAANVTRLKKSLMVKDLITIPAPKHLEMSDPILALWLKRRVWKMRKSKEAPFVFGVRVEGDSFTDRREETERLKANFTYGVNTILISPRRMGKTSLVDKVCSLVESEDIRIARIDAFGCRSENDFINAFATAVVRATSSKWEEWMENAKVFLSRFVPKISIGQDPLTDFSLALEYNAGNNTTEEVLRLPEMIARSKGCHIVVCIDEFQQIGGFPDSLTFQKKLRSVWQLQNHVSYCLYGSKKHMMEQMFQNASYPFYRFGDFFYLNKISEKDWVEYICQRFESTGKHISEELAREICLVTDRYSSYVQQLAWFVWLRVQDDSVATEEDLKYGIDRLLDACEPLFIQQTEDLSAYQMNFLHAITNGVHTGFTQTAILETYRLGTAANVTRLKKSLMVKDLITIPAPKHLEMSDPILALWLKRRVWK

Solvent-accessible surface area (backbone atoms only — not comparable to full-atom values): 40910 Å² total; per-residue (Å²): 130,84,70,76,83,62,72,74,46,58,56,75,44,81,66,74,73,88,71,71,75,71,56,58,68,62,42,53,50,52,39,47,28,64,75,72,49,42,31,33,36,41,43,30,61,74,52,58,49,64,69,46,51,52,51,51,38,47,68,72,57,54,48,87,54,29,30,58,20,64,35,72,34,69,67,33,49,37,70,67,48,42,50,32,46,49,46,42,23,44,44,54,39,76,28,94,46,72,68,52,33,52,50,47,41,46,71,73,31,65,81,41,54,63,44,67,49,62,48,94,45,61,90,74,30,57,43,47,41,55,56,66,66,78,60,91,64,55,66,61,52,54,66,44,42,56,41,54,50,16,64,75,68,66,25,34,32,39,39,36,31,38,34,49,54,41,52,70,73,21,78,64,24,67,62,50,43,39,53,49,39,66,52,56,73,70,43,86,38,38,22,39,39,42,28,35,49,55,46,70,55,45,44,48,44,37,67,31,79,91,32,64,41,37,75,65,48,49,80,40,74,63,70,72,65,53,64,71,51,49,27,53,46,52,37,50,40,31,47,75,68,45,25,42,50,52,65,68,60,37,45,48,48,34,60,63,31,70,35,29,46,51,49,34,32,41,35,50,37,43,24,55,70,64,41,50,82,74,33,67,55,48,72,66,35,46,53,48,10,52,53,49,48,46,37,67,43,38,68,41,49,48,67,73,47,72,81,53,49,51,50,52,49,29,51,51,49,41,38,71,70,68,43,35,58,66,67,67,37,66,68,49,20,62,74,44,55,45,70,48,59,70,45,46,56,51,46,52,53,53,36,41,75,69,55,51,34,40,66,90,43,90,78,31,46,41,66,56,44,55,60,56,48,50,39,42,52,66,70,52,65,99,130,86,71,75,84,63,72,74,45,60,55,74,45,80,67,75,72,88,70,72,76,71,55,56,67,61,43,52,52,52,38,47,28,64,72,72,50,43,31,33,35,41,42,29,59,72,51,58,47,65,69,46,51,52,51,51,37,47,68,72,56,52,47,85,55,28,30,58,20,64,38,71,33,69,68,35,50,38,72,65,50,43,52,33,47,49,46,42,23,47,44,54,39,75,28,95,46,71,67,51,33,51,49,46,42,47,70,73,31,66,78,42,53,65,43,67,47,63,48,95,46,62,89,75,30,56,43,47,41,55,54,60,66,76,58,93,60,54,66,62,52,53,68,43,42,58,40,54,51,15,62,74,69,66,25,32,35,40,39,34,30,37,34,47,52,40,54,70,71,22,80,65,25,68,63,50,43,40,52,50,41,66,53,55,73,71,42,84,37,39,22,40,38,41,27,35,51,56,45,70,55,46,45,47,44,36,67,32,81,90,31,63,42,37,75,64,48,46,79,41,74,64,69,73,65,53,67,69,54,49,28,52,46,53,37,49,40,32,48,76,68,46,25,40,52,52,66,69,59,39,44,48,47,34,59,63,32,70,36,30,45,50,50,34,32,39,36,51,36,43,25,54,69,64,40,51,82,73,32,69,54,47,70,66,34,45,53,48,10,51,54,49,48,47,37,65,44,39,68,42,50,47,67,73,46,71,81,54,49,52,49,52,49,28,51,52,49,41,38,71,69,67,43,37,57,68,68,68,38,64,69,48,19,60,74,45,53,45,70,50,60,71,44,46,55,51,45,50,52,54,36,41,76,68,56,52,35,40,66,90,44,90,77,31,46,41,66,56,42,56,59,55,49,49,42,41,53,66,70,50,65,97

Nearest PDB structures (foldseek):
  7jgr-assembly1_D  TM=4.703E-01  e=2.933E-08  Drosophila melanogaster
  3bos-assembly1_B  TM=5.068E-01  e=7.327E-05  Shewanella amazonensis SB2B
  3bos-assembly1_A  TM=5.248E-01  e=1.296E-04  Shewanella amazonensis SB2B
  3sc3-assembly1_B  TM=5.443E-01  e=2.676E-04  Shewanella amazonensis SB2B
  5x06-assembly1_F  TM=5.619E-01  e=4.983E-04  Escherichia coli O157:H7